Protein AF-A0A6I2ZPL6-F1 (afdb_monomer_lite)

pLDDT: mean 86.58, std 12.93, range [44.78, 98.88]

Structure (mmCIF, N/CA/C/O backbone):
data_AF-A0A6I2ZPL6-F1
#
_entry.id   AF-A0A6I2ZPL6-F1
#
loop_
_atom_site.group_PDB
_atom_site.id
_atom_site.type_symbol
_atom_site.label_atom_id
_atom_site.label_alt_id
_atom_site.label_comp_id
_atom_site.label_asym_id
_atom_site.label_entity_id
_atom_site.label_seq_id
_atom_site.pdbx_PDB_ins_code
_atom_site.Cartn_x
_atom_site.Cartn_y
_atom_site.Cartn_z
_atom_site.occupancy
_atom_site.B_iso_or_equiv
_atom_site.auth_seq_id
_atom_site.auth_comp_id
_atom_site.auth_asym_id
_atom_site.auth_atom_id
_atom_site.pdbx_PDB_model_num
ATOM 1 N N . MET A 1 1 ? -37.697 25.097 38.068 1.00 48.25 1 MET A N 1
ATOM 2 C CA . MET A 1 1 ? -37.425 23.666 37.775 1.00 48.25 1 MET A CA 1
ATOM 3 C C . MET A 1 1 ? -37.191 23.406 36.273 1.00 48.25 1 MET A C 1
ATOM 5 O O . MET A 1 1 ? -36.201 22.769 35.936 1.00 48.25 1 MET A O 1
ATOM 9 N N . ILE A 1 2 ? -37.996 23.991 35.373 1.00 49.09 2 ILE A N 1
ATOM 10 C CA . ILE A 1 2 ? -37.946 23.807 33.900 1.00 49.09 2 ILE A CA 1
ATOM 11 C C . ILE A 1 2 ? -36.570 24.108 33.256 1.00 49.09 2 ILE A C 1
ATOM 13 O O . ILE A 1 2 ? -36.075 23.318 32.456 1.00 49.09 2 ILE A O 1
ATOM 17 N N . PHE A 1 3 ? -35.888 25.194 33.644 1.00 51.62 3 PHE A N 1
ATOM 18 C CA . PHE A 1 3 ? -34.579 25.564 33.068 1.00 51.62 3 PHE A CA 1
ATOM 19 C C . PHE A 1 3 ? -33.453 24.542 33.318 1.00 51.62 3 PHE A C 1
ATOM 21 O O . PHE A 1 3 ? -32.543 24.415 32.501 1.00 51.62 3 PHE A O 1
ATOM 28 N N . ARG A 1 4 ? -33.500 23.789 34.427 1.00 55.62 4 ARG A N 1
ATOM 29 C CA . ARG A 1 4 ? -32.460 22.797 34.757 1.00 55.62 4 ARG A CA 1
ATOM 30 C C . ARG A 1 4 ? -32.577 21.535 33.902 1.00 55.62 4 ARG A C 1
ATOM 32 O O . ARG A 1 4 ? -31.556 20.987 33.504 1.00 55.62 4 ARG A O 1
ATOM 39 N N . HIS A 1 5 ? -33.799 21.102 33.592 1.00 57.94 5 HIS A N 1
ATOM 40 C CA . HIS A 1 5 ? -34.031 19.943 32.723 1.00 57.94 5 HIS A CA 1
ATOM 41 C C . HIS A 1 5 ? -33.665 20.254 31.269 1.00 57.94 5 HIS A C 1
ATOM 43 O O . HIS A 1 5 ? -33.060 19.416 30.609 1.00 57.94 5 HIS A O 1
ATOM 49 N N . ARG A 1 6 ? -33.899 21.494 30.811 1.00 69.06 6 ARG A N 1
ATOM 50 C CA . ARG A 1 6 ? -33.471 21.952 29.480 1.00 69.06 6 ARG A CA 1
ATOM 51 C C . ARG A 1 6 ? -31.953 21.906 29.292 1.00 69.06 6 ARG A C 1
ATOM 53 O O . ARG A 1 6 ? -31.499 21.448 28.256 1.00 69.06 6 ARG A O 1
ATOM 60 N N . ARG A 1 7 ? -31.160 22.314 30.293 1.00 62.53 7 ARG A N 1
ATOM 61 C CA . ARG A 1 7 ? -29.684 22.276 30.206 1.00 62.53 7 ARG A CA 1
ATOM 62 C C . ARG A 1 7 ? -29.131 20.860 30.103 1.00 62.53 7 ARG A C 1
ATOM 64 O O . ARG A 1 7 ? -28.224 20.616 29.323 1.00 62.53 7 ARG A O 1
ATOM 71 N N . ALA A 1 8 ? -29.664 19.937 30.891 1.00 59.09 8 ALA A N 1
ATOM 72 C CA . ALA A 1 8 ? -29.172 18.570 30.882 1.00 59.09 8 ALA A CA 1
ATOM 73 C C . ALA A 1 8 ? -29.624 17.799 29.633 1.00 59.09 8 ALA A C 1
ATOM 75 O O . ALA A 1 8 ? -28.830 17.056 29.068 1.00 59.09 8 ALA A O 1
ATOM 76 N N . LEU A 1 9 ? -30.852 18.039 29.159 1.00 67.06 9 LEU A N 1
ATOM 77 C CA . LEU A 1 9 ? -31.308 17.553 27.857 1.00 67.06 9 LEU A CA 1
ATOM 78 C C . LEU A 1 9 ? -30.443 18.119 26.724 1.00 67.06 9 LEU A C 1
ATOM 80 O O . LEU A 1 9 ? -30.051 17.375 25.840 1.00 67.06 9 LEU A O 1
ATOM 84 N N . LEU A 1 10 ? -30.088 19.406 26.778 1.00 69.69 10 LEU A N 1
ATOM 85 C CA . LEU A 1 10 ? -29.203 20.029 25.795 1.00 69.69 10 LEU A CA 1
ATOM 86 C C . LEU A 1 10 ? -27.803 19.399 25.805 1.00 69.69 10 LEU A C 1
ATOM 88 O O . LEU A 1 10 ? -27.277 19.119 24.742 1.00 69.69 10 LEU A O 1
ATOM 92 N N . ILE A 1 11 ? -27.218 19.117 26.975 1.00 64.44 11 ILE A N 1
ATOM 93 C CA . ILE A 1 11 ? -25.931 18.401 27.069 1.00 64.44 11 ILE A CA 1
ATOM 94 C C . ILE A 1 11 ? -26.048 16.984 26.497 1.00 64.44 11 ILE A C 1
ATOM 96 O O . ILE A 1 11 ? -25.134 16.532 25.820 1.00 64.44 11 ILE A O 1
ATOM 100 N N . TRP A 1 12 ? -27.167 16.296 26.729 1.00 65.44 12 TRP A N 1
ATOM 101 C CA . TRP A 1 12 ? -27.442 14.983 26.140 1.00 65.44 12 TRP A CA 1
ATOM 102 C C . TRP A 1 12 ? -27.568 15.039 24.620 1.00 65.44 12 TRP A C 1
ATOM 104 O O . TRP A 1 12 ? -26.967 14.223 23.929 1.00 65.44 12 TRP A O 1
ATOM 114 N N . LEU A 1 13 ? -28.311 16.014 24.099 1.00 72.00 13 LEU A N 1
ATOM 115 C CA . LEU A 1 13 ? -28.465 16.227 22.665 1.00 72.00 13 LEU A CA 1
ATOM 116 C C . LEU A 1 13 ? -27.132 16.616 22.031 1.00 72.00 13 LEU A C 1
ATOM 118 O O . LEU A 1 13 ? -26.768 16.023 21.031 1.00 72.00 13 LEU A O 1
ATOM 122 N N . ILE A 1 14 ? -26.363 17.521 22.643 1.00 69.12 14 ILE A N 1
ATOM 123 C CA . ILE A 1 14 ? -25.006 17.863 22.199 1.00 69.12 14 ILE A CA 1
ATOM 124 C C . ILE A 1 14 ? -24.105 16.632 22.267 1.00 69.12 14 ILE A C 1
ATOM 126 O O . ILE A 1 14 ? -23.379 16.387 21.324 1.00 69.12 14 ILE A O 1
ATOM 130 N N . GLY A 1 15 ? -24.159 15.828 23.328 1.00 63.47 15 GLY A N 1
ATOM 131 C CA . GLY A 1 15 ? -23.355 14.613 23.459 1.00 63.47 15 GLY A CA 1
ATOM 132 C C . GLY A 1 15 ? -23.682 13.572 22.390 1.00 63.47 15 GLY A C 1
ATOM 133 O O . GLY A 1 15 ? -22.770 13.022 21.789 1.00 63.47 15 GLY A O 1
ATOM 134 N N . LEU A 1 16 ? -24.965 13.346 22.098 1.00 68.88 16 LEU A N 1
ATOM 135 C CA . LEU A 1 16 ? -25.412 12.454 21.022 1.00 68.88 16 LEU A CA 1
ATOM 136 C C . LEU A 1 16 ? -25.096 13.012 19.633 1.00 68.88 16 LEU A C 1
ATOM 138 O O . LEU A 1 16 ? -24.757 12.248 18.740 1.00 68.88 16 LEU A O 1
ATOM 142 N N . LEU A 1 17 ? -25.185 14.327 19.449 1.00 72.00 17 LEU A N 1
ATOM 143 C CA . LEU A 1 17 ? -24.899 15.001 18.183 1.00 72.00 17 LEU A CA 1
ATOM 144 C C . LEU A 1 17 ? -23.389 15.096 17.940 1.00 72.00 17 LEU A C 1
ATOM 146 O O . LEU A 1 17 ? -22.947 14.927 16.815 1.00 72.00 17 LEU A O 1
ATOM 150 N N . VAL A 1 18 ? -22.587 15.255 18.994 1.00 67.56 18 VAL A N 1
ATOM 151 C CA . VAL A 1 18 ? -21.128 15.121 18.963 1.00 67.56 18 VAL A CA 1
ATOM 152 C C . VAL A 1 18 ? -20.753 13.670 18.725 1.00 67.56 18 VAL A C 1
ATOM 154 O O . VAL A 1 18 ? -19.914 13.432 17.881 1.00 67.56 18 VAL A O 1
ATOM 157 N N . LEU A 1 19 ? -21.361 12.687 19.390 1.00 63.25 19 LEU A N 1
ATOM 158 C CA . LEU A 1 19 ? -21.036 11.274 19.174 1.00 63.25 19 LEU A CA 1
ATOM 159 C C . LEU A 1 19 ? -21.436 10.820 17.767 1.00 63.25 19 LEU A C 1
ATOM 161 O O . LEU A 1 19 ? -20.617 10.257 17.056 1.00 63.25 19 LEU A O 1
ATOM 165 N N . GLY A 1 20 ? -22.649 11.147 17.326 1.00 64.94 20 GLY A N 1
ATOM 166 C CA . GLY A 1 20 ? -23.108 10.892 15.964 1.00 64.94 20 GLY A CA 1
ATOM 167 C C . GLY A 1 20 ? -22.323 11.688 14.921 1.00 64.94 20 GLY A C 1
ATOM 168 O O . GLY A 1 20 ? -21.998 11.150 13.874 1.00 64.94 20 GLY A O 1
ATOM 169 N N . GLY A 1 21 ? -21.968 12.941 15.207 1.00 66.38 21 GLY A N 1
ATOM 170 C CA . GLY A 1 21 ? -21.184 13.803 14.320 1.00 66.38 21 GLY A CA 1
ATOM 171 C C . GLY A 1 21 ? -19.718 13.385 14.223 1.00 66.38 21 GLY A C 1
ATOM 172 O O . GLY A 1 21 ? -19.180 13.302 13.131 1.00 66.38 21 GLY A O 1
ATOM 173 N N . THR A 1 22 ? -19.072 13.045 15.337 1.00 63.03 22 THR A N 1
ATOM 174 C CA . THR A 1 22 ? -17.690 12.534 15.366 1.00 63.03 22 THR A CA 1
ATOM 175 C C . THR A 1 22 ? -17.604 11.141 14.749 1.00 63.03 22 THR A C 1
ATOM 177 O O . THR A 1 22 ? -16.718 10.920 13.926 1.00 63.03 22 THR A O 1
ATOM 180 N N . ALA A 1 23 ? -18.549 10.241 15.045 1.00 60.91 23 ALA A N 1
ATOM 181 C CA . ALA A 1 23 ? -18.624 8.931 14.400 1.00 60.91 23 ALA A CA 1
ATOM 182 C C . ALA A 1 23 ? -18.885 9.042 12.892 1.00 60.91 23 ALA A C 1
ATOM 184 O O . ALA A 1 23 ? -18.294 8.300 12.121 1.00 60.91 23 ALA A O 1
ATOM 185 N N . ARG A 1 24 ? -19.708 9.999 12.444 1.00 62.25 24 ARG A N 1
ATOM 186 C CA . ARG A 1 24 ? -20.044 10.135 11.017 1.00 62.25 24 ARG A CA 1
ATOM 187 C C . ARG A 1 24 ? -19.111 11.028 10.204 1.00 62.25 24 ARG A C 1
ATOM 189 O O . ARG A 1 24 ? -19.080 10.874 8.991 1.00 62.25 24 ARG A O 1
ATOM 196 N N . ALA A 1 25 ? -18.361 11.938 10.825 1.00 60.50 25 ALA A N 1
ATOM 197 C CA . ALA A 1 25 ? -17.486 12.875 10.111 1.00 60.50 25 ALA A CA 1
ATOM 198 C C . ALA A 1 25 ? -15.986 12.638 10.356 1.00 60.50 25 ALA A C 1
ATOM 200 O O . ALA A 1 25 ? -15.171 12.891 9.471 1.00 60.50 25 ALA A O 1
ATOM 201 N N . ILE A 1 26 ? -15.593 12.157 11.541 1.00 61.97 26 ILE A N 1
ATOM 202 C CA . ILE A 1 26 ? -14.177 12.101 11.950 1.00 61.97 26 ILE A CA 1
ATOM 203 C C . ILE A 1 26 ? -13.661 10.663 11.984 1.00 61.97 26 ILE A C 1
ATOM 205 O O . ILE A 1 26 ? -12.569 10.385 11.490 1.00 61.97 26 ILE A O 1
ATOM 209 N N . ALA A 1 27 ? -14.441 9.733 12.524 1.00 64.00 27 ALA A N 1
ATOM 210 C CA . ALA A 1 27 ? -14.011 8.357 12.721 1.00 64.00 27 ALA A CA 1
ATOM 211 C C . ALA A 1 27 ? -15.101 7.373 12.291 1.00 64.00 27 ALA A C 1
ATOM 213 O O . ALA A 1 27 ? -15.579 6.555 13.072 1.00 64.00 27 ALA A O 1
ATOM 214 N N . LEU A 1 28 ? -15.463 7.472 11.010 1.00 69.69 28 LEU A N 1
ATOM 215 C CA . LEU A 1 28 ? -16.295 6.474 10.356 1.00 69.69 28 LEU A CA 1
ATOM 216 C C . LEU A 1 28 ? -15.690 5.075 10.560 1.00 69.69 28 LEU A C 1
ATOM 218 O O . LEU A 1 28 ? -14.461 4.919 10.647 1.00 69.69 28 LEU A O 1
ATOM 222 N N . PRO A 1 29 ? -16.538 4.053 10.676 1.00 71.69 29 PRO A N 1
ATOM 223 C CA . PRO A 1 29 ? -16.071 2.691 10.799 1.00 71.69 29 PRO A CA 1
ATOM 224 C C . PRO A 1 29 ? -15.388 2.300 9.501 1.00 71.69 29 PRO A C 1
ATOM 226 O O . PRO A 1 29 ? -15.711 2.770 8.411 1.00 71.69 29 PRO A O 1
ATOM 229 N N . GLN A 1 30 ? -14.388 1.454 9.656 1.00 82.31 30 GLN A N 1
ATOM 230 C CA . GLN A 1 30 ? -13.654 0.924 8.533 1.00 82.31 30 GLN A CA 1
ATOM 231 C C . GLN A 1 30 ? -14.397 -0.308 8.026 1.00 82.31 30 GLN A C 1
ATOM 233 O O . GLN A 1 30 ? -14.760 -1.182 8.813 1.00 82.31 30 GLN A O 1
ATOM 238 N N . LEU A 1 31 ? -14.571 -0.411 6.718 1.00 85.56 31 LEU A N 1
ATOM 239 C CA . LEU A 1 31 ? -15.139 -1.567 6.029 1.00 85.56 31 LEU A CA 1
ATOM 240 C C . LEU A 1 31 ? -14.069 -2.643 5.782 1.00 85.56 31 LEU A C 1
ATOM 242 O O . LEU A 1 31 ? -14.052 -3.276 4.729 1.00 85.56 31 LEU A O 1
ATOM 246 N N . CYS A 1 32 ? -13.158 -2.822 6.741 1.00 88.31 32 CYS A N 1
ATOM 247 C CA . CYS A 1 32 ? -12.107 -3.828 6.666 1.00 88.31 32 CYS A CA 1
ATOM 248 C C . CYS A 1 32 ? -12.693 -5.221 6.930 1.00 88.31 32 CYS A C 1
ATOM 250 O O . CYS A 1 32 ? -13.387 -5.436 7.926 1.00 88.31 32 CYS A O 1
ATOM 252 N N . GLY A 1 33 ? -12.359 -6.176 6.071 1.00 86.12 33 GLY A N 1
ATOM 253 C CA . GLY A 1 33 ? -12.515 -7.605 6.319 1.00 86.12 33 GLY A CA 1
ATOM 254 C C . GLY A 1 33 ? -11.173 -8.276 6.609 1.00 86.12 33 GLY A C 1
ATOM 255 O O . GLY A 1 33 ? -10.113 -7.657 6.530 1.00 86.12 33 GLY A O 1
ATOM 256 N N . SER A 1 34 ? -11.216 -9.569 6.918 1.00 85.19 34 SER A N 1
ATOM 257 C CA . SER A 1 34 ? -10.052 -10.445 6.789 1.00 85.19 34 SER A CA 1
ATOM 258 C C . SER A 1 34 ? -10.077 -11.122 5.420 1.00 85.19 34 SER A C 1
ATOM 260 O O . SER A 1 34 ? -11.146 -11.394 4.872 1.00 85.19 34 SER A O 1
ATOM 262 N N . THR A 1 35 ? -8.901 -11.408 4.865 1.00 91.31 35 THR A N 1
ATOM 263 C CA . THR A 1 35 ? -8.768 -12.176 3.623 1.00 91.31 35 THR A CA 1
ATOM 264 C C . THR A 1 35 ? -8.028 -13.474 3.904 1.00 91.31 35 THR A C 1
ATOM 266 O O . THR A 1 35 ? -7.050 -13.508 4.653 1.00 91.31 35 THR A O 1
ATOM 269 N N . THR A 1 36 ? -8.513 -14.568 3.324 1.00 94.88 36 THR A N 1
ATOM 270 C CA . THR A 1 36 ? -7.780 -15.837 3.296 1.00 94.88 36 THR A CA 1
ATOM 271 C C . THR A 1 36 ? -6.786 -15.807 2.138 1.00 94.88 36 THR A C 1
ATOM 273 O O . THR A 1 36 ? -6.974 -15.053 1.182 1.00 94.88 36 THR A O 1
ATOM 276 N N . GLN A 1 37 ? -5.747 -16.641 2.196 1.00 95.06 37 GLN A N 1
ATOM 277 C CA . GLN A 1 37 ? -4.818 -16.804 1.075 1.00 95.06 37 GLN A CA 1
ATOM 278 C C . GLN A 1 37 ? -5.554 -17.229 -0.203 1.00 95.06 37 GLN A C 1
ATOM 280 O O . GLN A 1 37 ? -5.453 -16.544 -1.206 1.00 95.06 37 GLN A O 1
ATOM 285 N N . ASN A 1 38 ? -6.451 -18.218 -0.121 1.00 97.56 38 ASN A N 1
ATOM 286 C CA . ASN A 1 38 ? -7.264 -18.643 -1.266 1.00 97.56 38 ASN A CA 1
ATOM 287 C C . ASN A 1 38 ? -8.090 -17.505 -1.905 1.00 97.56 38 ASN A C 1
ATOM 289 O O . ASN A 1 38 ? -8.245 -17.462 -3.123 1.00 97.56 38 ASN A O 1
ATOM 293 N N . ALA A 1 39 ? -8.635 -16.579 -1.105 1.00 97.50 39 ALA A N 1
ATOM 294 C CA . ALA A 1 39 ? -9.362 -15.427 -1.644 1.00 97.50 39 ALA A CA 1
ATOM 295 C C . ALA A 1 39 ? -8.426 -14.458 -2.382 1.00 97.50 39 ALA A C 1
ATOM 297 O O . ALA A 1 39 ? -8.801 -13.928 -3.425 1.00 97.50 39 ALA A O 1
ATOM 298 N N . ARG A 1 40 ? -7.210 -14.253 -1.860 1.00 98.19 40 ARG A N 1
ATOM 299 C CA . ARG A 1 40 ? -6.169 -13.453 -2.517 1.00 98.19 40 ARG A CA 1
ATOM 300 C C . ARG A 1 40 ? -5.709 -14.102 -3.820 1.00 98.19 40 ARG A C 1
ATOM 302 O O . ARG A 1 40 ? -5.697 -13.432 -4.844 1.00 98.19 40 ARG A O 1
ATOM 309 N N . ASP A 1 41 ? -5.452 -15.404 -3.810 1.00 98.44 41 ASP A N 1
ATOM 310 C CA . ASP A 1 41 ? -5.002 -16.143 -4.993 1.00 98.44 41 ASP A CA 1
ATOM 311 C C . ASP A 1 41 ? -6.080 -16.179 -6.087 1.00 98.44 41 ASP A C 1
ATOM 313 O O . ASP A 1 41 ? -5.783 -16.041 -7.275 1.00 98.44 41 ASP A O 1
ATOM 317 N N . THR A 1 42 ? -7.354 -16.284 -5.691 1.00 98.50 42 THR A N 1
ATOM 318 C CA . THR A 1 42 ? -8.491 -16.158 -6.618 1.00 98.50 42 THR A CA 1
ATOM 319 C C . THR A 1 42 ? -8.518 -14.772 -7.263 1.00 98.50 42 THR A C 1
ATOM 321 O O . THR A 1 42 ? -8.656 -14.673 -8.480 1.00 98.50 42 THR A O 1
ATOM 324 N N . ALA A 1 43 ? -8.354 -13.710 -6.469 1.00 98.50 43 ALA A N 1
ATOM 325 C CA . ALA A 1 43 ? -8.363 -12.340 -6.974 1.00 98.50 43 ALA A CA 1
ATOM 326 C C . ALA A 1 43 ? -7.191 -12.058 -7.929 1.00 98.50 43 ALA A C 1
ATOM 328 O O . ALA A 1 43 ? -7.389 -11.455 -8.985 1.00 98.50 43 ALA A O 1
ATOM 329 N N . VAL A 1 44 ? -5.990 -12.553 -7.608 1.00 98.75 44 VAL A N 1
ATOM 330 C CA . VAL A 1 44 ? -4.813 -12.490 -8.495 1.00 98.75 44 VAL A CA 1
ATOM 331 C C . VAL A 1 44 ? -5.082 -13.236 -9.801 1.00 98.75 44 VAL A C 1
ATOM 333 O O . VAL A 1 44 ? -4.890 -12.679 -10.877 1.00 98.75 44 VAL A O 1
ATOM 336 N N . SER A 1 45 ? -5.604 -14.463 -9.730 1.00 98.69 45 SER A N 1
ATOM 337 C CA . SER A 1 45 ? -5.927 -15.261 -10.923 1.00 98.69 45 SER A CA 1
ATOM 338 C C . SER A 1 45 ? -6.941 -14.559 -11.831 1.00 98.69 45 SER A C 1
ATOM 340 O O . SER A 1 45 ? -6.816 -14.592 -13.055 1.00 98.69 45 SER A O 1
ATOM 342 N N . GLN A 1 46 ? -7.935 -13.889 -11.244 1.00 98.56 46 GLN A N 1
ATOM 343 C CA . GLN A 1 46 ? -8.923 -13.106 -11.985 1.00 98.56 46 GLN A CA 1
ATOM 344 C C . GLN A 1 46 ? -8.309 -11.864 -12.644 1.00 98.56 46 GLN A C 1
ATOM 346 O O . GLN A 1 46 ? -8.641 -11.577 -13.791 1.00 98.56 46 GLN A O 1
ATOM 351 N N . ALA A 1 47 ? -7.375 -11.179 -11.977 1.00 98.62 47 ALA A N 1
ATOM 352 C CA . ALA A 1 47 ? -6.647 -10.052 -12.560 1.00 98.62 47 ALA A CA 1
ATOM 353 C C . ALA A 1 47 ? -5.759 -10.490 -13.742 1.00 98.62 47 ALA A C 1
ATOM 355 O O . ALA A 1 47 ? -5.793 -9.871 -14.805 1.00 98.62 47 ALA A O 1
ATOM 356 N N . ILE A 1 48 ? -5.034 -11.609 -13.607 1.00 98.81 48 ILE A N 1
ATOM 357 C CA . ILE A 1 48 ? -4.242 -12.206 -14.701 1.00 98.81 48 ILE A CA 1
ATOM 358 C C . ILE A 1 48 ? -5.146 -12.593 -15.875 1.00 98.81 48 ILE A C 1
ATOM 360 O O . ILE A 1 48 ? -4.817 -12.338 -17.035 1.00 98.81 48 ILE A O 1
ATOM 364 N N . SER A 1 49 ? -6.302 -13.196 -15.584 1.00 98.44 49 SER A N 1
ATOM 365 C CA . SER A 1 49 ? -7.279 -13.553 -16.612 1.00 98.44 49 SER A CA 1
ATOM 366 C C . SER A 1 49 ? -7.807 -12.317 -17.335 1.00 98.44 49 SER A C 1
ATOM 368 O O . SER A 1 49 ? -7.951 -12.360 -18.555 1.00 98.44 49 SER A O 1
ATOM 370 N N . TRP A 1 50 ? -8.083 -11.224 -16.618 1.00 98.44 50 TRP A N 1
ATOM 371 C CA . TRP A 1 50 ? -8.494 -9.965 -17.234 1.00 98.44 50 TRP A CA 1
ATOM 372 C C . TRP A 1 50 ? -7.411 -9.432 -18.173 1.00 98.44 50 TRP A C 1
ATOM 374 O O . TRP A 1 50 ? -7.721 -9.092 -19.315 1.00 98.44 50 TRP A O 1
ATOM 384 N N . LEU A 1 51 ? -6.152 -9.411 -17.718 1.00 98.62 51 LEU A N 1
ATOM 385 C CA . LEU A 1 51 ? -5.009 -8.961 -18.517 1.00 98.62 51 LEU A CA 1
ATOM 386 C C . LEU A 1 51 ? -4.871 -9.795 -19.789 1.00 98.62 51 LEU A C 1
ATOM 388 O O . LEU A 1 51 ? -4.756 -9.233 -20.870 1.00 98.62 51 LEU A O 1
ATOM 392 N N . SER A 1 52 ? -4.982 -11.118 -19.670 1.00 98.44 52 SER A N 1
ATOM 393 C CA . SER A 1 52 ? -4.867 -12.046 -20.799 1.00 98.44 52 SER A CA 1
ATOM 394 C C . SER A 1 52 ? -6.004 -11.883 -21.815 1.00 98.44 52 SER A C 1
ATOM 396 O O . SER A 1 52 ? -5.763 -11.866 -23.017 1.00 98.44 52 SER A O 1
ATOM 398 N N . VAL A 1 53 ? -7.254 -11.744 -21.353 1.00 98.06 53 VAL A N 1
ATOM 399 C CA . VAL A 1 53 ? -8.426 -11.552 -22.233 1.00 98.06 53 VAL A CA 1
ATOM 400 C C . VAL A 1 53 ? -8.375 -10.207 -22.952 1.00 98.06 53 VAL A C 1
ATOM 402 O O . VAL A 1 53 ? -8.833 -10.095 -24.088 1.00 98.06 53 VAL A O 1
ATOM 405 N N . ASN A 1 54 ? -7.830 -9.189 -22.291 1.00 98.38 54 ASN A N 1
ATOM 406 C CA . ASN A 1 54 ? -7.727 -7.839 -22.821 1.00 98.38 54 ASN A CA 1
ATOM 407 C C . ASN A 1 54 ? -6.332 -7.527 -23.387 1.00 98.38 54 ASN A C 1
ATOM 409 O O . ASN A 1 54 ? -6.011 -6.359 -23.594 1.00 98.38 54 ASN A O 1
ATOM 413 N N . GLN A 1 55 ? -5.512 -8.543 -23.660 1.00 98.56 55 GLN A N 1
ATOM 414 C CA . GLN A 1 55 ? -4.263 -8.392 -24.395 1.00 98.56 55 GLN A CA 1
ATOM 415 C C . GLN A 1 55 ? -4.525 -8.565 -25.893 1.00 98.56 55 GLN A C 1
ATOM 417 O O . GLN A 1 55 ? -5.148 -9.528 -26.341 1.00 98.56 55 GLN A O 1
ATOM 422 N N . ASN A 1 56 ? -4.052 -7.611 -26.680 1.00 97.94 56 ASN A N 1
ATOM 423 C CA . ASN A 1 56 ? -4.065 -7.662 -28.129 1.00 97.94 56 ASN A CA 1
ATOM 424 C C . ASN A 1 56 ? -3.072 -8.714 -28.635 1.00 97.94 56 ASN A C 1
ATOM 426 O O . ASN A 1 56 ? -2.099 -9.070 -27.970 1.00 97.94 56 ASN A O 1
ATOM 430 N N . SER A 1 57 ? -3.274 -9.173 -29.869 1.00 97.31 57 SER A N 1
ATOM 431 C CA . SER A 1 57 ? -2.415 -10.184 -30.500 1.00 97.31 57 SER A CA 1
ATOM 432 C C . SER A 1 57 ? -0.958 -9.749 -30.687 1.00 97.31 57 SER A C 1
ATOM 434 O O . SER A 1 57 ? -0.109 -10.587 -30.968 1.00 97.31 57 SER A O 1
ATOM 436 N N . ASP A 1 58 ? -0.673 -8.449 -30.603 1.00 97.25 58 ASP A N 1
ATOM 437 C CA . ASP A 1 58 ? 0.679 -7.899 -30.688 1.00 97.25 58 ASP A CA 1
ATOM 438 C C . ASP A 1 58 ? 1.397 -7.825 -29.332 1.00 97.25 58 ASP A C 1
ATOM 440 O O . ASP A 1 58 ? 2.554 -7.415 -29.314 1.00 97.25 58 ASP A O 1
ATOM 444 N N . GLY A 1 59 ? 0.736 -8.214 -28.233 1.00 98.19 59 GLY A N 1
ATOM 445 C CA . GLY A 1 59 ? 1.263 -8.169 -26.867 1.00 98.19 59 GLY A CA 1
ATOM 446 C C . GLY A 1 59 ? 0.846 -6.935 -26.062 1.00 98.19 59 GLY A C 1
ATOM 447 O O . GLY A 1 59 ? 1.045 -6.902 -24.846 1.00 98.19 59 GLY A O 1
ATOM 448 N N . THR A 1 60 ? 0.237 -5.926 -26.692 1.00 98.50 60 THR A N 1
ATOM 449 C CA . THR A 1 60 ? -0.225 -4.714 -25.997 1.00 98.50 60 THR A CA 1
ATOM 450 C C . THR A 1 60 ? -1.521 -4.961 -25.218 1.00 98.50 60 THR A C 1
ATOM 452 O O . THR A 1 60 ? -2.366 -5.734 -25.645 1.00 98.50 60 THR A O 1
ATOM 455 N N . PHE A 1 61 ? -1.724 -4.299 -24.076 1.00 98.44 61 PHE A N 1
ATOM 456 C CA . PHE A 1 61 ? -2.969 -4.411 -23.300 1.00 98.44 61 PHE A CA 1
ATOM 457 C C . PHE A 1 61 ? -4.031 -3.377 -23.695 1.00 98.44 61 PHE A C 1
ATOM 459 O O . PHE A 1 61 ? -3.717 -2.268 -24.12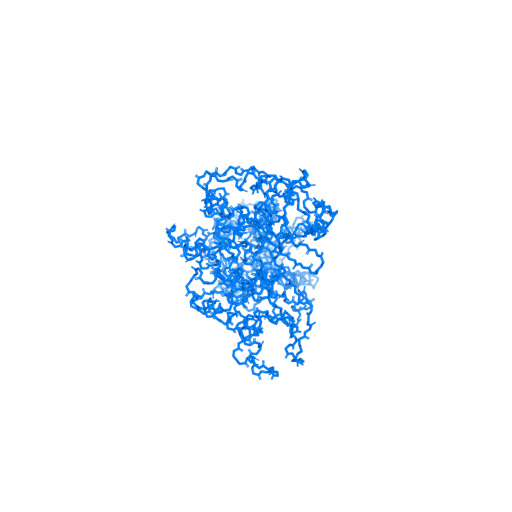1 1.00 98.44 61 PHE A O 1
ATOM 466 N N . LEU A 1 62 ? -5.301 -3.680 -23.447 1.00 97.44 62 LEU A N 1
ATOM 467 C CA . LEU A 1 62 ? -6.346 -2.667 -23.359 1.00 97.44 62 LEU A CA 1
ATOM 468 C C . LEU A 1 62 ? -6.000 -1.692 -22.232 1.00 97.44 62 LEU A C 1
ATOM 470 O O . LEU A 1 62 ? -5.946 -2.066 -21.060 1.00 97.44 62 LEU A O 1
ATOM 474 N N . TYR A 1 63 ? -5.738 -0.441 -22.595 1.00 96.50 63 TYR A N 1
ATOM 475 C CA . TYR A 1 63 ? -5.131 0.495 -21.660 1.00 96.50 63 TYR A CA 1
ATOM 476 C C . TYR A 1 63 ? -6.149 1.194 -20.761 1.00 96.50 63 TYR A C 1
ATOM 478 O O . TYR A 1 63 ? -5.993 1.172 -19.542 1.00 96.50 63 TYR A O 1
ATOM 486 N N . ARG A 1 64 ? -7.180 1.813 -21.347 1.00 97.50 64 ARG A N 1
ATOM 487 C CA . ARG A 1 64 ? -8.292 2.453 -20.631 1.00 97.50 64 ARG A CA 1
ATOM 488 C C . ARG A 1 64 ? -9.593 2.035 -21.282 1.00 97.50 64 ARG A C 1
ATOM 490 O O . ARG A 1 64 ? -9.752 2.195 -22.484 1.00 97.50 64 ARG A O 1
ATOM 497 N N . TYR A 1 65 ? -10.530 1.551 -20.487 1.00 98.19 65 TYR A N 1
ATOM 498 C CA . TYR A 1 65 ? -11.760 0.967 -21.000 1.00 98.19 65 TYR A CA 1
ATOM 499 C C . TYR A 1 65 ? -12.968 1.470 -20.224 1.00 98.19 65 TYR A C 1
ATOM 501 O O . TYR A 1 65 ? -12.992 1.390 -18.995 1.00 98.19 65 TYR A O 1
ATOM 509 N N . ASP A 1 66 ? -13.953 1.992 -20.950 1.00 98.25 66 ASP A N 1
ATOM 510 C CA . ASP A 1 66 ? -15.285 2.301 -20.438 1.00 98.25 66 ASP A CA 1
ATOM 511 C C . ASP A 1 66 ? -16.167 1.055 -20.580 1.00 98.25 66 ASP A C 1
ATOM 513 O O . ASP A 1 66 ? -16.534 0.647 -21.686 1.00 98.25 66 ASP A O 1
ATOM 517 N N . ALA A 1 67 ? -16.492 0.445 -19.443 1.00 97.69 67 ALA A N 1
ATOM 518 C CA . ALA A 1 67 ? -17.285 -0.771 -19.364 1.00 97.69 67 ALA A CA 1
ATOM 519 C C . ALA A 1 67 ? -18.768 -0.556 -19.689 1.00 97.69 67 ALA A C 1
ATOM 521 O O . ALA A 1 67 ? -19.433 -1.493 -20.137 1.00 97.69 67 ALA A O 1
ATOM 522 N N . GLU A 1 68 ? -19.296 0.646 -19.447 1.00 97.31 68 GLU A N 1
ATOM 523 C CA . GLU A 1 68 ? -20.700 0.973 -19.708 1.00 97.31 68 GLU A CA 1
ATOM 524 C C . GLU A 1 68 ? -20.941 1.177 -21.203 1.00 97.31 68 GLU A C 1
ATOM 526 O O . GLU A 1 68 ? -21.974 0.758 -21.725 1.00 97.31 68 GLU A O 1
ATOM 531 N N . GLN A 1 69 ? -19.973 1.788 -21.890 1.00 97.62 69 GLN A N 1
ATOM 532 C CA . GLN A 1 69 ? -20.053 2.107 -23.316 1.00 97.62 69 GLN A CA 1
ATOM 533 C C . GLN A 1 69 ? -19.361 1.081 -24.227 1.00 97.62 69 GLN A C 1
ATOM 535 O O . GLN A 1 69 ? -19.405 1.254 -25.442 1.00 97.62 69 GLN A O 1
ATOM 540 N N . ASP A 1 70 ? -18.718 0.044 -23.673 1.00 97.44 70 ASP A N 1
ATOM 541 C CA . ASP A 1 70 ? -17.876 -0.910 -24.424 1.00 97.44 70 ASP A CA 1
ATOM 542 C C . ASP A 1 70 ? -16.884 -0.183 -25.346 1.00 97.44 70 ASP A C 1
ATOM 544 O O . ASP A 1 70 ? -16.846 -0.376 -26.561 1.00 97.44 70 ASP A O 1
ATOM 548 N N . THR A 1 71 ? -16.140 0.764 -24.771 1.00 98.00 71 THR A N 1
ATOM 549 C CA . THR A 1 71 ? -15.284 1.673 -25.541 1.00 98.00 71 THR A CA 1
ATOM 550 C C . THR A 1 71 ? -13.861 1.672 -25.001 1.00 98.00 71 THR A C 1
ATOM 552 O O . THR A 1 71 ? -13.621 1.959 -23.828 1.00 98.00 71 THR A O 1
ATOM 555 N N . ASP A 1 72 ? -12.901 1.390 -25.883 1.00 97.31 72 ASP A N 1
ATOM 556 C CA . ASP A 1 72 ? -11.491 1.691 -25.637 1.00 97.31 72 ASP A CA 1
ATOM 557 C C . ASP A 1 72 ? -11.292 3.212 -25.680 1.00 97.31 72 ASP A C 1
ATOM 559 O O . ASP A 1 72 ? -11.545 3.869 -26.693 1.00 97.31 72 ASP A O 1
ATOM 563 N N . LEU A 1 73 ? -10.865 3.778 -24.555 1.00 97.56 73 LEU A N 1
ATOM 564 C CA . LEU A 1 73 ? -10.633 5.210 -24.390 1.00 97.56 73 LEU A CA 1
ATOM 565 C C . LEU A 1 73 ? -9.240 5.639 -24.882 1.00 97.56 73 LEU A C 1
ATOM 567 O O . LEU A 1 73 ? -8.926 6.833 -24.856 1.00 97.56 73 LEU A O 1
ATOM 571 N N . GLY A 1 74 ? -8.401 4.694 -25.313 1.00 95.69 74 GLY A N 1
ATOM 572 C CA . GLY A 1 74 ? -7.060 4.938 -25.824 1.00 95.69 74 GLY A CA 1
ATOM 573 C C . GLY A 1 74 ? -6.123 5.579 -24.797 1.00 95.69 74 GLY A C 1
ATOM 574 O O . GLY A 1 74 ? -6.307 5.476 -23.583 1.00 95.69 74 GLY A O 1
ATOM 575 N N . GLY A 1 75 ? -5.089 6.263 -25.298 1.00 93.38 75 GLY A N 1
ATOM 576 C CA . GLY A 1 75 ? -4.093 6.948 -24.465 1.00 93.38 75 GLY A CA 1
ATOM 577 C C . GLY A 1 75 ? -2.986 6.041 -23.930 1.00 93.38 75 GLY A C 1
ATOM 578 O O . GLY A 1 75 ? -2.458 6.323 -22.858 1.00 93.38 75 GLY A O 1
ATOM 579 N N . TYR A 1 76 ? -2.676 4.967 -24.663 1.00 95.25 76 TYR A N 1
ATOM 580 C CA . TYR A 1 76 ? -1.673 3.961 -24.316 1.00 95.25 76 TYR A CA 1
ATOM 581 C C . TYR A 1 76 ? -0.390 4.559 -23.732 1.00 95.25 76 TYR A C 1
ATOM 583 O O . TYR A 1 76 ? 0.120 5.558 -24.238 1.00 95.25 76 TYR A O 1
ATOM 591 N N . ASN A 1 77 ? 0.140 3.929 -22.685 1.00 93.88 77 ASN A N 1
ATOM 592 C CA . ASN A 1 77 ? 1.306 4.420 -21.966 1.00 93.88 77 ASN A CA 1
ATOM 593 C C . ASN A 1 77 ? 2.311 3.288 -21.704 1.00 93.88 77 ASN A C 1
ATOM 595 O O . ASN A 1 77 ? 2.003 2.329 -20.990 1.00 93.88 77 ASN A O 1
ATOM 599 N N . TRP A 1 78 ? 3.527 3.428 -22.238 1.00 95.50 78 TRP A N 1
ATOM 600 C CA . TRP A 1 78 ? 4.572 2.403 -22.136 1.00 95.50 78 TRP A CA 1
ATOM 601 C C . TRP A 1 78 ? 5.131 2.223 -20.721 1.00 95.50 78 TRP A C 1
ATOM 603 O O . TRP A 1 78 ? 5.543 1.123 -20.361 1.00 95.50 78 TRP A O 1
ATOM 613 N N . VAL A 1 79 ? 5.070 3.254 -19.872 1.00 95.00 79 VAL A N 1
ATOM 614 C CA . VAL A 1 79 ? 5.471 3.143 -18.458 1.00 95.00 79 VAL A CA 1
ATOM 615 C C . VAL A 1 79 ? 4.540 2.195 -17.706 1.00 95.00 79 VAL A C 1
ATOM 617 O O . VAL A 1 79 ? 4.995 1.320 -16.973 1.00 95.00 79 VAL A O 1
ATOM 620 N N . ARG A 1 80 ? 3.228 2.323 -17.919 1.00 96.00 80 ARG A N 1
ATOM 621 C CA . ARG A 1 80 ? 2.229 1.428 -17.315 1.00 96.00 80 ARG A CA 1
ATOM 622 C C . ARG A 1 80 ? 2.231 0.039 -17.947 1.00 96.00 80 ARG A C 1
ATOM 624 O O . ARG A 1 80 ? 1.972 -0.935 -17.247 1.00 96.00 80 ARG A O 1
ATOM 631 N N . HIS A 1 81 ? 2.582 -0.075 -19.228 1.00 98.44 81 HIS A N 1
ATOM 632 C CA . HIS A 1 81 ? 2.865 -1.375 -19.837 1.00 98.44 81 HIS A CA 1
ATOM 633 C C . HIS A 1 81 ? 4.000 -2.091 -19.093 1.00 98.44 81 HIS A C 1
ATOM 635 O O . HIS A 1 81 ? 3.805 -3.202 -18.609 1.00 98.44 81 HIS A O 1
ATOM 641 N N . ALA A 1 82 ? 5.149 -1.430 -18.918 1.00 98.62 82 ALA A N 1
ATOM 642 C CA . ALA A 1 82 ? 6.292 -1.984 -18.194 1.00 98.62 82 ALA A CA 1
ATOM 643 C C . ALA A 1 82 ? 5.945 -2.365 -16.746 1.00 98.62 82 ALA A C 1
ATOM 645 O O . ALA A 1 82 ? 6.302 -3.445 -16.277 1.00 98.62 82 ALA A O 1
ATOM 646 N N . GLY A 1 83 ? 5.177 -1.519 -16.054 1.00 98.31 83 GLY A N 1
ATOM 647 C CA . GLY A 1 83 ? 4.659 -1.841 -14.727 1.00 98.31 83 GLY A CA 1
ATOM 648 C C . GLY A 1 83 ? 3.755 -3.079 -14.713 1.00 98.31 83 GLY A C 1
ATOM 649 O O . GLY A 1 83 ? 3.832 -3.890 -13.794 1.00 98.31 83 GLY A O 1
ATOM 650 N N . THR A 1 84 ? 2.931 -3.266 -15.744 1.00 98.75 84 THR A N 1
ATOM 651 C CA . THR A 1 84 ? 2.060 -4.444 -15.878 1.00 98.75 84 THR A CA 1
ATOM 652 C C . THR A 1 84 ? 2.873 -5.724 -16.072 1.00 98.75 84 THR A C 1
ATOM 654 O O . THR A 1 84 ? 2.549 -6.736 -15.449 1.00 98.75 84 THR A O 1
ATOM 657 N N . ILE A 1 85 ? 3.965 -5.677 -16.848 1.00 98.88 85 ILE A N 1
ATOM 658 C CA . ILE A 1 85 ? 4.911 -6.802 -16.959 1.00 98.88 85 ILE A CA 1
ATOM 659 C C . ILE A 1 85 ? 5.496 -7.128 -15.582 1.00 98.88 85 ILE A C 1
ATOM 661 O O . ILE A 1 85 ? 5.490 -8.287 -15.179 1.00 98.88 85 ILE A O 1
ATOM 665 N N . LEU A 1 86 ? 5.933 -6.116 -14.821 1.00 98.88 86 LEU A N 1
ATOM 666 C CA . LEU A 1 86 ? 6.454 -6.323 -13.466 1.00 98.88 86 LEU A CA 1
ATOM 667 C C . LEU A 1 86 ? 5.442 -7.063 -12.579 1.00 98.88 86 LEU A C 1
ATOM 669 O O . LEU A 1 86 ? 5.809 -8.018 -11.900 1.00 98.88 86 LEU A O 1
ATOM 673 N N . ALA A 1 87 ? 4.167 -6.674 -12.602 1.00 98.81 87 ALA A N 1
ATOM 674 C CA . ALA A 1 87 ? 3.140 -7.353 -11.815 1.00 98.81 87 ALA A CA 1
ATOM 675 C C . ALA A 1 87 ? 2.893 -8.805 -12.282 1.00 98.81 87 ALA A C 1
ATOM 677 O O . ALA A 1 87 ? 2.704 -9.693 -11.448 1.00 98.81 87 ALA A O 1
ATOM 678 N N . LEU A 1 88 ? 2.926 -9.073 -13.593 1.00 98.88 88 LEU A N 1
ATOM 679 C CA . LEU A 1 88 ? 2.809 -10.432 -14.141 1.00 98.88 88 LEU A CA 1
ATOM 680 C C . LEU A 1 88 ? 4.008 -11.314 -13.757 1.00 98.88 88 LEU A C 1
ATOM 682 O O . LEU A 1 88 ? 3.816 -12.467 -13.373 1.00 98.88 88 LEU A O 1
ATOM 686 N N . GLU A 1 89 ? 5.228 -10.779 -13.785 1.00 98.81 89 GLU A N 1
ATOM 687 C CA . GLU A 1 89 ? 6.436 -11.500 -13.359 1.00 98.81 89 GLU A CA 1
ATOM 688 C C . GLU A 1 89 ? 6.476 -11.725 -11.838 1.00 98.81 89 GLU A C 1
ATOM 690 O O . GLU A 1 89 ? 6.881 -12.798 -11.389 1.00 98.81 89 GLU A O 1
ATOM 695 N N . GLN A 1 90 ? 5.949 -10.794 -11.034 1.00 98.62 90 GLN A N 1
ATOM 696 C CA . GLN A 1 90 ? 5.726 -11.016 -9.596 1.00 98.62 90 GLN A CA 1
ATOM 697 C C . GLN A 1 90 ? 4.733 -12.159 -9.355 1.00 98.62 90 GLN A C 1
ATOM 699 O O . GLN A 1 90 ? 4.927 -12.978 -8.453 1.00 98.62 90 GLN A O 1
ATOM 704 N N . ALA A 1 91 ? 3.661 -12.233 -10.153 1.00 98.75 91 ALA A N 1
ATOM 705 C CA . ALA A 1 91 ? 2.706 -13.332 -10.078 1.00 98.75 91 ALA A CA 1
ATOM 706 C C . ALA A 1 91 ? 3.371 -14.661 -10.469 1.00 98.75 91 ALA A C 1
ATOM 708 O O . ALA A 1 91 ? 3.216 -15.662 -9.766 1.00 98.75 91 ALA A O 1
ATOM 709 N N . ARG A 1 92 ? 4.179 -14.663 -11.536 1.00 98.25 92 ARG A N 1
ATOM 710 C CA . ARG A 1 92 ? 4.973 -15.826 -11.948 1.00 98.25 92 ARG A CA 1
ATOM 711 C C . ARG A 1 92 ? 5.891 -16.312 -10.827 1.00 98.25 92 ARG A C 1
ATOM 713 O O . ARG A 1 92 ? 5.891 -17.501 -10.521 1.00 98.25 92 ARG A O 1
ATOM 720 N N . GLY A 1 93 ? 6.610 -15.402 -10.169 1.00 97.62 93 GLY A N 1
ATOM 721 C CA . GLY A 1 93 ? 7.482 -15.710 -9.030 1.00 97.62 93 GLY A CA 1
ATOM 722 C C . GLY A 1 93 ? 6.757 -16.328 -7.828 1.00 97.62 93 GLY A C 1
ATOM 723 O O . GLY A 1 93 ? 7.383 -17.000 -7.012 1.00 97.62 93 GLY A O 1
ATOM 724 N N . GLN A 1 94 ? 5.435 -16.160 -7.737 1.00 97.56 94 GLN A N 1
ATOM 725 C CA . GLN A 1 94 ? 4.581 -16.786 -6.721 1.00 97.56 94 GLN A CA 1
ATOM 726 C C . GLN A 1 94 ? 3.813 -18.018 -7.229 1.00 97.56 94 GLN A C 1
ATOM 728 O O . GLN A 1 94 ? 2.908 -18.498 -6.550 1.00 97.56 94 GLN A O 1
ATOM 733 N N . GLY A 1 95 ? 4.177 -18.556 -8.396 1.00 97.69 95 GLY A N 1
ATOM 734 C CA . GLY A 1 95 ? 3.623 -19.805 -8.928 1.00 97.69 95 GLY A CA 1
ATOM 735 C C . GLY A 1 95 ? 2.325 -19.653 -9.723 1.00 97.69 95 GLY A C 1
ATOM 736 O O . GLY A 1 95 ? 1.633 -20.645 -9.953 1.00 97.69 95 GLY A O 1
ATOM 737 N N . PHE A 1 96 ? 1.968 -18.440 -10.158 1.00 98.31 96 PHE A N 1
ATOM 738 C CA . PHE A 1 96 ? 0.840 -18.237 -11.071 1.00 98.31 96 PHE A CA 1
ATOM 739 C C . PHE A 1 96 ? 1.280 -18.431 -12.528 1.00 98.31 96 PHE A C 1
ATOM 741 O O . PHE A 1 96 ? 1.443 -17.467 -13.275 1.00 98.31 96 PHE A O 1
ATOM 748 N N . ASP A 1 97 ? 1.429 -19.687 -12.955 1.00 97.94 97 ASP A N 1
ATOM 749 C CA . ASP A 1 97 ? 1.882 -20.049 -14.312 1.00 97.94 97 ASP A CA 1
ATOM 750 C C . ASP A 1 97 ? 1.013 -19.448 -15.431 1.00 97.94 97 ASP A C 1
ATOM 752 O O . ASP A 1 97 ? 1.484 -19.199 -16.541 1.00 97.94 97 ASP A O 1
ATOM 756 N N . THR A 1 98 ? -0.257 -19.147 -15.146 1.00 98.06 98 THR A N 1
ATOM 757 C CA . THR A 1 98 ? -1.163 -18.477 -16.092 1.00 98.06 98 THR A CA 1
ATOM 758 C C . THR A 1 98 ? -0.716 -17.063 -16.468 1.00 98.06 98 THR A C 1
ATOM 760 O O . THR A 1 98 ? -1.180 -16.545 -17.479 1.00 98.06 98 THR A O 1
ATOM 763 N N . ALA A 1 99 ? 0.177 -16.433 -15.696 1.00 98.50 99 ALA A N 1
ATOM 764 C CA . ALA A 1 99 ? 0.750 -15.128 -16.028 1.00 98.50 99 ALA A CA 1
ATOM 765 C C . ALA A 1 99 ? 1.804 -15.203 -17.146 1.00 98.50 99 ALA A C 1
ATOM 767 O O . ALA A 1 99 ? 2.040 -14.200 -17.816 1.00 98.50 99 ALA A O 1
ATOM 768 N N . ILE A 1 100 ? 2.413 -16.376 -17.370 1.00 98.56 100 ILE A N 1
ATOM 769 C CA . ILE A 1 100 ? 3.595 -16.535 -18.231 1.00 98.56 100 ILE A CA 1
ATOM 770 C C . ILE A 1 100 ? 3.305 -16.064 -19.652 1.00 98.56 100 ILE A C 1
ATOM 772 O O . ILE A 1 100 ? 3.947 -15.136 -20.123 1.00 98.56 100 ILE A O 1
ATOM 776 N N . ALA A 1 101 ? 2.313 -16.656 -20.322 1.00 98.44 101 ALA A N 1
ATOM 777 C CA . ALA A 1 101 ? 2.049 -16.361 -21.731 1.00 98.44 101 ALA A CA 1
ATOM 778 C C . ALA A 1 101 ? 1.750 -14.873 -21.980 1.00 98.44 101 ALA A C 1
ATOM 780 O O . ALA A 1 101 ? 2.203 -14.312 -22.975 1.00 98.44 101 ALA A O 1
ATOM 781 N N . SER A 1 102 ? 1.022 -14.234 -21.058 1.00 98.50 102 SER A N 1
ATOM 782 C CA . SER A 1 102 ? 0.710 -12.809 -21.165 1.00 98.50 102 SER A CA 1
ATOM 783 C C . SER A 1 102 ? 1.942 -11.935 -20.915 1.00 98.50 102 SER A C 1
ATOM 785 O O . SER A 1 102 ? 2.138 -10.944 -21.621 1.00 98.50 102 SER A O 1
ATOM 787 N N . SER A 1 103 ? 2.800 -12.334 -19.969 1.00 98.50 103 SER A N 1
ATOM 788 C CA . SER A 1 103 ? 4.067 -11.656 -19.687 1.00 98.50 103 SER A CA 1
ATOM 789 C C . SER A 1 103 ? 5.029 -11.722 -20.873 1.00 98.50 103 SER A C 1
ATOM 791 O O . SER A 1 103 ? 5.518 -10.682 -21.303 1.00 98.50 103 SER A O 1
ATOM 793 N N . GLU A 1 104 ? 5.240 -12.904 -21.467 1.00 98.56 104 GLU A N 1
ATOM 794 C CA . GLU A 1 104 ? 6.146 -13.071 -22.620 1.00 98.56 104 GLU A CA 1
ATOM 795 C C . GLU A 1 104 ? 5.713 -12.191 -23.797 1.00 98.56 104 GLU A C 1
ATOM 797 O O . GLU A 1 104 ? 6.514 -11.439 -24.343 1.00 98.56 104 GLU A O 1
ATOM 802 N N . ALA A 1 105 ? 4.421 -12.218 -24.150 1.00 98.69 105 ALA A N 1
ATOM 803 C CA . ALA A 1 105 ? 3.906 -11.408 -25.252 1.00 98.69 105 ALA A CA 1
ATOM 804 C C . ALA A 1 105 ? 4.080 -9.899 -24.994 1.00 98.69 105 ALA A C 1
ATOM 806 O O . ALA A 1 105 ? 4.359 -9.134 -25.920 1.00 98.69 105 ALA A O 1
ATOM 807 N N . ALA A 1 106 ? 3.935 -9.466 -23.739 1.00 98.69 106 ALA A N 1
ATOM 808 C CA . ALA A 1 106 ? 4.160 -8.081 -23.345 1.00 98.69 106 ALA A CA 1
ATOM 809 C C . ALA A 1 106 ? 5.656 -7.704 -23.388 1.00 98.69 106 ALA A C 1
ATOM 811 O O . ALA A 1 106 ? 6.014 -6.655 -23.922 1.00 98.69 106 ALA A O 1
ATOM 812 N N . ILE A 1 107 ? 6.547 -8.579 -22.916 1.00 98.81 107 ILE A N 1
ATOM 813 C CA . ILE A 1 107 ? 8.005 -8.400 -23.010 1.00 98.81 107 ILE A CA 1
ATOM 814 C C . ILE A 1 107 ? 8.441 -8.264 -24.476 1.00 98.81 107 ILE A C 1
ATOM 816 O O . ILE A 1 107 ? 9.159 -7.321 -24.818 1.00 98.81 107 ILE A O 1
ATOM 820 N N . ASP A 1 108 ? 7.946 -9.136 -25.358 1.00 98.50 108 ASP A N 1
ATOM 821 C CA . ASP A 1 108 ? 8.265 -9.128 -26.790 1.00 98.50 108 ASP A CA 1
ATOM 822 C C . ASP A 1 108 ? 7.922 -7.791 -27.462 1.00 98.50 108 ASP A C 1
ATOM 824 O O . ASP A 1 108 ? 8.666 -7.296 -28.315 1.00 98.50 108 ASP A O 1
ATOM 828 N N . VAL A 1 109 ? 6.782 -7.187 -27.112 1.00 98.38 109 VAL A N 1
ATOM 829 C CA . VAL A 1 109 ? 6.386 -5.891 -27.679 1.00 98.38 109 VAL A CA 1
ATOM 830 C C . VAL A 1 109 ? 7.097 -4.716 -27.010 1.00 98.38 109 VAL A C 1
ATOM 832 O O . VAL A 1 109 ? 7.408 -3.736 -27.695 1.00 98.38 109 VAL A O 1
ATOM 835 N N . ALA A 1 110 ? 7.425 -4.817 -25.720 1.00 98.38 110 ALA A N 1
ATOM 836 C CA . ALA A 1 110 ? 8.216 -3.817 -25.009 1.00 98.38 110 ALA A CA 1
ATOM 837 C C . ALA A 1 110 ? 9.635 -3.703 -25.587 1.00 98.38 110 ALA A C 1
ATOM 839 O O . ALA A 1 110 ? 10.099 -2.590 -25.828 1.00 98.38 110 ALA A O 1
ATOM 840 N N . PHE A 1 111 ? 10.290 -4.819 -25.928 1.00 98.38 111 PHE A N 1
ATOM 841 C CA . PHE A 1 111 ? 11.615 -4.792 -26.565 1.00 98.38 111 PHE A CA 1
ATOM 842 C C . PHE A 1 111 ? 11.627 -4.094 -27.929 1.00 98.38 111 PHE A C 1
ATOM 844 O O . PHE A 1 111 ? 12.617 -3.454 -28.277 1.00 98.38 111 PHE A O 1
ATOM 851 N N . LYS A 1 112 ? 10.518 -4.117 -28.681 1.00 96.94 112 LYS A N 1
ATOM 852 C CA . LYS A 1 112 ? 10.388 -3.333 -29.929 1.00 96.94 112 LYS A CA 1
ATOM 853 C C . LYS A 1 112 ? 10.392 -1.818 -29.688 1.00 96.94 112 LYS A C 1
ATOM 855 O O . LYS A 1 112 ? 10.557 -1.060 -30.639 1.00 96.94 112 LYS A O 1
ATOM 860 N N . HIS A 1 113 ? 10.202 -1.395 -28.440 1.00 95.56 113 HIS A N 1
ATOM 861 C CA . HIS A 1 113 ? 10.214 -0.004 -27.994 1.00 95.56 113 HIS A CA 1
ATOM 862 C C . HIS A 1 113 ? 11.449 0.328 -27.152 1.00 95.56 113 HIS A C 1
ATOM 864 O O . HIS A 1 113 ? 11.547 1.437 -26.633 1.00 95.56 113 HIS A O 1
ATOM 870 N N . VAL A 1 114 ? 12.405 -0.593 -27.022 1.00 96.38 114 VAL A N 1
ATOM 871 C CA . VAL A 1 114 ? 13.705 -0.301 -26.422 1.00 96.38 114 VAL A CA 1
ATOM 872 C C . VAL A 1 114 ? 14.649 0.196 -27.506 1.00 96.38 114 VAL A C 1
ATOM 874 O O . VAL A 1 114 ? 14.800 -0.436 -28.552 1.00 96.38 114 VAL A O 1
ATOM 877 N N . ILE A 1 115 ? 15.322 1.313 -27.242 1.00 92.94 115 ILE A N 1
ATOM 878 C CA . ILE A 1 115 ? 16.462 1.748 -28.047 1.00 92.94 115 ILE A CA 1
ATOM 879 C C . ILE A 1 115 ? 17.759 1.534 -27.298 1.00 92.94 115 ILE A C 1
ATOM 881 O O . ILE A 1 115 ? 17.838 1.754 -26.091 1.00 92.94 115 ILE A O 1
ATOM 885 N N . ARG A 1 116 ? 18.777 1.121 -28.049 1.00 91.94 116 ARG A N 1
ATOM 886 C CA . ARG A 1 116 ? 20.159 1.049 -27.588 1.00 91.94 116 ARG A CA 1
ATOM 887 C C . ARG A 1 116 ? 20.932 2.245 -28.116 1.00 91.94 116 ARG A C 1
ATOM 889 O O . ARG A 1 116 ? 20.725 2.679 -29.250 1.00 91.94 116 ARG A O 1
ATOM 896 N N . MET A 1 117 ? 21.809 2.769 -27.279 1.00 86.56 117 MET A N 1
ATOM 897 C CA . MET A 1 117 ? 22.649 3.927 -27.549 1.00 86.56 117 MET A CA 1
ATOM 898 C C . MET A 1 117 ? 24.057 3.650 -27.035 1.00 86.56 117 MET A C 1
ATOM 900 O O . MET A 1 117 ? 24.236 2.867 -26.106 1.00 86.56 117 MET A O 1
ATOM 904 N N . SER A 1 118 ? 25.047 4.353 -27.569 1.00 83.00 118 SER A N 1
ATOM 905 C CA . SER A 1 118 ? 26.385 4.391 -26.979 1.00 83.00 118 SER A CA 1
ATOM 906 C C . SER A 1 118 ? 26.589 5.731 -26.279 1.00 83.00 118 SER A C 1
ATOM 908 O O . SER A 1 118 ? 26.342 6.778 -26.877 1.00 83.00 118 SER A O 1
ATOM 910 N N . THR A 1 119 ? 27.023 5.702 -25.023 1.00 74.69 119 THR A N 1
ATOM 911 C CA . THR A 1 119 ? 27.615 6.854 -24.330 1.00 74.69 119 THR A CA 1
ATOM 912 C C . THR A 1 119 ? 29.139 6.806 -24.480 1.00 74.69 119 THR A C 1
ATOM 914 O O . THR A 1 119 ? 29.672 5.872 -25.084 1.00 74.69 119 THR A O 1
ATOM 917 N N . GLU A 1 120 ? 29.856 7.804 -23.950 1.00 72.69 120 GLU A N 1
ATOM 918 C CA . GLU A 1 120 ? 31.329 7.780 -23.932 1.00 72.69 120 GLU A CA 1
ATOM 919 C C . GLU A 1 120 ? 31.882 6.540 -23.206 1.00 72.69 120 GLU A C 1
ATOM 921 O O . GLU A 1 120 ? 32.921 6.012 -23.602 1.00 72.69 120 GLU A O 1
ATOM 926 N N . ASP A 1 121 ? 31.154 6.039 -22.202 1.00 75.88 121 ASP A N 1
ATOM 927 C CA . ASP A 1 121 ? 31.631 4.997 -21.292 1.00 75.88 121 ASP A CA 1
ATOM 928 C C . ASP A 1 121 ? 31.041 3.603 -21.564 1.00 75.88 121 ASP A C 1
ATOM 930 O O . ASP A 1 121 ? 31.673 2.599 -21.224 1.00 75.88 121 ASP A O 1
ATOM 934 N N . ALA A 1 122 ? 29.831 3.496 -22.137 1.00 83.69 122 ALA A N 1
ATOM 935 C CA . ALA A 1 122 ? 29.158 2.205 -22.305 1.00 83.69 122 ALA A CA 1
ATOM 936 C C . ALA A 1 122 ? 27.993 2.210 -23.311 1.00 83.69 122 ALA A C 1
ATOM 938 O O . ALA A 1 122 ? 27.446 3.245 -23.681 1.00 83.69 122 ALA A O 1
ATOM 939 N N . GLU A 1 123 ? 27.537 1.014 -23.696 1.00 90.00 123 GLU A N 1
ATOM 940 C CA . GLU A 1 123 ? 26.220 0.853 -24.316 1.00 90.00 123 GLU A CA 1
ATOM 941 C C . GLU A 1 123 ? 25.119 0.958 -23.253 1.00 90.00 123 GLU A C 1
ATOM 943 O O . GLU A 1 123 ? 25.180 0.297 -22.211 1.00 90.00 123 GLU A O 1
ATOM 948 N N . VAL A 1 124 ? 24.100 1.765 -23.522 1.00 92.81 124 VAL A N 1
ATOM 949 C CA . VAL A 1 124 ? 22.934 1.972 -22.662 1.00 92.81 124 VAL A CA 1
ATOM 950 C C . VAL A 1 124 ? 21.655 1.653 -23.427 1.00 92.81 124 VAL A C 1
ATOM 952 O O . VAL A 1 124 ? 21.606 1.793 -24.649 1.00 92.81 124 VAL A O 1
ATOM 955 N N . ALA A 1 125 ? 20.609 1.243 -22.719 1.00 94.81 125 ALA A N 1
ATOM 956 C CA . ALA A 1 125 ? 19.313 0.935 -23.311 1.00 94.81 125 ALA A CA 1
ATOM 957 C C . ALA A 1 125 ? 18.180 1.617 -22.545 1.00 94.81 125 ALA A C 1
ATOM 959 O O . ALA A 1 125 ? 18.258 1.777 -21.331 1.00 94.81 125 ALA A O 1
ATOM 960 N N . GLY A 1 126 ? 17.113 2.002 -23.238 1.00 94.38 126 GLY A N 1
ATOM 961 C CA . GLY A 1 126 ? 15.968 2.632 -22.591 1.00 94.38 126 GLY A CA 1
ATOM 962 C C . GLY A 1 126 ? 14.664 2.450 -23.353 1.00 94.38 126 GLY A C 1
ATOM 963 O O . GLY A 1 126 ? 14.648 2.374 -24.582 1.00 94.38 126 GLY A O 1
ATOM 964 N N . LEU A 1 127 ? 13.565 2.384 -22.604 1.00 95.56 127 LEU A N 1
ATOM 965 C CA . LEU A 1 127 ? 12.213 2.240 -23.134 1.00 95.56 127 LEU A CA 1
ATOM 966 C C . LEU A 1 127 ? 11.694 3.585 -23.654 1.00 95.56 127 LEU A C 1
ATOM 968 O O . LEU A 1 127 ? 11.630 4.565 -22.907 1.00 95.56 127 LEU A O 1
ATOM 972 N N . ILE A 1 128 ? 11.272 3.625 -24.915 1.00 92.62 128 ILE A N 1
ATOM 973 C CA . ILE A 1 128 ? 10.662 4.800 -25.538 1.00 92.62 128 ILE A CA 1
ATOM 974 C C . ILE A 1 128 ? 9.193 4.930 -25.132 1.00 92.62 128 ILE A C 1
ATOM 976 O O . ILE A 1 128 ? 8.411 3.988 -25.225 1.00 92.62 128 ILE A O 1
ATOM 980 N N . ASP A 1 129 ? 8.807 6.153 -24.769 1.00 86.81 129 ASP A N 1
ATOM 981 C CA . ASP A 1 129 ? 7.420 6.595 -24.640 1.00 86.81 129 ASP A CA 1
ATOM 982 C C . ASP A 1 129 ? 7.225 7.887 -25.451 1.00 86.81 129 ASP A C 1
ATOM 984 O O . ASP A 1 129 ? 7.731 8.960 -25.099 1.00 86.81 129 ASP A O 1
ATOM 988 N N . GLY A 1 130 ? 6.526 7.781 -26.584 1.00 85.00 130 GLY A N 1
ATOM 989 C CA . GLY A 1 130 ? 6.399 8.866 -27.556 1.00 85.00 130 GLY A CA 1
ATOM 990 C C . GLY A 1 130 ? 7.708 9.127 -28.307 1.00 85.00 130 GLY A C 1
ATOM 991 O O . GLY A 1 130 ? 8.147 8.294 -29.090 1.00 85.00 130 GLY A O 1
ATOM 992 N N . VAL A 1 131 ? 8.308 10.302 -28.093 1.00 81.81 131 VAL A N 1
ATOM 993 C CA . VAL A 1 131 ? 9.558 10.743 -28.756 1.00 81.81 131 VAL A CA 1
ATOM 994 C C . VAL A 1 131 ? 10.770 10.745 -27.820 1.00 81.81 131 VAL A C 1
ATOM 996 O O . VAL A 1 131 ? 11.837 11.219 -28.187 1.00 81.81 131 VAL A O 1
ATOM 999 N N . SER A 1 132 ? 10.596 10.260 -26.594 1.00 85.81 132 SER A N 1
ATOM 1000 C CA . SER A 1 132 ? 11.596 10.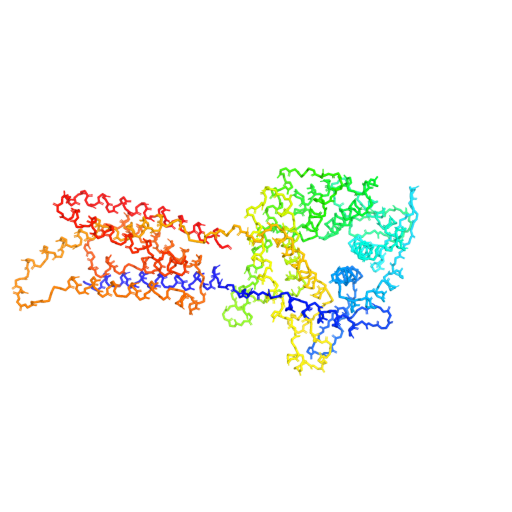327 -25.528 1.00 85.81 132 SER A CA 1
ATOM 1001 C C . SER A 1 132 ? 11.782 8.971 -24.873 1.00 85.81 132 SER A C 1
ATOM 1003 O O . SER A 1 132 ? 10.833 8.188 -24.801 1.00 85.81 132 SER A O 1
ATOM 1005 N N . ILE A 1 133 ? 12.960 8.733 -24.311 1.00 90.06 133 ILE A N 1
ATOM 1006 C CA . ILE A 1 133 ? 13.183 7.597 -23.420 1.00 90.06 133 ILE A CA 1
ATOM 1007 C C . ILE A 1 133 ? 12.566 7.926 -22.063 1.00 90.06 133 ILE A C 1
ATOM 1009 O O . ILE A 1 133 ? 12.829 8.991 -21.506 1.00 90.06 133 ILE A O 1
ATOM 1013 N N . SER A 1 134 ? 11.749 7.027 -21.522 1.00 92.38 134 SER A N 1
ATOM 1014 C CA . SER A 1 134 ? 11.159 7.179 -20.195 1.00 92.38 134 SER A CA 1
ATOM 1015 C C . SER A 1 134 ? 12.059 6.574 -19.122 1.00 92.38 134 SER A C 1
ATOM 1017 O O . SER A 1 134 ? 12.272 5.361 -19.112 1.00 92.38 134 SER A O 1
ATOM 1019 N N . THR A 1 135 ? 12.512 7.380 -18.160 1.00 93.69 135 THR A N 1
ATOM 1020 C CA . THR A 1 135 ? 13.291 6.876 -17.016 1.00 93.69 135 THR A CA 1
ATOM 1021 C C . THR A 1 135 ? 12.466 5.937 -16.151 1.00 93.69 135 THR A C 1
ATOM 1023 O O . THR A 1 135 ? 12.886 4.817 -15.876 1.00 93.69 135 THR A O 1
ATOM 1026 N N . GLY A 1 136 ? 11.246 6.348 -15.800 1.00 94.12 136 GLY A N 1
ATOM 1027 C CA . GLY A 1 136 ? 10.328 5.508 -15.031 1.00 94.12 136 GLY A CA 1
ATOM 1028 C C . GLY A 1 136 ? 9.917 4.237 -15.778 1.00 94.12 136 GLY A C 1
ATOM 1029 O O . GLY A 1 136 ? 9.891 3.158 -15.192 1.00 94.12 136 GLY A O 1
ATOM 1030 N N . GLY A 1 137 ? 9.649 4.335 -17.086 1.00 96.25 137 GLY A N 1
ATOM 1031 C CA . GLY A 1 137 ? 9.325 3.171 -17.917 1.00 96.25 137 GLY A CA 1
ATOM 1032 C C . GLY A 1 137 ? 10.482 2.182 -18.021 1.00 96.25 137 GLY A C 1
ATOM 1033 O O . GLY A 1 137 ? 10.275 0.983 -17.854 1.00 96.25 137 GLY A O 1
ATOM 1034 N N . THR A 1 138 ? 11.702 2.688 -18.210 1.00 97.81 138 THR A N 1
ATOM 1035 C CA . THR A 1 138 ? 12.925 1.873 -18.231 1.00 97.81 138 THR A CA 1
ATOM 1036 C C . THR A 1 138 ? 13.154 1.197 -16.882 1.00 97.81 138 THR A C 1
ATOM 1038 O O . THR A 1 138 ? 13.376 -0.010 -16.845 1.00 97.81 138 THR A O 1
ATOM 1041 N N . ALA A 1 139 ? 13.014 1.934 -15.774 1.00 98.31 139 ALA A N 1
ATOM 1042 C CA . ALA A 1 139 ? 13.145 1.396 -14.421 1.00 98.31 139 ALA A CA 1
ATOM 1043 C C . ALA A 1 139 ? 12.146 0.259 -14.145 1.00 98.31 139 ALA A C 1
ATOM 1045 O O . ALA A 1 139 ? 12.529 -0.791 -13.634 1.00 98.31 139 ALA A O 1
ATOM 1046 N N . LEU A 1 140 ? 10.876 0.427 -14.525 1.00 98.56 140 LEU A N 1
ATOM 1047 C CA . LEU A 1 140 ? 9.870 -0.624 -14.363 1.00 98.56 140 LEU A CA 1
ATOM 1048 C C . LEU A 1 140 ? 10.121 -1.830 -15.270 1.00 98.56 140 LEU A C 1
ATOM 1050 O O . LEU A 1 140 ? 9.897 -2.960 -14.840 1.00 98.56 140 LEU A O 1
ATOM 1054 N N . PHE A 1 141 ? 10.600 -1.614 -16.497 1.00 98.81 141 PHE A N 1
ATOM 1055 C CA . PHE A 1 141 ? 10.858 -2.720 -17.413 1.00 98.81 141 PHE A CA 1
ATOM 1056 C C . PHE A 1 141 ? 12.053 -3.554 -16.951 1.00 98.81 141 PHE A C 1
ATOM 1058 O O . PHE A 1 141 ? 11.947 -4.776 -16.870 1.00 98.81 141 PHE A O 1
ATOM 1065 N N . VAL A 1 142 ? 13.149 -2.912 -16.534 1.00 98.81 142 VAL A N 1
ATOM 1066 C CA . VAL A 1 142 ? 14.298 -3.640 -15.979 1.00 98.81 142 VAL A CA 1
ATOM 1067 C C . VAL A 1 142 ? 13.939 -4.361 -14.677 1.00 98.81 142 VAL A C 1
ATOM 1069 O O . VAL A 1 142 ? 14.359 -5.497 -14.478 1.00 98.81 142 VAL A O 1
ATOM 1072 N N . LEU A 1 143 ? 13.092 -3.772 -13.823 1.00 98.81 143 LEU A N 1
ATOM 1073 C CA . LEU A 1 143 ? 12.542 -4.457 -12.648 1.00 98.81 143 LEU A CA 1
ATOM 1074 C C . LEU A 1 143 ? 11.758 -5.717 -13.025 1.00 98.81 143 LEU A C 1
ATOM 1076 O O . LEU A 1 143 ? 11.914 -6.740 -12.363 1.00 98.81 143 LEU A O 1
ATOM 1080 N N . ALA A 1 144 ? 10.948 -5.664 -14.083 1.00 98.81 144 ALA A N 1
ATOM 1081 C CA . ALA A 1 144 ? 10.205 -6.824 -14.562 1.00 98.81 144 ALA A CA 1
ATOM 1082 C C . ALA A 1 144 ? 11.142 -7.951 -15.027 1.00 98.81 144 ALA A C 1
ATOM 1084 O O . ALA A 1 144 ? 10.959 -9.106 -14.642 1.00 98.81 144 ALA A O 1
ATOM 1085 N N . LEU A 1 145 ? 12.193 -7.616 -15.782 1.00 98.88 145 LEU A N 1
ATOM 1086 C CA . LEU A 1 145 ? 13.201 -8.589 -16.214 1.00 98.88 145 LEU A CA 1
ATOM 1087 C C . LEU A 1 145 ? 14.012 -9.152 -15.036 1.00 98.88 145 LEU A C 1
ATOM 1089 O O . LEU A 1 145 ? 14.339 -10.336 -15.031 1.00 98.88 145 LEU A O 1
ATOM 1093 N N . MET A 1 146 ? 14.296 -8.351 -14.006 1.00 98.75 146 MET A N 1
ATOM 1094 C CA . MET A 1 146 ? 14.952 -8.831 -12.784 1.00 98.75 146 MET A CA 1
ATOM 1095 C C . MET A 1 146 ? 14.040 -9.741 -11.948 1.00 98.75 146 MET A C 1
ATOM 1097 O O . MET A 1 146 ? 14.500 -10.755 -11.430 1.00 98.75 146 MET A O 1
ATOM 1101 N N . GLU A 1 147 ? 12.742 -9.441 -11.851 1.00 98.25 147 GLU A N 1
ATOM 1102 C CA . GLU A 1 147 ? 11.757 -10.328 -11.211 1.00 98.25 147 GLU A CA 1
ATOM 1103 C C . GLU A 1 147 ? 11.656 -11.664 -11.970 1.00 98.25 147 GLU A C 1
ATOM 1105 O O . GLU A 1 147 ? 11.678 -12.743 -11.371 1.00 98.25 147 GLU A O 1
ATOM 1110 N N . ARG A 1 148 ? 11.666 -11.610 -13.307 1.00 98.25 148 ARG A N 1
ATOM 1111 C CA . ARG A 1 148 ? 11.771 -12.793 -14.165 1.00 98.25 148 ARG A CA 1
ATOM 1112 C C . ARG A 1 148 ? 13.052 -13.582 -13.876 1.00 98.25 148 ARG A C 1
ATOM 1114 O O . ARG A 1 148 ? 13.007 -14.807 -13.700 1.00 98.25 148 ARG A O 1
ATOM 1121 N N . ARG A 1 149 ? 14.196 -12.900 -13.829 1.00 98.06 149 ARG A N 1
ATOM 1122 C CA . ARG A 1 149 ? 15.513 -13.491 -13.560 1.00 98.06 149 ARG A CA 1
ATOM 1123 C C . ARG A 1 149 ? 15.549 -14.207 -12.211 1.00 98.06 149 ARG A C 1
ATOM 1125 O O . ARG A 1 149 ? 16.054 -15.330 -12.161 1.00 98.06 149 ARG A O 1
ATOM 1132 N N . ASP A 1 150 ? 14.979 -13.607 -11.166 1.00 96.44 150 ASP A N 1
ATOM 1133 C CA . ASP A 1 150 ? 14.799 -14.224 -9.843 1.00 96.44 150 ASP A CA 1
ATOM 1134 C C . ASP A 1 150 ? 13.909 -15.480 -9.930 1.00 96.44 150 ASP A C 1
ATOM 1136 O O . ASP A 1 150 ? 14.267 -16.533 -9.403 1.00 96.44 150 ASP A O 1
ATOM 1140 N N . ALA A 1 151 ? 12.772 -15.401 -10.632 1.00 96.06 151 ALA A N 1
ATOM 1141 C CA . ALA A 1 151 ? 11.789 -16.487 -10.695 1.00 96.06 151 ALA A CA 1
ATOM 1142 C C . ALA A 1 151 ? 12.239 -17.702 -11.534 1.00 96.06 151 ALA A C 1
ATOM 1144 O O . ALA A 1 151 ? 11.852 -18.829 -11.237 1.00 96.06 151 ALA A O 1
ATOM 1145 N N . THR A 1 152 ? 13.044 -17.498 -12.586 1.00 96.75 152 THR A N 1
ATOM 1146 C CA . THR A 1 152 ? 13.514 -18.597 -13.468 1.00 96.75 152 THR A CA 1
ATOM 1147 C C . THR A 1 152 ? 14.961 -19.005 -13.283 1.00 96.75 152 THR A C 1
ATOM 1149 O O . THR A 1 152 ? 15.339 -20.089 -13.720 1.00 96.75 152 THR A O 1
ATOM 1152 N N . GLY A 1 153 ? 15.804 -18.131 -12.738 1.00 97.12 153 GLY A N 1
ATOM 1153 C CA . GLY A 1 153 ? 17.250 -18.313 -12.800 1.00 97.12 153 GLY A CA 1
ATOM 1154 C C . GLY A 1 153 ? 17.862 -18.117 -14.200 1.00 97.12 153 GLY A C 1
ATOM 1155 O O . GLY A 1 153 ? 19.065 -18.319 -14.346 1.00 97.12 153 GLY A O 1
ATOM 1156 N N . SER A 1 154 ? 17.078 -17.744 -15.223 1.00 97.06 154 SER A N 1
ATOM 1157 C CA . SER A 1 154 ? 17.555 -17.595 -16.608 1.00 97.06 154 SER A CA 1
ATOM 1158 C C . SER A 1 154 ? 18.297 -16.279 -16.819 1.00 97.06 154 SER A C 1
ATOM 1160 O O . SER A 1 154 ? 17.685 -15.225 -16.693 1.00 97.06 154 SER A O 1
ATOM 1162 N N . ALA A 1 155 ? 19.568 -16.348 -17.216 1.00 97.50 155 ALA A N 1
ATOM 1163 C CA . ALA A 1 155 ? 20.428 -15.195 -17.515 1.00 97.50 155 ALA A CA 1
ATOM 1164 C C . ALA A 1 155 ? 20.204 -14.566 -18.907 1.00 97.50 155 ALA A C 1
ATOM 1166 O O . ALA A 1 155 ? 20.993 -13.736 -19.344 1.00 97.50 155 ALA A O 1
ATOM 1167 N N . GLU A 1 156 ? 19.157 -14.978 -19.629 1.00 97.44 156 GLU A N 1
ATOM 1168 C CA . GLU A 1 156 ? 18.886 -14.571 -21.018 1.00 97.44 156 GLU A CA 1
ATOM 1169 C C . GLU A 1 156 ? 18.870 -13.051 -21.229 1.00 97.44 156 GLU A C 1
ATOM 1171 O O . GLU A 1 156 ? 19.371 -12.574 -22.241 1.00 97.44 156 GLU A O 1
ATOM 1176 N N . PHE A 1 157 ? 18.341 -12.302 -20.260 1.00 98.25 157 PHE A N 1
ATOM 1177 C CA . PHE A 1 157 ? 18.220 -10.846 -20.334 1.00 98.25 157 PHE A CA 1
ATOM 1178 C C . PHE A 1 157 ? 19.267 -10.102 -19.505 1.00 98.25 157 PHE A C 1
ATOM 1180 O O . PHE A 1 157 ? 19.126 -8.896 -19.313 1.00 98.25 157 PHE A O 1
ATOM 1187 N N . ASP A 1 158 ? 20.305 -10.772 -18.991 1.00 98.50 158 ASP A N 1
ATOM 1188 C CA . ASP A 1 158 ? 21.279 -10.110 -18.118 1.00 98.50 158 ASP A CA 1
ATOM 1189 C C . ASP A 1 158 ? 21.954 -8.940 -18.870 1.00 98.50 158 ASP A C 1
ATOM 1191 O O . ASP A 1 158 ? 21.988 -7.831 -18.344 1.00 98.50 158 ASP A O 1
ATOM 1195 N N . GLU A 1 159 ? 22.374 -9.097 -20.131 1.00 97.56 159 GLU A N 1
ATOM 1196 C CA . GLU A 1 159 ? 22.966 -7.992 -20.916 1.00 97.56 159 GLU A CA 1
ATOM 1197 C C . GLU A 1 159 ? 22.014 -6.789 -21.086 1.00 97.56 159 GLU A C 1
ATOM 1199 O O . GLU A 1 159 ? 22.426 -5.638 -20.907 1.00 97.56 159 GLU A O 1
ATOM 1204 N N . ASP A 1 160 ? 20.733 -7.050 -21.362 1.00 98.25 160 ASP A N 1
ATOM 1205 C CA . ASP A 1 160 ? 19.685 -6.028 -21.472 1.00 98.25 160 ASP A CA 1
ATOM 1206 C C . ASP A 1 160 ? 19.441 -5.303 -20.150 1.00 98.25 160 ASP A C 1
ATOM 1208 O O . ASP A 1 160 ? 19.316 -4.074 -20.118 1.00 98.25 160 ASP A O 1
ATOM 1212 N N . ILE A 1 161 ? 19.410 -6.061 -19.052 1.00 98.62 161 ILE A N 1
ATOM 1213 C CA . ILE A 1 161 ? 19.270 -5.531 -17.700 1.00 98.62 161 ILE A CA 1
ATOM 1214 C C . ILE A 1 161 ? 20.414 -4.559 -17.411 1.00 98.62 161 ILE A C 1
ATOM 1216 O O . ILE A 1 161 ? 20.156 -3.413 -17.045 1.00 98.62 161 ILE A O 1
ATOM 1220 N N . HIS A 1 162 ? 21.665 -4.957 -17.653 1.00 98.12 162 HIS A N 1
ATOM 1221 C CA . HIS A 1 162 ? 22.817 -4.088 -17.408 1.00 98.12 162 HIS A CA 1
ATOM 1222 C C . HIS A 1 162 ? 22.792 -2.840 -18.303 1.00 98.12 162 HIS A C 1
ATOM 1224 O O . HIS A 1 162 ? 23.106 -1.746 -17.835 1.00 98.12 162 HIS A O 1
ATOM 1230 N N . ALA A 1 163 ? 22.398 -2.960 -19.575 1.00 97.44 163 ALA A N 1
ATOM 1231 C CA . ALA A 1 163 ? 22.287 -1.805 -20.469 1.00 97.44 163 ALA A CA 1
ATOM 1232 C C . ALA A 1 163 ? 21.240 -0.788 -19.983 1.00 97.44 163 ALA A C 1
ATOM 1234 O O . ALA A 1 163 ? 21.487 0.421 -20.032 1.00 97.44 163 ALA A O 1
ATOM 1235 N N . MET A 1 164 ? 20.101 -1.255 -19.466 1.00 97.88 164 MET A N 1
ATOM 1236 C CA . MET A 1 164 ? 19.080 -0.385 -18.874 1.00 97.88 164 MET A CA 1
ATOM 1237 C C . MET A 1 164 ? 19.501 0.199 -17.524 1.00 97.88 164 MET A C 1
ATOM 1239 O O . MET A 1 164 ? 19.242 1.373 -17.266 1.00 97.88 164 MET A O 1
ATOM 1243 N N . LEU A 1 165 ? 20.201 -0.559 -16.679 1.00 97.38 165 LEU A N 1
ATOM 1244 C CA . LEU A 1 165 ? 20.743 -0.037 -15.419 1.00 97.38 165 LEU A CA 1
ATOM 1245 C C . LEU A 1 165 ? 21.761 1.083 -15.668 1.00 97.38 165 LEU A C 1
ATOM 1247 O O . LEU A 1 165 ? 21.662 2.142 -15.050 1.00 97.38 165 LEU A O 1
ATOM 1251 N N . ARG A 1 166 ? 22.655 0.926 -16.652 1.00 95.19 166 ARG A N 1
ATOM 1252 C CA . ARG A 1 166 ? 23.591 1.994 -17.048 1.00 95.19 166 ARG A CA 1
ATOM 1253 C C . ARG A 1 166 ? 22.879 3.245 -17.565 1.00 95.19 166 ARG A C 1
ATOM 1255 O O . ARG A 1 166 ? 23.350 4.354 -17.315 1.00 95.19 166 ARG A O 1
ATOM 1262 N N . PHE A 1 167 ? 21.741 3.104 -18.252 1.00 93.50 167 PHE A N 1
ATOM 1263 C CA . PHE A 1 167 ? 20.907 4.256 -18.616 1.00 93.50 167 PHE A CA 1
ATOM 1264 C C . PHE A 1 167 ? 20.371 4.983 -17.370 1.00 93.50 167 PHE A C 1
ATOM 1266 O O . PHE A 1 167 ? 20.404 6.215 -17.317 1.00 93.50 167 PHE A O 1
ATOM 1273 N N . LEU A 1 168 ? 19.906 4.247 -16.357 1.00 93.75 168 LEU A N 1
ATOM 1274 C CA . LEU A 1 168 ? 19.398 4.832 -15.113 1.00 93.75 168 LEU A CA 1
ATOM 1275 C C . LEU A 1 168 ? 20.501 5.547 -14.321 1.00 93.75 168 LEU A C 1
ATOM 1277 O O . LEU A 1 168 ? 20.287 6.666 -13.859 1.00 93.75 168 LEU A O 1
ATOM 1281 N N . GLU A 1 169 ? 21.693 4.958 -14.219 1.00 91.69 169 GLU A N 1
ATOM 1282 C CA . GLU A 1 169 ? 22.852 5.620 -13.606 1.00 91.69 169 GLU A CA 1
ATOM 1283 C C . GLU A 1 169 ? 23.288 6.862 -14.384 1.00 91.69 169 GLU A C 1
ATOM 1285 O O . GLU A 1 169 ? 23.607 7.890 -13.789 1.00 91.69 169 GLU A O 1
ATOM 1290 N N . SER A 1 170 ? 23.275 6.796 -15.718 1.00 87.62 170 SER A N 1
ATOM 1291 C CA . SER A 1 170 ? 23.576 7.956 -16.564 1.00 87.62 170 SER A CA 1
ATOM 1292 C C . SER A 1 170 ? 22.555 9.070 -16.336 1.00 87.62 170 SER A C 1
ATOM 1294 O O . SER A 1 170 ? 22.932 10.230 -16.204 1.00 87.62 170 SER A O 1
ATOM 1296 N N . SER A 1 171 ? 21.273 8.716 -16.204 1.00 84.88 171 SER A N 1
ATOM 1297 C CA . SER A 1 171 ? 20.202 9.663 -15.878 1.00 84.88 171 SER A CA 1
ATOM 1298 C C . SER A 1 171 ? 20.415 10.311 -14.510 1.00 84.88 171 SER A C 1
ATOM 1300 O O . SER A 1 171 ? 20.218 11.515 -14.381 1.00 84.88 171 SER A O 1
ATOM 1302 N N . LEU A 1 172 ? 20.867 9.556 -13.505 1.00 86.69 172 LEU A N 1
ATOM 1303 C CA . LEU A 1 172 ? 21.202 10.105 -12.191 1.00 86.69 172 LEU A CA 1
ATOM 1304 C C . LEU A 1 172 ? 22.380 11.083 -12.257 1.00 86.69 172 LEU A C 1
ATOM 1306 O O . LEU A 1 172 ? 22.302 12.169 -11.696 1.00 86.69 172 LEU A O 1
ATOM 1310 N N . LYS A 1 173 ? 23.457 10.733 -12.969 1.00 83.94 173 LYS A N 1
ATOM 1311 C CA . LYS A 1 173 ? 24.677 11.558 -13.076 1.00 83.94 173 LYS A CA 1
ATOM 1312 C C . LYS A 1 173 ? 24.444 12.928 -13.720 1.00 83.94 173 LYS A C 1
ATOM 1314 O O . LYS A 1 173 ? 25.306 13.794 -13.635 1.00 83.94 173 LYS A O 1
ATOM 1319 N N . THR A 1 174 ? 23.290 13.142 -14.348 1.00 78.44 174 THR A N 1
ATOM 1320 C CA . THR A 1 174 ? 22.900 14.453 -14.892 1.00 78.44 174 THR A CA 1
ATOM 1321 C C . THR A 1 174 ? 22.433 15.432 -13.818 1.00 78.44 174 THR A C 1
ATOM 1323 O O . THR A 1 174 ? 22.263 16.618 -14.108 1.00 78.44 174 THR A O 1
ATOM 1326 N N . ARG A 1 175 ? 22.212 14.955 -12.585 1.00 79.62 175 ARG A N 1
ATOM 1327 C CA . ARG A 1 175 ? 21.690 15.741 -11.468 1.00 79.62 175 ARG A CA 1
ATOM 1328 C C . ARG A 1 175 ? 22.460 15.442 -10.182 1.00 79.62 175 ARG A C 1
ATOM 1330 O O . ARG A 1 175 ? 22.433 14.335 -9.655 1.00 79.62 175 ARG A O 1
ATOM 1337 N N . ASP A 1 176 ? 23.090 16.468 -9.620 1.00 84.25 176 ASP A N 1
ATOM 1338 C CA . ASP A 1 176 ? 23.879 16.326 -8.388 1.00 84.25 176 ASP A CA 1
ATOM 1339 C C . ASP A 1 176 ? 23.007 16.126 -7.130 1.00 84.25 176 ASP A C 1
ATOM 1341 O O . ASP A 1 176 ? 23.489 15.665 -6.097 1.00 84.25 176 ASP A O 1
ATOM 1345 N N . ASP A 1 177 ? 21.712 16.449 -7.209 1.00 87.00 177 ASP A N 1
ATOM 1346 C CA . ASP A 1 177 ? 20.773 16.470 -6.079 1.00 87.00 177 ASP A CA 1
ATOM 1347 C C . ASP A 1 177 ? 20.139 15.108 -5.742 1.00 87.00 177 ASP A C 1
ATOM 1349 O O . ASP A 1 177 ? 19.384 15.027 -4.777 1.00 87.00 177 ASP A O 1
ATOM 1353 N N . GLY A 1 178 ? 20.425 14.050 -6.512 1.00 88.88 178 GLY A N 1
ATOM 1354 C CA . GLY A 1 178 ? 19.863 12.708 -6.310 1.00 88.88 178 GLY A CA 1
ATOM 1355 C C . GLY A 1 178 ? 18.508 12.454 -6.980 1.00 88.88 178 GLY A C 1
ATOM 1356 O O . GLY A 1 178 ? 17.951 11.363 -6.839 1.00 88.88 178 GLY A O 1
ATOM 1357 N N . SER A 1 179 ? 17.962 13.428 -7.708 1.00 89.94 179 SER A N 1
ATOM 1358 C CA . SER A 1 179 ? 16.730 13.252 -8.483 1.00 89.94 179 SER A CA 1
ATOM 1359 C C . SER A 1 179 ? 16.980 12.740 -9.897 1.00 89.94 179 SER A C 1
ATOM 1361 O O . SER A 1 179 ? 18.090 12.797 -10.419 1.00 89.94 179 SER A O 1
ATOM 1363 N N . MET A 1 180 ? 15.922 12.236 -10.533 1.00 88.75 180 MET A N 1
ATOM 1364 C CA . MET A 1 180 ? 15.983 11.713 -11.897 1.00 88.75 180 MET A CA 1
ATOM 1365 C C . MET A 1 180 ? 15.260 12.632 -12.875 1.00 88.75 180 MET A C 1
ATOM 1367 O O . MET A 1 180 ? 14.148 13.099 -12.605 1.00 88.75 180 MET A O 1
ATOM 1371 N N . ILE A 1 181 ? 15.831 12.792 -14.069 1.00 85.44 181 ILE A N 1
ATOM 1372 C CA . ILE A 1 181 ? 15.084 13.304 -15.222 1.00 85.44 181 ILE A CA 1
ATOM 1373 C C . ILE A 1 181 ? 13.929 12.349 -15.560 1.00 85.44 181 ILE A C 1
ATOM 1375 O O . ILE A 1 181 ? 14.078 11.127 -15.487 1.00 85.44 181 ILE A O 1
ATOM 1379 N N . VAL A 1 182 ? 12.762 12.873 -15.951 1.00 81.62 182 VAL A N 1
ATOM 1380 C CA . VAL A 1 182 ? 11.618 12.013 -16.352 1.00 81.62 182 VAL A CA 1
ATOM 1381 C C . VAL A 1 182 ? 11.863 11.363 -17.704 1.00 81.62 182 VAL A C 1
ATOM 1383 O O . VAL A 1 182 ? 11.437 10.233 -17.957 1.00 81.62 182 VAL A O 1
ATOM 1386 N N . ARG A 1 183 ? 12.461 12.149 -18.598 1.00 81.81 183 ARG A N 1
ATOM 1387 C CA . ARG A 1 183 ? 12.589 11.871 -20.018 1.00 81.81 183 ARG A CA 1
ATOM 1388 C C . ARG A 1 183 ? 13.976 12.272 -20.483 1.00 81.81 183 ARG A C 1
ATOM 1390 O O . ARG A 1 183 ? 14.407 13.383 -20.189 1.00 81.81 183 ARG A O 1
ATOM 1397 N N . ALA A 1 184 ? 14.615 11.394 -21.240 1.00 77.81 184 ALA A N 1
ATOM 1398 C CA . ALA A 1 184 ? 15.798 11.730 -22.020 1.00 77.81 184 ALA A CA 1
ATOM 1399 C C . ALA A 1 184 ? 15.399 11.907 -23.492 1.00 77.81 184 ALA A C 1
ATOM 1401 O O . ALA A 1 184 ? 14.510 11.197 -23.983 1.00 77.81 184 ALA A O 1
ATOM 1402 N N . ASP A 1 185 ? 16.022 12.863 -24.188 1.00 71.31 185 ASP A N 1
ATOM 1403 C CA . ASP A 1 185 ? 15.830 13.011 -25.632 1.00 71.31 185 ASP A CA 1
ATOM 1404 C C . ASP A 1 185 ? 16.363 11.753 -26.337 1.00 71.31 185 ASP A C 1
ATOM 1406 O O . ASP A 1 185 ? 17.461 11.277 -26.051 1.00 71.31 185 ASP A O 1
ATOM 1410 N N . ALA A 1 186 ? 15.558 11.191 -27.239 1.00 62.31 186 ALA A N 1
ATOM 1411 C CA . ALA A 1 186 ? 15.951 10.045 -28.051 1.00 62.31 186 ALA A CA 1
ATOM 1412 C C . ALA A 1 186 ? 16.891 10.445 -29.209 1.00 62.31 186 ALA A C 1
ATOM 1414 O O . ALA A 1 186 ? 17.435 9.571 -29.887 1.00 62.31 186 ALA A O 1
ATOM 1415 N N . ASN A 1 187 ? 17.106 11.746 -29.452 1.00 60.69 187 ASN A N 1
ATOM 1416 C CA . ASN A 1 187 ? 18.113 12.239 -30.386 1.00 60.69 187 ASN A CA 1
ATOM 1417 C C . ASN A 1 187 ? 19.518 12.069 -29.786 1.00 60.69 187 ASN A C 1
ATOM 1419 O O . ASN A 1 187 ? 20.019 12.917 -29.055 1.00 60.69 187 ASN A O 1
ATOM 1423 N N . LEU A 1 188 ? 20.106 10.929 -30.148 1.00 51.59 188 LEU A N 1
ATOM 1424 C CA . LEU A 1 188 ? 21.424 10.304 -29.925 1.00 51.59 188 LEU A CA 1
ATOM 1425 C C . LEU A 1 188 ? 22.710 11.170 -29.817 1.00 51.59 188 LEU A C 1
ATOM 1427 O O . LEU A 1 188 ? 23.796 10.652 -30.062 1.00 51.59 188 LEU A O 1
ATOM 1431 N N . ASN A 1 189 ? 22.663 12.442 -29.421 1.00 52.44 189 ASN A N 1
ATOM 1432 C CA . ASN A 1 189 ? 23.868 13.244 -29.158 1.00 52.44 189 ASN A CA 1
ATOM 1433 C C . ASN A 1 189 ? 24.333 13.181 -27.691 1.00 52.44 189 ASN A C 1
ATOM 1435 O O . ASN A 1 189 ? 25.248 13.904 -27.313 1.00 52.44 189 ASN A O 1
ATOM 1439 N N . GLY A 1 190 ? 23.719 12.329 -26.862 1.00 46.75 190 GLY A N 1
ATOM 1440 C CA . GLY A 1 190 ? 24.162 12.092 -25.484 1.00 46.75 190 GLY A CA 1
ATOM 1441 C C . GLY A 1 190 ? 23.785 13.184 -24.477 1.00 46.75 190 GLY A C 1
ATOM 1442 O O . GLY A 1 190 ? 24.180 13.092 -23.319 1.00 46.75 190 GLY A O 1
ATOM 1443 N N . GLU A 1 191 ? 22.999 14.191 -24.867 1.00 52.44 191 GLU A N 1
ATOM 1444 C CA . GLU A 1 191 ? 22.487 15.183 -23.919 1.00 52.44 191 GLU A CA 1
ATOM 1445 C C . GLU A 1 191 ? 21.221 14.661 -23.227 1.00 52.44 191 GLU A C 1
ATOM 1447 O O . GLU A 1 191 ? 20.095 14.786 -23.707 1.00 52.44 191 GLU A O 1
ATOM 1452 N N . PHE A 1 192 ? 21.415 14.082 -22.045 1.00 54.44 192 PHE A N 1
ATOM 1453 C CA . PHE A 1 192 ? 20.359 13.744 -21.093 1.00 54.44 192 PHE A CA 1
ATOM 1454 C C . PHE A 1 192 ? 19.861 15.013 -20.372 1.00 54.44 192 PHE A C 1
ATOM 1456 O O . PHE A 1 192 ? 19.937 15.124 -19.151 1.00 54.44 192 PHE A O 1
ATOM 1463 N N . ALA A 1 193 ? 19.410 16.018 -21.122 1.00 52.28 193 ALA A N 1
ATOM 1464 C CA . ALA A 1 193 ? 18.987 17.296 -20.559 1.00 52.28 193 ALA A CA 1
ATOM 1465 C C . ALA A 1 193 ? 17.459 17.418 -20.578 1.00 52.28 193 ALA A C 1
ATOM 1467 O O . ALA A 1 193 ? 16.836 17.653 -21.614 1.00 52.28 193 ALA A O 1
ATOM 1468 N N . SER A 1 194 ? 16.840 17.281 -19.407 1.00 59.66 194 SER A N 1
ATOM 1469 C CA . SER A 1 194 ? 15.465 17.713 -19.173 1.00 59.66 194 SER A CA 1
ATOM 1470 C C . SER A 1 194 ? 15.357 18.328 -17.785 1.00 59.66 194 SER A C 1
ATOM 1472 O O . SER A 1 194 ? 15.747 17.710 -16.798 1.00 59.66 194 SER A O 1
ATOM 1474 N N . ASP A 1 195 ? 14.767 19.519 -17.699 1.00 59.25 195 ASP A N 1
ATOM 1475 C CA . ASP A 1 195 ? 14.470 20.166 -16.414 1.00 59.25 195 ASP A CA 1
ATOM 1476 C C . ASP A 1 195 ? 13.266 19.522 -15.702 1.00 59.25 195 ASP A C 1
ATOM 1478 O O . ASP A 1 195 ? 12.934 19.880 -14.572 1.00 59.25 195 ASP A O 1
ATOM 1482 N N . ALA A 1 196 ? 12.575 18.581 -16.356 1.00 63.25 196 ALA A N 1
ATOM 1483 C CA . ALA A 1 196 ? 11.422 17.913 -15.781 1.00 63.25 196 ALA A CA 1
ATOM 1484 C C . ALA A 1 196 ? 11.866 16.789 -14.832 1.00 63.25 196 ALA A C 1
ATOM 1486 O O . ALA A 1 196 ? 12.413 15.770 -15.265 1.00 63.25 196 ALA A O 1
ATOM 1487 N N . VAL A 1 197 ? 11.546 16.953 -13.547 1.00 63.12 197 VAL A N 1
ATOM 1488 C CA . VAL A 1 197 ? 11.565 15.882 -12.541 1.00 63.12 197 VAL A CA 1
ATOM 1489 C C . VAL A 1 197 ? 10.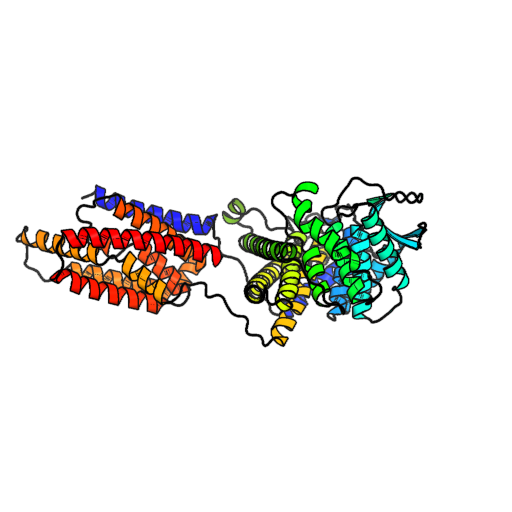180 15.240 -12.467 1.00 63.12 197 VAL A C 1
ATOM 1491 O O . VAL A 1 197 ? 9.151 15.884 -12.688 1.00 63.12 197 VAL A O 1
ATOM 1494 N N . GLY A 1 198 ? 10.154 13.927 -12.256 1.00 66.81 198 GLY A N 1
ATOM 1495 C CA . GLY A 1 198 ? 8.975 13.099 -12.467 1.00 66.81 198 GLY A CA 1
ATOM 1496 C C . GLY A 1 198 ? 8.546 12.457 -11.180 1.00 66.81 198 GLY A C 1
ATOM 1497 O O . GLY A 1 198 ? 9.351 11.780 -10.551 1.00 66.81 198 GLY A O 1
ATOM 1498 N N . LEU A 1 199 ? 7.254 12.582 -10.875 1.00 75.50 199 LEU A N 1
ATOM 1499 C CA . LEU A 1 199 ? 6.681 12.207 -9.584 1.00 75.50 199 LEU A CA 1
ATOM 1500 C C . LEU A 1 199 ? 7.084 10.808 -9.075 1.00 75.50 199 LEU A C 1
ATOM 1502 O O . LEU A 1 199 ? 7.184 10.563 -7.871 1.00 75.50 199 LEU A O 1
ATOM 1506 N N . PHE A 1 200 ? 7.300 9.870 -9.997 1.00 86.38 200 PHE A N 1
ATOM 1507 C CA . PHE A 1 200 ? 7.607 8.476 -9.685 1.00 86.38 200 PHE A CA 1
ATOM 1508 C C . PHE A 1 200 ? 8.981 8.014 -10.176 1.00 86.38 200 PHE A C 1
ATOM 1510 O O . PHE A 1 200 ? 9.480 7.018 -9.665 1.00 86.38 200 PHE A O 1
ATOM 1517 N N . ALA A 1 201 ? 9.608 8.721 -11.122 1.00 90.62 201 ALA A N 1
ATOM 1518 C CA . ALA A 1 201 ? 10.820 8.240 -11.788 1.00 90.62 201 ALA A CA 1
ATOM 1519 C C . ALA A 1 201 ? 11.964 8.032 -10.786 1.00 90.62 201 ALA A C 1
ATOM 1521 O O . ALA A 1 201 ? 12.602 6.984 -10.788 1.00 90.62 201 ALA A O 1
ATOM 1522 N N . THR A 1 202 ? 12.155 8.982 -9.868 1.00 93.81 202 THR A N 1
ATOM 1523 C CA . THR A 1 202 ? 13.219 8.923 -8.861 1.00 93.81 202 THR A CA 1
ATOM 1524 C C . THR A 1 202 ? 13.118 7.688 -7.964 1.00 93.81 202 THR A C 1
ATOM 1526 O O . THR A 1 202 ? 14.100 6.969 -7.781 1.00 93.81 202 THR A O 1
ATOM 1529 N N . SER A 1 203 ? 11.929 7.382 -7.439 1.00 95.00 203 SER A N 1
ATOM 1530 C CA . SER A 1 203 ? 11.754 6.229 -6.552 1.00 95.00 203 SER A CA 1
ATOM 1531 C C . SER A 1 203 ? 11.639 4.895 -7.298 1.00 95.00 203 SER A C 1
ATOM 1533 O O . SER A 1 203 ? 12.051 3.870 -6.757 1.00 95.00 203 SER A O 1
ATOM 1535 N N . GLN A 1 204 ? 11.169 4.889 -8.550 1.00 97.00 204 GLN A N 1
ATOM 1536 C CA . GLN A 1 204 ? 11.236 3.716 -9.434 1.00 97.00 204 GLN A CA 1
ATOM 1537 C C . GLN A 1 204 ? 12.686 3.327 -9.732 1.00 97.00 204 GLN A C 1
ATOM 1539 O O . GLN A 1 204 ? 13.037 2.154 -9.617 1.00 97.00 204 GLN A O 1
ATOM 1544 N N . THR A 1 205 ? 13.541 4.304 -10.047 1.00 97.12 205 THR A N 1
ATOM 1545 C CA . THR A 1 205 ? 14.972 4.062 -10.248 1.00 97.12 205 THR A CA 1
ATOM 1546 C C . THR A 1 205 ? 15.639 3.566 -8.971 1.00 97.12 205 THR A C 1
ATOM 1548 O O . THR A 1 205 ? 16.393 2.599 -9.030 1.00 97.12 205 THR A O 1
ATOM 1551 N N . LEU A 1 206 ? 15.318 4.149 -7.808 1.00 97.75 206 LEU A N 1
ATOM 1552 C CA . LEU A 1 206 ? 15.825 3.647 -6.528 1.00 97.75 206 LEU A CA 1
ATOM 1553 C C . LEU A 1 206 ? 15.484 2.166 -6.323 1.00 97.75 206 LEU A C 1
ATOM 1555 O O . LEU A 1 206 ? 16.330 1.391 -5.885 1.00 97.75 206 LEU A O 1
ATOM 1559 N N . PHE A 1 207 ? 14.255 1.761 -6.654 1.00 98.44 207 PHE A N 1
ATOM 1560 C CA . PHE A 1 207 ? 13.851 0.362 -6.560 1.00 98.44 207 PHE A CA 1
ATOM 1561 C C . PHE A 1 207 ? 14.618 -0.526 -7.545 1.00 98.44 207 PHE A C 1
ATOM 1563 O O . PHE A 1 207 ? 15.107 -1.580 -7.140 1.00 98.44 207 PHE A O 1
ATOM 1570 N N . ALA A 1 208 ? 14.782 -0.095 -8.798 1.00 98.56 208 ALA A N 1
ATOM 1571 C CA . ALA A 1 208 ? 15.559 -0.829 -9.795 1.00 98.56 208 ALA A CA 1
ATOM 1572 C C . ALA A 1 208 ? 17.015 -1.041 -9.350 1.00 98.56 208 ALA A C 1
ATOM 1574 O O . ALA A 1 208 ? 17.479 -2.178 -9.320 1.00 98.56 208 ALA A O 1
ATOM 1575 N N . LEU A 1 209 ? 17.702 0.019 -8.920 1.00 98.12 209 LEU A N 1
ATOM 1576 C CA . LEU A 1 209 ? 19.089 -0.054 -8.448 1.00 98.12 209 LEU A CA 1
ATOM 1577 C C . LEU A 1 209 ? 19.221 -0.905 -7.176 1.00 98.12 209 LEU A C 1
ATOM 1579 O O . LEU A 1 209 ? 20.111 -1.747 -7.075 1.00 98.12 209 LEU A O 1
ATOM 1583 N N . ALA A 1 210 ? 18.283 -0.773 -6.232 1.00 98.12 210 ALA A N 1
ATOM 1584 C CA . ALA A 1 210 ? 18.287 -1.590 -5.022 1.00 98.12 210 ALA A CA 1
ATOM 1585 C C . ALA A 1 210 ? 18.056 -3.079 -5.299 1.00 98.12 210 ALA A C 1
ATOM 1587 O O . ALA A 1 210 ? 18.641 -3.933 -4.627 1.00 98.12 210 ALA A O 1
ATOM 1588 N N . ARG A 1 211 ? 17.214 -3.399 -6.287 1.00 98.12 211 ARG A N 1
ATOM 1589 C CA . ARG A 1 211 ? 17.010 -4.770 -6.758 1.00 98.12 211 ARG A CA 1
ATOM 1590 C C . ARG A 1 211 ? 18.249 -5.298 -7.482 1.00 98.12 211 ARG A C 1
ATOM 1592 O O . ARG A 1 211 ? 18.621 -6.445 -7.243 1.00 98.12 211 ARG A O 1
ATOM 1599 N N . ALA A 1 212 ? 18.885 -4.475 -8.312 1.00 98.31 212 ALA A N 1
ATOM 1600 C CA . ALA A 1 212 ? 20.096 -4.835 -9.039 1.00 98.31 212 ALA A CA 1
ATOM 1601 C C . ALA A 1 212 ? 21.256 -5.168 -8.094 1.00 98.31 212 ALA A C 1
ATOM 1603 O O . ALA A 1 212 ? 21.870 -6.211 -8.264 1.00 98.31 212 ALA A O 1
ATOM 1604 N N . GLU A 1 213 ? 21.483 -4.383 -7.036 1.00 97.75 213 GLU A N 1
ATOM 1605 C CA . GLU A 1 213 ? 22.519 -4.682 -6.030 1.00 97.75 213 GLU A CA 1
ATOM 1606 C C . GLU A 1 213 ? 22.291 -6.035 -5.336 1.00 97.75 213 GLU A C 1
ATOM 1608 O O . GLU A 1 213 ? 23.233 -6.773 -5.049 1.00 97.75 213 GLU A O 1
ATOM 1613 N N . ARG A 1 214 ? 21.026 -6.410 -5.091 1.00 96.00 214 ARG A N 1
ATOM 1614 C CA . ARG A 1 214 ? 20.701 -7.738 -4.548 1.00 96.00 214 ARG A CA 1
ATOM 1615 C C . ARG A 1 214 ? 20.986 -8.854 -5.557 1.00 96.00 214 ARG A C 1
ATOM 1617 O O . ARG A 1 214 ? 21.418 -9.933 -5.155 1.00 96.00 214 ARG A O 1
ATOM 1624 N N . LEU A 1 215 ? 20.660 -8.632 -6.829 1.00 96.88 215 LEU A N 1
ATOM 1625 C CA . LEU A 1 215 ? 20.707 -9.653 -7.876 1.00 96.88 215 LEU A CA 1
ATOM 1626 C C . LEU A 1 215 ? 22.118 -9.855 -8.452 1.00 96.88 215 LEU A C 1
ATOM 1628 O O . LEU A 1 215 ? 22.491 -10.987 -8.759 1.00 96.88 215 LEU A O 1
ATOM 1632 N N . PHE A 1 216 ? 22.903 -8.781 -8.526 1.00 96.88 216 PHE A N 1
ATOM 1633 C CA . PHE A 1 216 ? 24.272 -8.725 -9.040 1.00 96.88 216 PHE A CA 1
ATOM 1634 C C . PHE A 1 216 ? 25.221 -8.169 -7.959 1.00 96.88 216 PHE A C 1
ATOM 1636 O O . PHE A 1 216 ? 25.736 -7.054 -8.073 1.00 96.88 216 PHE A O 1
ATOM 1643 N N . PRO A 1 217 ? 25.427 -8.909 -6.851 1.00 94.31 217 PRO A N 1
ATOM 1644 C CA . PRO A 1 217 ? 26.201 -8.411 -5.720 1.00 94.31 217 PRO A CA 1
ATOM 1645 C C . PRO A 1 217 ? 27.668 -8.174 -6.099 1.00 94.31 217 PRO A C 1
ATOM 1647 O O . PRO A 1 217 ? 28.318 -9.046 -6.678 1.00 94.31 217 PRO A O 1
ATOM 1650 N N . GLY A 1 218 ? 28.211 -7.022 -5.694 1.00 93.88 218 GLY A N 1
ATOM 1651 C CA . GLY A 1 218 ? 29.600 -6.626 -5.970 1.00 93.88 218 GLY A CA 1
ATOM 1652 C C . GLY A 1 218 ? 29.796 -5.837 -7.266 1.00 93.88 218 GLY A C 1
ATOM 1653 O O . GLY A 1 218 ? 30.919 -5.438 -7.559 1.00 93.88 218 GLY A O 1
ATOM 1654 N N . GLU A 1 219 ? 28.724 -5.585 -8.018 1.00 95.94 219 GLU A N 1
ATOM 1655 C CA . GLU A 1 219 ? 28.743 -4.680 -9.173 1.00 95.94 219 GLU A CA 1
ATOM 1656 C C . GLU A 1 219 ? 28.411 -3.229 -8.813 1.00 95.94 219 GLU A C 1
ATOM 1658 O O . GLU A 1 219 ? 28.535 -2.353 -9.662 1.00 95.94 219 GLU A O 1
ATOM 1663 N N . HIS A 1 220 ? 28.073 -2.967 -7.546 1.00 94.62 220 HIS A N 1
ATOM 1664 C CA . HIS A 1 220 ? 27.943 -1.623 -6.980 1.00 94.62 220 HIS A CA 1
ATOM 1665 C C . HIS A 1 220 ? 26.770 -0.789 -7.521 1.00 94.62 220 HIS A C 1
ATOM 1667 O O . HIS A 1 220 ? 26.749 0.433 -7.369 1.00 94.62 220 HIS A O 1
ATOM 1673 N N . TRP A 1 221 ? 25.731 -1.434 -8.062 1.00 95.81 221 TRP A N 1
ATOM 1674 C CA . TRP A 1 221 ? 24.491 -0.767 -8.483 1.00 95.81 221 TRP A CA 1
ATOM 1675 C C . TRP A 1 221 ? 23.810 0.000 -7.337 1.00 95.81 221 TRP A C 1
ATOM 1677 O O . TRP A 1 221 ? 23.059 0.950 -7.567 1.00 95.81 221 TRP A O 1
ATOM 1687 N N . GLY A 1 222 ? 24.056 -0.407 -6.087 1.00 93.31 222 GLY A N 1
ATOM 1688 C CA . GLY A 1 222 ? 23.491 0.213 -4.891 1.00 93.31 222 GLY A CA 1
ATOM 1689 C C . GLY A 1 222 ? 24.174 1.504 -4.429 1.00 93.31 222 GLY A C 1
ATOM 1690 O O . GLY A 1 222 ? 23.591 2.191 -3.583 1.00 93.31 222 GLY A O 1
ATOM 1691 N N . ASP A 1 223 ? 25.347 1.868 -4.962 1.00 94.00 223 ASP A N 1
ATOM 1692 C CA . ASP A 1 223 ? 26.214 2.936 -4.423 1.00 94.00 223 ASP A CA 1
ATOM 1693 C C . ASP A 1 223 ? 25.522 4.309 -4.346 1.00 94.00 223 ASP A C 1
ATOM 1695 O O . ASP A 1 223 ? 25.765 5.104 -3.435 1.00 94.00 223 ASP A O 1
ATOM 1699 N N . HIS A 1 224 ? 24.586 4.569 -5.257 1.00 92.50 224 HIS A N 1
ATOM 1700 C CA . HIS A 1 224 ? 23.840 5.825 -5.329 1.00 92.50 224 HIS A CA 1
ATOM 1701 C C . HIS A 1 224 ? 22.584 5.884 -4.442 1.00 92.50 224 HIS A C 1
ATOM 1703 O O . HIS A 1 224 ? 21.894 6.907 -4.393 1.00 92.50 224 HIS A O 1
ATOM 1709 N N . SER A 1 225 ? 22.264 4.812 -3.715 1.00 93.88 225 SER A N 1
ATOM 1710 C CA . SER A 1 225 ? 20.996 4.699 -2.983 1.00 93.88 225 SER A CA 1
ATOM 1711 C C . SER A 1 225 ? 20.809 5.775 -1.913 1.00 93.88 225 SER A C 1
ATOM 1713 O O . SER A 1 225 ? 19.707 6.304 -1.777 1.00 93.88 225 SER A O 1
ATOM 1715 N N . HIS A 1 226 ? 21.871 6.141 -1.188 1.00 94.44 226 HIS A N 1
ATOM 1716 C CA . HIS A 1 226 ? 21.805 7.204 -0.177 1.00 94.44 226 HIS A CA 1
ATOM 1717 C C . HIS A 1 226 ? 21.553 8.581 -0.792 1.00 94.44 226 HIS A C 1
ATOM 1719 O O . HIS A 1 226 ? 20.750 9.339 -0.261 1.00 94.44 226 HIS A O 1
ATOM 1725 N N . GLN A 1 227 ? 22.172 8.885 -1.935 1.00 94.69 227 GLN A N 1
ATOM 1726 C CA . GLN A 1 227 ? 21.963 10.155 -2.634 1.00 94.69 227 GLN A CA 1
ATOM 1727 C C . GLN A 1 227 ? 20.496 10.304 -3.066 1.00 94.69 227 GLN A C 1
ATOM 1729 O O . GLN A 1 227 ? 19.869 11.340 -2.847 1.00 94.69 227 GLN A O 1
ATOM 1734 N N . ILE A 1 228 ? 19.912 9.239 -3.620 1.00 95.50 228 ILE A N 1
ATOM 1735 C CA . ILE A 1 228 ? 18.504 9.243 -4.031 1.00 95.50 228 ILE A CA 1
ATOM 1736 C C . ILE A 1 228 ? 17.575 9.307 -2.807 1.00 95.50 228 ILE A C 1
ATOM 1738 O O . ILE A 1 228 ? 16.588 10.043 -2.814 1.00 95.50 228 ILE A O 1
ATOM 1742 N N . LEU A 1 229 ? 17.869 8.566 -1.733 1.00 95.75 229 LEU A N 1
ATOM 1743 C CA . LEU A 1 229 ? 17.090 8.631 -0.491 1.00 95.75 229 LEU A CA 1
ATOM 1744 C C . LEU A 1 229 ? 17.144 10.024 0.147 1.00 95.75 229 LEU A C 1
ATOM 1746 O O . LEU A 1 229 ? 16.118 10.511 0.623 1.00 95.75 229 LEU A O 1
ATOM 1750 N N . GLU A 1 230 ? 18.291 10.698 0.121 1.00 94.69 230 GLU A N 1
ATOM 1751 C CA . GLU A 1 230 ? 18.419 12.083 0.577 1.00 94.69 230 GLU A CA 1
ATOM 1752 C C . GLU A 1 230 ? 17.481 13.007 -0.214 1.00 94.69 230 GLU A C 1
ATOM 1754 O O . GLU A 1 230 ? 16.697 13.744 0.394 1.00 94.69 230 GLU A O 1
ATOM 1759 N N . TYR A 1 231 ? 17.438 12.880 -1.547 1.00 93.62 231 TYR A N 1
ATOM 1760 C CA . TYR A 1 231 ? 16.471 13.606 -2.376 1.00 93.62 231 TYR A CA 1
ATOM 1761 C C . TYR A 1 231 ? 15.018 13.353 -1.949 1.00 93.62 231 TYR A C 1
ATOM 1763 O O . TYR A 1 231 ? 14.259 14.290 -1.670 1.00 93.62 231 TYR A O 1
ATOM 1771 N N . LEU A 1 232 ? 14.626 12.077 -1.866 1.00 93.19 232 LEU A N 1
ATOM 1772 C CA . LEU A 1 232 ? 13.261 11.663 -1.522 1.00 93.19 232 LEU A CA 1
ATOM 1773 C C . LEU A 1 232 ? 12.842 12.124 -0.119 1.00 93.19 232 LEU A C 1
ATOM 1775 O O . LEU A 1 232 ? 11.665 12.414 0.112 1.00 93.19 232 LEU A O 1
ATOM 1779 N N . THR A 1 233 ? 13.787 12.174 0.820 1.00 92.44 233 THR A N 1
ATOM 1780 C CA . THR A 1 233 ? 13.517 12.504 2.224 1.00 92.44 233 THR A CA 1
ATOM 1781 C C . THR A 1 233 ? 13.470 14.004 2.489 1.00 92.44 233 THR A C 1
ATOM 1783 O O . THR A 1 233 ? 12.649 14.442 3.301 1.00 92.44 233 THR A O 1
ATOM 1786 N N . MET A 1 234 ? 14.315 14.788 1.815 1.00 90.19 234 MET A N 1
ATOM 1787 C CA . MET A 1 234 ? 14.546 16.196 2.153 1.00 90.19 234 MET A CA 1
ATOM 1788 C C . MET A 1 234 ? 14.000 17.186 1.119 1.00 90.19 234 MET A C 1
ATOM 1790 O O . MET A 1 234 ? 13.637 18.304 1.494 1.00 90.19 234 MET A O 1
ATOM 1794 N N . TYR A 1 235 ? 13.911 16.795 -0.155 1.00 89.25 235 TYR A N 1
ATOM 1795 C CA . TYR A 1 235 ? 13.708 17.742 -1.258 1.00 89.25 235 TYR A CA 1
ATOM 1796 C C . TYR A 1 235 ? 12.435 17.474 -2.066 1.00 89.25 235 TYR A C 1
ATOM 1798 O O . TYR A 1 235 ? 11.692 18.417 -2.348 1.00 89.25 235 TYR A O 1
ATOM 1806 N N . LYS A 1 236 ? 12.124 16.203 -2.358 1.00 88.19 236 LYS A N 1
ATOM 1807 C CA . LYS A 1 236 ? 11.026 15.784 -3.251 1.00 88.19 236 LYS A CA 1
ATOM 1808 C C . LYS A 1 236 ? 9.708 16.538 -3.050 1.00 88.19 236 LYS A C 1
ATOM 1810 O O . LYS A 1 236 ? 9.144 17.040 -4.015 1.00 88.19 236 LYS A O 1
ATOM 1815 N N . ALA A 1 237 ? 9.221 16.660 -1.812 1.00 84.38 237 ALA A N 1
ATOM 1816 C CA . ALA A 1 237 ? 7.943 17.322 -1.520 1.00 84.38 237 ALA A CA 1
ATOM 1817 C C . ALA A 1 237 ? 7.866 18.756 -2.067 1.00 84.38 237 ALA A C 1
ATOM 1819 O O . ALA A 1 237 ? 6.836 19.184 -2.592 1.00 84.38 237 ALA A O 1
ATOM 1820 N N . ASN A 1 238 ? 8.962 19.499 -1.905 1.00 84.12 238 ASN A N 1
ATOM 1821 C CA . ASN A 1 238 ? 9.055 20.903 -2.279 1.00 84.12 238 ASN A CA 1
ATOM 1822 C C . ASN A 1 238 ? 9.353 21.046 -3.772 1.00 84.12 238 ASN A C 1
ATOM 1824 O O . ASN A 1 238 ? 8.686 21.829 -4.444 1.00 84.12 238 ASN A O 1
ATOM 1828 N N . GLU A 1 239 ? 10.311 20.269 -4.279 1.00 83.50 239 GLU A N 1
ATOM 1829 C CA . GLU A 1 239 ? 10.801 20.376 -5.658 1.00 83.50 239 GLU A CA 1
ATOM 1830 C C . GLU A 1 239 ? 9.815 19.799 -6.684 1.00 83.50 239 GLU A C 1
ATOM 1832 O O . GLU A 1 239 ? 9.670 20.337 -7.779 1.00 83.50 239 GLU A O 1
ATOM 1837 N N . GLU A 1 240 ? 9.072 18.746 -6.332 1.00 81.19 240 GLU A N 1
ATOM 1838 C CA . GLU A 1 240 ? 8.073 18.138 -7.222 1.00 81.19 240 GLU A CA 1
ATOM 1839 C C . GLU A 1 240 ? 6.658 18.723 -7.023 1.00 81.19 240 GLU A C 1
ATOM 1841 O O . GLU A 1 240 ? 5.737 18.378 -7.761 1.00 81.19 240 GLU A O 1
ATOM 1846 N N . GLY A 1 241 ? 6.465 19.640 -6.062 1.00 70.06 241 GLY A N 1
ATOM 1847 C CA . GLY A 1 241 ? 5.220 20.404 -5.893 1.00 70.06 241 GLY A CA 1
ATOM 1848 C C . GLY A 1 241 ? 4.098 19.701 -5.117 1.00 70.06 241 GLY A C 1
ATOM 1849 O O . GLY A 1 241 ? 2.925 20.047 -5.285 1.00 70.06 241 GLY A O 1
ATOM 1850 N N . PHE A 1 242 ? 4.426 18.745 -4.245 1.00 67.38 242 PHE A N 1
ATOM 1851 C CA . PHE A 1 242 ? 3.454 17.957 -3.480 1.00 67.38 242 PHE A CA 1
ATOM 1852 C C . PHE A 1 242 ? 3.614 18.181 -1.973 1.00 67.38 242 PHE A C 1
ATOM 1854 O O . PHE A 1 242 ? 4.220 17.384 -1.258 1.00 67.38 242 PHE A O 1
ATOM 1861 N N . VAL A 1 243 ? 3.024 19.279 -1.484 1.00 60.62 243 VAL A N 1
ATOM 1862 C CA . VAL A 1 243 ? 2.874 19.560 -0.049 1.00 60.62 243 VAL A CA 1
ATOM 1863 C C . VAL A 1 243 ? 1.394 19.423 0.347 1.00 60.62 243 VAL A C 1
ATOM 1865 O O . VAL A 1 243 ? 0.564 20.189 -0.150 1.00 60.62 243 VAL A O 1
ATOM 1868 N N . PRO A 1 244 ? 1.035 18.507 1.271 1.00 64.31 244 PRO A N 1
ATOM 1869 C CA . PRO A 1 244 ? 1.918 17.603 2.018 1.00 64.31 244 PRO A CA 1
ATOM 1870 C C . PRO A 1 244 ? 2.425 16.413 1.181 1.00 64.31 244 PRO A C 1
ATOM 1872 O O . PRO A 1 244 ? 1.826 16.076 0.165 1.00 64.31 244 PRO A O 1
ATOM 1875 N N . ASP A 1 245 ? 3.486 15.763 1.680 1.00 77.00 245 ASP A N 1
ATOM 1876 C CA . ASP A 1 245 ? 4.075 14.544 1.104 1.00 77.00 245 ASP A CA 1
ATOM 1877 C C . ASP A 1 245 ? 3.029 13.492 0.715 1.00 77.00 245 ASP A C 1
ATOM 1879 O O . ASP A 1 245 ? 2.069 13.236 1.449 1.00 77.00 245 ASP A O 1
ATOM 1883 N N . MET A 1 246 ? 3.286 12.810 -0.401 1.00 80.12 246 MET A N 1
ATOM 1884 C CA . MET A 1 246 ? 2.543 11.622 -0.812 1.00 80.12 246 MET A CA 1
ATOM 1885 C C . MET A 1 246 ? 3.262 10.348 -0.373 1.00 80.12 246 MET A C 1
ATOM 1887 O O . MET A 1 246 ? 4.476 10.331 -0.166 1.00 80.12 246 MET A O 1
ATOM 1891 N N . SER A 1 247 ? 2.499 9.266 -0.218 1.00 88.62 247 SER A N 1
ATOM 1892 C CA . SER A 1 247 ? 3.091 7.965 0.083 1.00 88.62 247 SER A CA 1
ATOM 1893 C C . SER A 1 247 ? 3.886 7.442 -1.103 1.00 88.62 247 SER A C 1
ATOM 1895 O O . SER A 1 247 ? 3.339 7.323 -2.199 1.00 88.62 247 SER A O 1
ATOM 1897 N N . ASP A 1 248 ? 5.128 7.038 -0.863 1.00 93.81 248 ASP A N 1
ATOM 1898 C CA . ASP A 1 248 ? 6.015 6.516 -1.903 1.00 93.81 248 ASP A CA 1
ATOM 1899 C C . ASP A 1 248 ? 6.170 4.991 -1.778 1.00 93.81 248 ASP A C 1
ATOM 1901 O O . ASP A 1 248 ? 6.917 4.478 -0.945 1.00 93.81 248 ASP A O 1
ATOM 1905 N N . HIS A 1 249 ? 5.398 4.251 -2.578 1.00 96.81 249 HIS A N 1
ATOM 1906 C CA . HIS A 1 249 ? 5.407 2.785 -2.571 1.00 96.81 249 HIS A CA 1
ATOM 1907 C C . HIS A 1 249 ? 6.655 2.197 -3.242 1.00 96.81 249 HIS A C 1
ATOM 1909 O O . HIS A 1 249 ? 7.131 1.146 -2.818 1.00 96.81 249 HIS A O 1
ATOM 1915 N N . TRP A 1 250 ? 7.232 2.882 -4.233 1.00 97.69 250 TRP A N 1
ATOM 1916 C CA . TRP A 1 250 ? 8.469 2.440 -4.878 1.00 97.69 250 TRP A CA 1
ATOM 1917 C C . TRP A 1 250 ? 9.659 2.545 -3.929 1.00 97.69 250 TRP A C 1
ATOM 1919 O O . TRP A 1 250 ? 10.440 1.604 -3.816 1.00 97.69 250 TRP A O 1
ATOM 1929 N N . ALA A 1 251 ? 9.744 3.627 -3.152 1.00 97.19 251 ALA A N 1
ATOM 1930 C CA . ALA A 1 251 ? 10.743 3.728 -2.092 1.00 97.19 251 ALA A CA 1
ATOM 1931 C C . ALA A 1 251 ? 10.538 2.665 -0.995 1.00 97.19 251 ALA A C 1
ATOM 1933 O O . ALA A 1 251 ? 11.515 2.139 -0.463 1.00 97.19 251 ALA A O 1
ATOM 1934 N N . ALA A 1 252 ? 9.284 2.301 -0.692 1.00 98.31 252 ALA A N 1
ATOM 1935 C CA . ALA A 1 252 ? 8.974 1.212 0.236 1.00 98.31 252 ALA A CA 1
ATOM 1936 C C . ALA A 1 252 ? 9.525 -0.136 -0.248 1.00 98.31 252 ALA A C 1
ATOM 1938 O O . ALA A 1 252 ? 10.118 -0.876 0.540 1.00 98.31 252 ALA A O 1
ATOM 1939 N N . TYR A 1 253 ? 9.361 -0.444 -1.538 1.00 98.38 253 TYR A N 1
ATOM 1940 C CA . TYR A 1 253 ? 9.998 -1.603 -2.159 1.00 98.38 253 TYR A CA 1
ATOM 1941 C C . TYR A 1 253 ? 11.520 -1.512 -2.077 1.00 98.38 253 TYR A C 1
ATOM 1943 O O . TYR A 1 253 ? 12.155 -2.449 -1.597 1.00 98.38 253 TYR A O 1
ATOM 1951 N N . ALA A 1 254 ? 12.096 -0.383 -2.489 1.00 98.31 254 ALA A N 1
ATOM 1952 C CA . ALA A 1 254 ? 13.539 -0.206 -2.547 1.00 98.31 254 ALA A CA 1
ATOM 1953 C C . ALA A 1 254 ? 14.205 -0.406 -1.182 1.00 98.31 254 ALA A C 1
ATOM 1955 O O . ALA A 1 254 ? 15.097 -1.239 -1.051 1.00 98.31 254 ALA A O 1
ATOM 1956 N N . MET A 1 255 ? 13.716 0.268 -0.135 1.00 98.31 255 MET A N 1
ATOM 1957 C CA . MET A 1 255 ? 14.263 0.113 1.217 1.00 98.31 255 MET A CA 1
ATOM 1958 C C . MET A 1 255 ? 14.114 -1.323 1.741 1.00 98.31 255 MET A C 1
ATOM 1960 O O . MET A 1 255 ? 14.971 -1.785 2.486 1.00 98.31 255 MET A O 1
ATOM 1964 N N . ALA A 1 256 ? 13.069 -2.055 1.339 1.00 97.62 256 ALA A N 1
ATOM 1965 C CA . ALA A 1 256 ? 12.903 -3.471 1.677 1.00 97.62 256 ALA A CA 1
ATOM 1966 C C . ALA A 1 256 ? 13.815 -4.422 0.872 1.00 97.62 256 ALA A C 1
ATOM 1968 O O . ALA A 1 256 ? 14.098 -5.534 1.328 1.00 97.62 256 ALA A O 1
ATOM 1969 N N . GLU A 1 257 ? 14.257 -4.040 -0.328 1.00 96.81 257 GLU A N 1
ATOM 1970 C CA . GLU A 1 257 ? 15.316 -4.754 -1.058 1.00 96.81 257 GLU A CA 1
ATOM 1971 C C . GLU A 1 257 ? 16.679 -4.507 -0.410 1.00 96.81 257 GLU A C 1
ATOM 1973 O O . GLU A 1 257 ? 17.422 -5.457 -0.179 1.00 96.81 257 GLU A O 1
ATOM 1978 N N . MET A 1 258 ? 16.960 -3.264 -0.015 1.00 97.81 258 MET A N 1
ATOM 1979 C CA . MET A 1 258 ? 18.225 -2.872 0.613 1.00 97.81 258 MET A CA 1
ATOM 1980 C C . MET A 1 258 ? 18.534 -3.638 1.908 1.00 97.81 258 MET A C 1
ATOM 1982 O O . MET A 1 258 ? 19.694 -3.890 2.222 1.00 97.81 258 MET A O 1
ATOM 1986 N N . THR A 1 259 ? 17.515 -4.087 2.653 1.00 96.50 259 THR A N 1
ATOM 1987 C CA . THR A 1 259 ? 17.734 -4.934 3.844 1.00 96.50 259 THR A CA 1
ATOM 1988 C C . THR A 1 259 ? 18.215 -6.350 3.520 1.00 96.50 259 THR A C 1
ATOM 1990 O O . THR A 1 259 ? 18.487 -7.119 4.437 1.00 96.50 259 THR A O 1
ATOM 1993 N N . GLN A 1 260 ? 18.230 -6.738 2.245 1.00 94.81 260 GLN A N 1
ATOM 1994 C CA . GLN A 1 260 ? 18.603 -8.074 1.771 1.00 94.81 260 GLN A CA 1
ATOM 1995 C C . GLN A 1 260 ? 19.940 -8.075 1.021 1.00 94.81 260 GLN A C 1
ATOM 1997 O O . GLN A 1 260 ? 20.324 -9.105 0.470 1.00 94.81 260 GLN A O 1
ATOM 2002 N N . TRP A 1 261 ? 20.642 -6.942 0.976 1.00 95.94 261 TRP A N 1
ATOM 2003 C CA . TRP A 1 261 ? 21.958 -6.854 0.355 1.00 95.94 261 TRP A CA 1
ATOM 2004 C C . TRP A 1 261 ? 22.998 -7.696 1.095 1.00 95.94 261 TRP A C 1
ATOM 2006 O O . TRP A 1 261 ? 22.959 -7.830 2.320 1.00 95.94 261 TRP A O 1
ATOM 2016 N N . LEU A 1 262 ? 23.958 -8.233 0.335 1.00 93.69 262 LEU A N 1
ATOM 2017 C CA . LEU A 1 262 ? 25.071 -9.011 0.883 1.00 93.69 262 LEU A CA 1
ATOM 2018 C C . LEU A 1 262 ? 25.934 -8.163 1.826 1.00 93.69 262 LEU A C 1
ATOM 2020 O O . LEU A 1 262 ? 26.334 -8.636 2.890 1.00 93.69 262 LEU A O 1
ATOM 2024 N N . THR A 1 263 ? 26.182 -6.909 1.441 1.00 90.81 263 THR A N 1
ATOM 2025 C CA . THR A 1 263 ? 26.770 -5.882 2.303 1.00 90.81 263 THR A CA 1
ATOM 2026 C C . THR A 1 263 ? 25.629 -5.071 2.916 1.00 90.81 263 THR A C 1
ATOM 2028 O O . THR A 1 263 ? 24.967 -4.331 2.187 1.00 90.81 263 THR A O 1
ATOM 2031 N N . PRO A 1 264 ? 25.355 -5.194 4.230 1.00 86.81 264 PRO A N 1
ATOM 2032 C CA . PRO A 1 264 ? 24.219 -4.512 4.836 1.00 86.81 264 PRO A CA 1
ATOM 2033 C C . PRO A 1 264 ? 24.345 -2.991 4.724 1.00 86.81 264 PRO A C 1
ATOM 2035 O O . PRO A 1 264 ? 25.340 -2.414 5.167 1.00 86.81 264 PRO A O 1
ATOM 2038 N N . ILE A 1 265 ? 23.311 -2.341 4.189 1.00 91.38 265 ILE A N 1
ATOM 2039 C CA . ILE A 1 265 ? 23.200 -0.882 4.233 1.00 91.38 265 ILE A CA 1
ATOM 2040 C C . ILE A 1 265 ? 23.001 -0.407 5.679 1.00 91.38 265 ILE A C 1
ATOM 2042 O O . ILE A 1 265 ? 22.328 -1.057 6.488 1.00 91.38 265 ILE A O 1
ATOM 2046 N N . VAL A 1 266 ? 23.537 0.769 5.998 1.00 94.62 266 VAL A N 1
ATOM 2047 C CA . VAL A 1 266 ? 23.245 1.471 7.251 1.00 94.62 266 VAL A CA 1
ATOM 2048 C C . VAL A 1 266 ? 22.387 2.686 6.930 1.00 94.62 266 VAL A C 1
ATOM 2050 O O . VAL A 1 266 ? 22.895 3.703 6.475 1.00 94.62 266 VAL A O 1
ATOM 2053 N N . PHE A 1 267 ? 21.083 2.583 7.184 1.00 96.69 267 PHE A N 1
ATOM 2054 C CA . PHE A 1 267 ? 20.182 3.723 7.028 1.00 96.69 267 PHE A CA 1
ATOM 2055 C C . PHE A 1 267 ? 20.500 4.829 8.037 1.00 96.69 267 PHE A C 1
ATOM 2057 O O . PHE A 1 267 ? 20.761 4.556 9.213 1.00 96.69 267 PHE A O 1
ATOM 2064 N N . THR A 1 268 ? 20.416 6.077 7.591 1.00 96.50 268 THR A N 1
ATOM 2065 C CA . THR A 1 268 ? 20.564 7.252 8.452 1.00 96.50 268 THR A CA 1
ATOM 2066 C C . THR A 1 268 ? 19.323 7.467 9.323 1.00 96.50 268 THR A C 1
ATOM 2068 O O . THR A 1 268 ? 18.217 7.020 9.004 1.00 96.50 268 THR A O 1
ATOM 2071 N N . ASP A 1 269 ? 19.468 8.220 10.417 1.00 96.25 269 ASP A N 1
ATOM 2072 C CA . ASP A 1 269 ? 18.331 8.591 11.272 1.00 96.25 269 ASP A CA 1
ATOM 2073 C C . ASP A 1 269 ? 17.245 9.355 10.495 1.00 96.25 269 ASP A C 1
ATOM 2075 O O . ASP A 1 269 ? 16.052 9.170 10.749 1.00 96.25 269 ASP A O 1
ATOM 2079 N N . THR A 1 270 ? 17.646 10.184 9.525 1.00 95.75 270 THR A N 1
ATOM 2080 C CA . THR A 1 270 ? 16.735 10.932 8.646 1.00 95.75 270 THR A CA 1
ATOM 2081 C C . THR A 1 270 ? 15.927 9.991 7.756 1.00 95.75 270 THR A C 1
ATOM 2083 O O . THR A 1 270 ? 14.702 10.110 7.693 1.00 95.75 270 THR A O 1
ATOM 2086 N N . GLU A 1 271 ? 16.579 9.010 7.131 1.00 96.62 271 GLU A N 1
ATOM 2087 C CA . GLU A 1 271 ? 15.922 7.997 6.295 1.00 96.62 271 GLU A CA 1
ATOM 2088 C C . GLU A 1 271 ? 14.935 7.154 7.112 1.00 96.62 271 GLU A C 1
ATOM 2090 O O . GLU A 1 271 ? 13.793 6.943 6.698 1.00 96.62 271 GLU A O 1
ATOM 2095 N N . LEU A 1 272 ? 15.323 6.728 8.319 1.00 96.88 272 LEU A N 1
ATOM 2096 C CA . LEU A 1 272 ? 14.444 5.970 9.214 1.00 96.88 272 LEU A CA 1
ATOM 2097 C C . LEU A 1 272 ? 13.272 6.817 9.737 1.00 96.88 272 LEU A C 1
ATOM 2099 O O . LEU A 1 272 ? 12.149 6.318 9.883 1.00 96.88 272 LEU A O 1
ATOM 2103 N N . ALA A 1 273 ? 13.494 8.102 10.020 1.00 95.38 273 ALA A N 1
ATOM 2104 C CA . ALA A 1 273 ? 12.430 9.025 10.408 1.00 95.38 273 ALA A CA 1
ATOM 2105 C C . ALA A 1 273 ? 11.430 9.246 9.263 1.00 95.38 273 ALA A C 1
ATOM 2107 O O . ALA A 1 273 ? 10.215 9.225 9.494 1.00 95.38 273 ALA A O 1
ATOM 2108 N N . TRP A 1 274 ? 11.922 9.394 8.034 1.00 95.19 274 TRP A N 1
ATOM 2109 C CA . TRP A 1 274 ? 11.090 9.506 6.843 1.00 95.19 274 TRP A CA 1
ATOM 2110 C C . TRP A 1 274 ? 10.312 8.216 6.565 1.00 95.19 274 TRP A C 1
ATOM 2112 O O . TRP A 1 274 ? 9.096 8.279 6.388 1.00 95.19 274 TRP A O 1
ATOM 2122 N N . ALA A 1 275 ? 10.939 7.041 6.658 1.00 96.88 275 ALA A N 1
ATOM 2123 C CA . ALA A 1 275 ? 10.245 5.757 6.533 1.00 96.88 275 ALA A CA 1
ATOM 2124 C C . ALA A 1 275 ? 9.103 5.625 7.560 1.00 96.88 275 ALA A C 1
ATOM 2126 O O . ALA A 1 275 ? 7.990 5.219 7.219 1.00 96.88 275 ALA A O 1
ATOM 2127 N N . ARG A 1 276 ? 9.315 6.066 8.810 1.00 95.88 276 ARG A N 1
ATOM 2128 C CA . ARG A 1 276 ? 8.256 6.101 9.839 1.00 95.88 276 ARG A CA 1
ATOM 2129 C C . ARG A 1 276 ? 7.102 7.037 9.463 1.00 95.88 276 ARG A C 1
ATOM 2131 O O . ARG A 1 276 ? 5.941 6.705 9.714 1.00 95.88 276 ARG A O 1
ATOM 2138 N N . LYS A 1 277 ? 7.397 8.194 8.861 1.00 93.75 277 LYS A N 1
ATOM 2139 C CA . LYS A 1 277 ? 6.376 9.109 8.323 1.00 93.75 277 LYS A CA 1
ATOM 2140 C C . LYS A 1 277 ? 5.587 8.433 7.197 1.00 93.75 277 LYS A C 1
ATOM 2142 O O . LYS A 1 277 ? 4.358 8.424 7.255 1.00 93.75 277 LYS A O 1
ATOM 2147 N N . GLN A 1 278 ? 6.273 7.811 6.240 1.00 95.69 278 GLN A N 1
ATOM 2148 C CA . GLN A 1 278 ? 5.677 7.100 5.103 1.00 95.69 278 GLN A CA 1
ATOM 2149 C C . GLN A 1 278 ? 4.762 5.944 5.545 1.00 95.69 278 GLN A C 1
ATOM 2151 O O . GLN A 1 278 ? 3.624 5.851 5.080 1.00 95.69 278 GLN A O 1
ATOM 2156 N N . MET A 1 279 ? 5.182 5.144 6.532 1.00 96.38 279 MET A N 1
ATOM 2157 C CA . MET A 1 279 ? 4.351 4.117 7.186 1.00 96.38 279 MET A CA 1
ATOM 2158 C C . MET A 1 279 ? 3.028 4.685 7.721 1.00 96.38 279 MET A C 1
ATOM 2160 O O . MET A 1 279 ? 1.957 4.094 7.534 1.00 96.38 279 MET A O 1
ATOM 2164 N N . GLY A 1 280 ? 3.098 5.840 8.390 1.00 92.12 280 GLY A N 1
ATOM 2165 C CA . GLY A 1 280 ? 1.930 6.544 8.914 1.00 92.12 280 GLY A CA 1
ATOM 2166 C C . GLY A 1 280 ? 0.999 7.033 7.805 1.00 92.12 280 GLY A C 1
ATOM 2167 O O . GLY A 1 280 ? -0.210 6.815 7.885 1.00 92.12 280 GLY A O 1
ATOM 2168 N N . MET A 1 281 ? 1.546 7.636 6.747 1.00 92.38 281 MET A N 1
ATOM 2169 C CA . MET A 1 281 ? 0.757 8.134 5.615 1.00 92.38 281 MET A CA 1
ATOM 2170 C C . MET A 1 281 ? 0.041 7.001 4.873 1.00 92.38 281 MET A C 1
ATOM 2172 O O . MET A 1 281 ? -1.176 7.073 4.703 1.00 92.38 281 MET A O 1
ATOM 2176 N N . ALA A 1 282 ? 0.748 5.921 4.521 1.00 94.62 282 ALA A N 1
ATOM 2177 C CA . ALA A 1 282 ? 0.158 4.742 3.880 1.00 94.62 282 ALA A CA 1
ATOM 2178 C C . ALA A 1 282 ? -0.994 4.152 4.715 1.00 94.62 282 ALA A C 1
ATOM 2180 O O . ALA A 1 282 ? -2.079 3.867 4.201 1.00 94.62 282 ALA A O 1
ATOM 2181 N N . SER A 1 283 ? -0.799 4.062 6.035 1.00 93.31 283 SER A N 1
ATOM 2182 C CA . SER A 1 283 ? -1.823 3.585 6.972 1.00 93.31 283 SER A CA 1
ATOM 2183 C C . SER A 1 283 ? -3.055 4.497 7.021 1.00 93.31 283 SER A C 1
ATOM 2185 O O . SER A 1 283 ? -4.188 4.005 7.036 1.00 93.31 283 SER A O 1
ATOM 2187 N N . ILE A 1 284 ? -2.856 5.821 7.029 1.00 89.81 284 ILE A N 1
ATOM 2188 C CA . ILE A 1 284 ? -3.946 6.809 7.047 1.00 89.81 284 ILE A CA 1
ATOM 2189 C C . ILE A 1 284 ? -4.755 6.757 5.751 1.00 89.81 284 ILE A C 1
ATOM 2191 O O . ILE A 1 284 ? -5.983 6.821 5.818 1.00 89.81 284 ILE A O 1
ATOM 2195 N N . MET A 1 285 ? -4.110 6.608 4.596 1.00 92.00 285 MET A N 1
ATOM 2196 C CA . MET A 1 285 ? -4.812 6.539 3.312 1.00 92.00 285 MET A CA 1
ATOM 2197 C C . MET A 1 285 ? -5.681 5.286 3.204 1.00 92.00 285 MET A C 1
ATOM 2199 O O . MET A 1 285 ? -6.862 5.398 2.889 1.00 92.00 285 MET A O 1
ATOM 2203 N N . VAL A 1 286 ? -5.170 4.105 3.575 1.00 94.06 286 VAL A N 1
ATOM 2204 C CA . VAL A 1 286 ? -5.999 2.883 3.620 1.00 94.06 286 VAL A CA 1
ATOM 2205 C C . VAL A 1 286 ? -7.145 3.029 4.611 1.00 94.06 286 VAL A C 1
ATOM 2207 O O . VAL A 1 286 ? -8.266 2.600 4.341 1.00 94.06 286 VAL A O 1
ATOM 2210 N N . ARG A 1 287 ? -6.897 3.665 5.758 1.00 90.00 287 ARG A N 1
ATOM 2211 C CA . ARG A 1 287 ? -7.956 3.955 6.722 1.00 90.00 287 ARG A CA 1
ATOM 2212 C C . ARG A 1 287 ? -9.021 4.869 6.120 1.00 90.00 287 ARG A C 1
ATOM 2214 O O . ARG A 1 287 ? -10.201 4.560 6.267 1.00 90.00 287 ARG A O 1
ATOM 2221 N N . TYR A 1 288 ? -8.634 5.957 5.464 1.00 89.00 288 TYR A N 1
ATOM 2222 C CA . TYR A 1 288 ? -9.568 6.858 4.791 1.00 89.00 288 TYR A CA 1
ATOM 2223 C C . TYR A 1 288 ? -10.397 6.098 3.751 1.00 89.00 288 TYR A C 1
ATOM 2225 O O . TYR A 1 288 ? -11.624 6.149 3.787 1.00 89.00 288 TYR A O 1
ATOM 2233 N N . GLU A 1 289 ? -9.733 5.298 2.922 1.00 91.88 289 GLU A N 1
ATOM 2234 C CA . GLU A 1 289 ? -10.363 4.514 1.863 1.00 91.88 289 GLU A CA 1
ATOM 2235 C C . GLU A 1 289 ? -11.336 3.461 2.408 1.00 91.88 289 GLU A C 1
ATOM 2237 O O . GLU A 1 289 ? -12.438 3.277 1.890 1.00 91.88 289 GLU A O 1
ATOM 2242 N N . SER A 1 290 ? -10.981 2.815 3.520 1.00 91.81 290 SER A N 1
ATOM 2243 C CA . SER A 1 290 ? -11.841 1.836 4.189 1.00 91.81 290 SER A CA 1
ATOM 2244 C C . SER A 1 290 ? -13.128 2.446 4.745 1.00 91.81 290 SER A C 1
ATOM 2246 O O . SER A 1 290 ? -14.075 1.718 5.019 1.00 91.81 290 SER A O 1
ATOM 2248 N N . GLN A 1 291 ? -13.183 3.767 4.927 1.00 88.00 291 GLN A N 1
ATOM 2249 C CA . GLN A 1 291 ? -14.375 4.464 5.410 1.00 88.00 291 GLN A CA 1
ATOM 2250 C C . GLN A 1 291 ? -15.339 4.830 4.278 1.00 88.00 291 GLN A C 1
ATOM 2252 O O . GLN A 1 291 ? -16.390 5.403 4.560 1.00 88.00 291 GLN A O 1
ATOM 2257 N N . ILE A 1 292 ? -15.008 4.534 3.018 1.00 88.25 292 ILE A N 1
ATOM 2258 C CA . ILE A 1 292 ? -15.839 4.858 1.857 1.00 88.25 292 ILE A CA 1
ATOM 2259 C C . ILE A 1 292 ? -16.732 3.660 1.518 1.00 88.25 292 ILE A C 1
ATOM 2261 O O . ILE A 1 292 ? -16.275 2.619 1.055 1.00 88.25 292 ILE A O 1
ATOM 2265 N N . SER A 1 293 ? -18.032 3.825 1.747 1.00 79.56 293 SER A N 1
ATOM 2266 C CA . SER A 1 293 ? -19.085 2.849 1.430 1.00 79.56 293 SER A CA 1
ATOM 2267 C C . SER A 1 293 ? -19.681 3.016 0.030 1.00 79.56 293 SER A C 1
ATOM 2269 O O . SER A 1 293 ? -20.425 2.147 -0.413 1.00 79.56 293 SER A O 1
ATOM 2271 N N . GLY A 1 294 ? -19.400 4.139 -0.641 1.00 76.25 294 GLY A N 1
ATOM 2272 C CA . GLY A 1 294 ? -19.899 4.429 -1.988 1.00 76.25 294 GLY A CA 1
ATOM 2273 C C . GLY A 1 294 ? -21.395 4.756 -2.072 1.00 76.25 294 GLY A C 1
ATOM 2274 O O . GLY A 1 294 ? -21.949 4.727 -3.164 1.00 76.25 294 GLY A O 1
ATOM 2275 N N . SER A 1 295 ? -22.076 5.050 -0.954 1.00 78.38 295 SER A N 1
ATOM 2276 C CA . SER A 1 295 ? -23.504 5.398 -0.979 1.00 78.38 295 SER A CA 1
ATOM 2277 C C . SER A 1 295 ? -23.922 6.434 0.073 1.00 78.38 295 SER A C 1
ATOM 2279 O O . SER A 1 295 ? -23.277 6.631 1.108 1.00 78.38 295 SER A O 1
ATOM 2281 N N . GLY A 1 296 ? -25.040 7.115 -0.199 1.00 81.56 296 GLY A N 1
ATOM 2282 C CA . GLY A 1 296 ? -25.747 7.979 0.749 1.00 81.56 296 GLY A CA 1
ATOM 2283 C C . GLY A 1 296 ? -24.910 9.128 1.325 1.00 81.56 296 GLY A C 1
ATOM 2284 O O . GLY A 1 296 ? -24.116 9.769 0.642 1.00 81.56 296 GLY A O 1
ATOM 2285 N N . VAL A 1 297 ? -25.098 9.403 2.621 1.00 76.75 297 VAL A N 1
ATOM 2286 C CA . VAL A 1 297 ? -24.395 10.487 3.338 1.00 76.75 297 VAL A CA 1
ATOM 2287 C C . VAL A 1 297 ? -22.884 10.246 3.396 1.00 76.75 297 VAL A C 1
ATOM 2289 O O . VAL A 1 297 ? -22.111 11.195 3.461 1.00 76.75 297 VAL A O 1
ATOM 2292 N N . ASN A 1 298 ? -22.444 8.990 3.356 1.00 80.62 298 ASN A N 1
ATOM 2293 C CA . ASN A 1 298 ? -21.028 8.663 3.392 1.00 80.62 298 ASN A CA 1
ATOM 2294 C C . ASN A 1 298 ? -20.305 9.126 2.118 1.00 80.62 298 ASN A C 1
ATOM 2296 O O . ASN A 1 298 ? -19.265 9.765 2.232 1.00 80.62 298 ASN A O 1
ATOM 2300 N N . GLN A 1 299 ? -20.895 8.908 0.939 1.00 81.44 299 GLN A N 1
ATOM 2301 C CA . GLN A 1 299 ? -20.359 9.428 -0.324 1.00 81.44 299 GLN A CA 1
ATOM 2302 C C . GLN A 1 299 ? -20.294 10.964 -0.325 1.00 81.44 299 GLN A C 1
ATOM 2304 O O . GLN A 1 299 ? -19.311 11.537 -0.782 1.00 81.44 299 GLN A O 1
ATOM 2309 N N . LEU A 1 300 ? -21.284 11.646 0.269 1.00 79.75 300 LEU A N 1
ATOM 2310 C CA . LEU A 1 300 ? -21.253 13.108 0.428 1.00 79.75 300 LEU A CA 1
ATOM 2311 C C . LEU A 1 300 ? -20.101 13.586 1.334 1.00 79.75 300 LEU A C 1
ATOM 2313 O O . LEU A 1 300 ? -19.519 14.635 1.079 1.00 79.75 300 LEU A O 1
ATOM 2317 N N . LEU A 1 301 ? -19.786 12.845 2.402 1.00 78.69 301 LEU A N 1
ATOM 2318 C CA . LEU A 1 301 ? -18.775 13.236 3.394 1.00 78.69 301 LEU A CA 1
ATOM 2319 C C . LEU A 1 301 ? -17.350 12.779 3.051 1.00 78.69 301 LEU A C 1
ATOM 2321 O O . LEU A 1 301 ? -16.394 13.389 3.529 1.00 78.69 301 LEU A O 1
ATOM 2325 N N . ARG A 1 302 ? -17.195 11.691 2.289 1.00 82.31 302 ARG A N 1
ATOM 2326 C CA . ARG A 1 302 ? -15.899 11.055 1.991 1.00 82.31 302 ARG A CA 1
ATOM 2327 C C . ARG A 1 302 ? -15.537 11.021 0.508 1.00 82.31 302 ARG A C 1
ATOM 2329 O O . ARG A 1 302 ? -14.382 10.755 0.186 1.00 82.31 302 ARG A O 1
ATOM 2336 N N . GLY A 1 303 ? -16.477 11.334 -0.376 1.00 86.44 303 GLY A N 1
ATOM 2337 C CA . GLY A 1 303 ? -16.278 11.268 -1.817 1.00 86.44 303 GLY A CA 1
ATOM 2338 C C . GLY A 1 303 ? -16.427 9.853 -2.373 1.00 86.44 303 GLY A C 1
ATOM 2339 O O . GLY A 1 303 ? -17.078 8.987 -1.782 1.00 86.44 303 GLY A O 1
ATOM 2340 N N . HIS A 1 304 ? -15.845 9.654 -3.553 1.00 88.88 304 HIS A N 1
ATOM 2341 C CA . HIS A 1 304 ? -15.829 8.375 -4.256 1.00 88.88 304 HIS A CA 1
ATOM 2342 C C . HIS A 1 304 ? -14.641 7.532 -3.807 1.00 88.88 304 HIS A C 1
ATOM 2344 O O . HIS A 1 304 ? -13.648 8.058 -3.308 1.00 88.88 304 HIS A O 1
ATOM 2350 N N . THR A 1 305 ? -14.751 6.222 -4.005 1.00 89.69 305 THR A N 1
ATOM 2351 C CA . THR A 1 305 ? -13.631 5.308 -3.800 1.00 89.69 305 THR A CA 1
ATOM 2352 C C . THR A 1 305 ? -12.489 5.654 -4.746 1.00 89.69 305 THR A C 1
ATOM 2354 O O . THR A 1 305 ? -12.724 5.992 -5.910 1.00 89.69 305 THR A O 1
ATOM 2357 N N . ALA A 1 306 ? -11.261 5.528 -4.258 1.00 92.25 306 ALA A N 1
ATOM 2358 C CA . ALA A 1 306 ? -10.075 5.631 -5.090 1.00 92.25 306 ALA A CA 1
ATOM 2359 C C . ALA A 1 306 ? -10.117 4.608 -6.242 1.00 92.25 306 ALA A C 1
ATOM 2361 O O . ALA A 1 306 ? -10.703 3.527 -6.104 1.00 92.25 306 ALA A O 1
ATOM 2362 N N . ILE A 1 307 ? -9.486 4.953 -7.369 1.00 95.00 307 ILE A N 1
ATOM 2363 C CA . ILE A 1 307 ? -9.264 4.017 -8.481 1.00 95.00 307 ILE A CA 1
ATOM 2364 C C . ILE A 1 307 ? -8.436 2.811 -8.005 1.00 95.00 307 ILE A C 1
ATOM 2366 O O . ILE A 1 307 ? -7.738 2.901 -6.985 1.00 95.00 307 ILE A O 1
ATOM 2370 N N . GLY A 1 308 ? -8.500 1.694 -8.734 1.00 96.06 308 GLY A N 1
ATOM 2371 C CA . GLY A 1 308 ? -7.782 0.465 -8.380 1.00 96.06 308 GLY A CA 1
ATOM 2372 C C . GLY A 1 308 ? -6.283 0.703 -8.200 1.00 96.06 308 GLY A C 1
ATOM 2373 O O . GLY A 1 308 ? -5.711 0.245 -7.213 1.00 96.06 308 GLY A O 1
ATOM 2374 N N . ALA A 1 309 ? -5.684 1.533 -9.056 1.00 96.69 309 ALA A N 1
ATOM 2375 C CA . ALA A 1 309 ? -4.266 1.864 -9.014 1.00 96.69 309 ALA A CA 1
ATOM 2376 C C . ALA A 1 309 ? -3.890 2.581 -7.708 1.00 96.69 309 ALA A C 1
ATOM 2378 O O . ALA A 1 309 ? -2.957 2.196 -7.007 1.00 96.69 309 ALA A O 1
ATOM 2379 N N . ALA A 1 310 ? -4.667 3.590 -7.313 1.00 95.31 310 ALA A N 1
ATOM 2380 C CA . ALA A 1 310 ? -4.438 4.333 -6.078 1.00 95.31 310 ALA A CA 1
ATOM 2381 C C . ALA A 1 310 ? -4.616 3.441 -4.836 1.00 95.31 310 ALA A C 1
ATOM 2383 O O . ALA A 1 310 ? -3.762 3.431 -3.952 1.00 95.31 310 ALA A O 1
ATOM 2384 N N . ALA A 1 311 ? -5.677 2.629 -4.785 1.00 96.38 311 ALA A N 1
ATOM 2385 C CA . ALA A 1 311 ? -5.869 1.687 -3.683 1.00 96.38 311 ALA A CA 1
ATOM 2386 C C . ALA A 1 311 ? -4.761 0.615 -3.631 1.00 96.38 311 ALA A C 1
ATOM 2388 O O . ALA A 1 311 ? -4.304 0.265 -2.539 1.00 96.38 311 ALA A O 1
ATOM 2389 N N . GLY A 1 312 ? -4.310 0.129 -4.790 1.00 98.06 312 GLY A N 1
ATOM 2390 C CA . GLY A 1 312 ? -3.218 -0.832 -4.937 1.00 98.06 312 GLY A CA 1
ATOM 2391 C C . GLY A 1 312 ? -1.884 -0.277 -4.448 1.00 98.06 312 GLY A C 1
ATOM 2392 O O . GLY A 1 312 ? -1.278 -0.859 -3.555 1.00 98.06 312 GLY A O 1
ATOM 2393 N N . THR A 1 313 ? -1.481 0.911 -4.906 1.00 97.69 313 THR A N 1
ATOM 2394 C CA . THR A 1 313 ? -0.216 1.541 -4.473 1.00 97.69 313 THR A CA 1
ATOM 2395 C C . THR A 1 313 ? -0.139 1.738 -2.957 1.00 97.69 313 THR A C 1
ATOM 2397 O O . THR A 1 313 ? 0.931 1.616 -2.364 1.00 97.69 313 THR A O 1
ATOM 2400 N N . HIS A 1 314 ? -1.267 1.985 -2.279 1.00 97.38 314 HIS A N 1
ATOM 2401 C CA . HIS A 1 314 ? -1.301 2.032 -0.813 1.00 97.38 314 HIS A CA 1
ATOM 2402 C C . HIS A 1 314 ? -0.995 0.671 -0.175 1.00 97.38 314 HIS A C 1
ATOM 2404 O O . HIS A 1 314 ? -0.294 0.609 0.837 1.00 97.38 314 HIS A O 1
ATOM 2410 N N . GLY A 1 315 ? -1.518 -0.411 -0.754 1.00 98.12 315 GLY A N 1
ATOM 2411 C CA . GLY A 1 315 ? -1.228 -1.776 -0.323 1.00 98.12 315 GLY A CA 1
ATOM 2412 C C . GLY A 1 315 ? 0.227 -2.163 -0.579 1.00 98.12 315 GLY A C 1
ATOM 2413 O O . GLY A 1 315 ? 0.881 -2.685 0.321 1.00 98.12 315 GLY A O 1
ATOM 2414 N N . GLU A 1 316 ? 0.769 -1.825 -1.748 1.00 98.62 316 GLU A N 1
ATOM 2415 C CA . GLU A 1 316 ? 2.187 -2.030 -2.062 1.00 98.62 316 GLU A CA 1
ATOM 2416 C C . GLU A 1 316 ? 3.102 -1.285 -1.087 1.00 98.62 316 GLU A C 1
ATOM 2418 O O . GLU A 1 316 ? 4.028 -1.884 -0.539 1.00 98.62 316 GLU A O 1
ATOM 2423 N N . ALA A 1 317 ? 2.801 -0.012 -0.787 1.00 98.25 317 ALA A N 1
ATOM 2424 C CA . ALA A 1 317 ? 3.569 0.760 0.188 1.00 98.25 317 ALA A CA 1
ATOM 2425 C C . ALA A 1 317 ? 3.565 0.072 1.557 1.00 98.25 317 ALA A C 1
ATOM 2427 O O . ALA A 1 317 ? 4.617 -0.136 2.156 1.00 98.25 317 ALA A O 1
ATOM 2428 N N . LEU A 1 318 ? 2.385 -0.315 2.055 1.00 98.38 318 LEU A N 1
ATOM 2429 C CA . LEU A 1 318 ? 2.256 -1.007 3.339 1.00 98.38 318 LEU A CA 1
ATOM 2430 C C . LEU A 1 318 ? 3.027 -2.327 3.367 1.00 98.38 318 LEU A C 1
ATOM 2432 O O . LEU A 1 318 ? 3.631 -2.641 4.392 1.00 98.38 318 LEU A O 1
ATOM 2436 N N . ALA A 1 319 ? 3.028 -3.084 2.271 1.00 98.31 319 ALA A N 1
ATOM 2437 C CA . ALA A 1 319 ? 3.755 -4.340 2.194 1.00 98.31 319 ALA A CA 1
ATOM 2438 C C . ALA A 1 319 ? 5.277 -4.130 2.164 1.00 98.31 319 ALA A C 1
ATOM 2440 O O . ALA A 1 319 ? 5.991 -4.792 2.921 1.00 98.31 319 ALA A O 1
ATOM 2441 N N . GLY A 1 320 ? 5.775 -3.169 1.379 1.00 98.19 320 GLY A N 1
ATOM 2442 C CA . GLY A 1 320 ? 7.187 -2.770 1.389 1.00 98.19 320 GLY A CA 1
ATOM 2443 C C . GLY A 1 320 ? 7.635 -2.308 2.778 1.00 98.19 320 GLY A C 1
ATOM 2444 O O . GLY A 1 320 ? 8.608 -2.819 3.335 1.00 98.19 320 GLY A O 1
ATOM 2445 N N . TRP A 1 321 ? 6.849 -1.445 3.423 1.00 98.19 321 TRP A N 1
ATOM 2446 C CA . TRP A 1 321 ? 7.141 -0.994 4.781 1.00 98.19 321 TRP A CA 1
ATOM 2447 C C . TRP A 1 321 ? 7.060 -2.104 5.828 1.00 98.19 321 TRP A C 1
ATOM 2449 O O . TRP A 1 321 ? 7.857 -2.109 6.765 1.00 98.19 321 TRP A O 1
ATOM 2459 N N . ALA A 1 322 ? 6.137 -3.058 5.690 1.00 97.50 322 ALA A N 1
ATOM 2460 C CA . ALA A 1 322 ? 6.075 -4.222 6.569 1.00 97.50 322 ALA A CA 1
ATOM 2461 C C . ALA A 1 322 ? 7.320 -5.106 6.411 1.00 97.50 322 ALA A C 1
ATOM 2463 O O . ALA A 1 322 ? 7.868 -5.559 7.415 1.00 97.50 322 ALA A O 1
ATOM 2464 N N . ARG A 1 323 ? 7.813 -5.301 5.180 1.00 97.25 323 ARG A N 1
ATOM 2465 C CA . ARG A 1 323 ? 9.068 -6.024 4.908 1.00 97.25 323 ARG A CA 1
ATOM 2466 C C . ARG A 1 323 ? 10.274 -5.322 5.537 1.00 97.25 323 ARG A C 1
ATOM 2468 O O . ARG A 1 323 ? 11.061 -5.995 6.196 1.00 97.25 323 ARG A O 1
ATOM 2475 N N . LEU A 1 324 ? 10.378 -3.996 5.406 1.00 97.12 324 LEU A N 1
ATOM 2476 C CA . LEU A 1 324 ? 11.404 -3.203 6.097 1.00 97.12 324 LEU A CA 1
ATOM 2477 C C . LEU A 1 324 ? 11.290 -3.359 7.621 1.00 97.12 324 LEU A C 1
ATOM 2479 O O . LEU A 1 324 ? 12.287 -3.590 8.299 1.00 97.12 324 LEU A O 1
ATOM 2483 N N . ALA A 1 325 ? 10.074 -3.267 8.163 1.00 96.25 325 ALA A N 1
ATOM 2484 C CA . ALA A 1 325 ? 9.840 -3.344 9.601 1.00 96.25 325 ALA A CA 1
ATOM 2485 C C . ALA A 1 325 ? 10.152 -4.722 10.201 1.00 96.25 325 ALA A C 1
ATOM 2487 O O . ALA A 1 325 ? 10.594 -4.806 11.342 1.00 96.25 325 ALA A O 1
ATOM 2488 N N . LEU A 1 326 ? 9.955 -5.793 9.429 1.00 94.81 326 LEU A N 1
ATOM 2489 C CA . LEU A 1 326 ? 10.355 -7.151 9.801 1.00 94.81 326 LEU A CA 1
ATOM 2490 C C . LEU A 1 326 ? 11.880 -7.327 9.847 1.00 94.81 326 LEU A C 1
ATOM 2492 O O . LEU A 1 326 ? 12.363 -8.171 10.592 1.00 94.81 326 LEU A O 1
ATOM 2496 N N . ALA A 1 327 ? 12.628 -6.550 9.061 1.00 94.19 327 ALA A N 1
ATOM 2497 C CA . ALA A 1 327 ? 14.086 -6.635 8.978 1.00 94.19 327 ALA A CA 1
ATOM 2498 C C . ALA A 1 327 ? 14.825 -5.651 9.907 1.00 94.19 327 ALA A C 1
ATOM 2500 O O . ALA A 1 327 ? 16.044 -5.740 10.048 1.00 94.19 327 ALA A O 1
ATOM 2501 N N . LYS A 1 328 ? 14.120 -4.695 10.530 1.00 93.75 328 LYS A N 1
ATOM 2502 C CA . LYS A 1 328 ? 14.718 -3.614 11.330 1.00 93.75 328 LYS A CA 1
ATOM 2503 C C . LYS A 1 328 ? 14.055 -3.480 12.699 1.00 93.75 328 LYS A C 1
ATOM 2505 O O . LYS A 1 328 ? 12.902 -3.065 12.804 1.00 93.75 328 LYS A O 1
ATOM 2510 N N . ASP A 1 329 ? 14.844 -3.689 13.751 1.00 91.12 329 ASP A N 1
ATOM 2511 C CA . ASP A 1 329 ? 14.398 -3.588 15.150 1.00 91.12 329 ASP A CA 1
ATOM 2512 C C . ASP A 1 329 ? 13.749 -2.236 15.500 1.00 91.12 329 ASP A C 1
ATOM 2514 O O . ASP A 1 329 ? 12.776 -2.196 16.255 1.00 91.12 329 ASP A O 1
ATOM 2518 N N . ASP A 1 330 ? 14.204 -1.139 14.878 1.00 91.31 330 ASP A N 1
ATOM 2519 C CA . ASP A 1 330 ? 13.654 0.223 15.044 1.00 91.31 330 ASP A CA 1
ATOM 2520 C C . ASP A 1 330 ? 12.152 0.331 14.720 1.00 91.31 330 ASP A C 1
ATOM 2522 O O . ASP A 1 330 ? 11.477 1.302 15.099 1.00 91.31 330 ASP A O 1
ATOM 2526 N N . PHE A 1 331 ? 11.629 -0.661 13.999 1.00 94.12 331 PHE A N 1
ATOM 2527 C CA . PHE A 1 331 ? 10.254 -0.745 13.531 1.00 94.12 331 PHE A CA 1
ATOM 2528 C C . PHE A 1 331 ? 9.538 -2.028 13.966 1.00 94.12 331 PHE A C 1
ATOM 2530 O O . PHE A 1 331 ? 8.388 -2.222 13.568 1.00 94.12 331 PHE A O 1
ATOM 2537 N N . ALA A 1 332 ? 10.132 -2.869 14.820 1.00 88.38 332 ALA A N 1
ATOM 2538 C CA . ALA A 1 332 ? 9.511 -4.125 15.258 1.00 88.38 332 ALA A CA 1
ATOM 2539 C C . ALA A 1 332 ? 8.097 -3.910 15.845 1.00 88.38 332 ALA A C 1
ATOM 2541 O O . ALA A 1 332 ? 7.168 -4.675 15.584 1.00 88.38 332 ALA A O 1
ATOM 2542 N N . GLY A 1 333 ? 7.890 -2.800 16.566 1.00 86.75 333 GLY A N 1
ATOM 2543 C CA . GLY A 1 333 ? 6.583 -2.410 17.112 1.00 86.75 333 GLY A CA 1
ATOM 2544 C C . GLY A 1 333 ? 5.531 -1.990 16.071 1.00 86.75 333 GLY A C 1
ATOM 2545 O O . GLY A 1 333 ? 4.349 -1.901 16.407 1.00 86.75 333 GLY A O 1
ATOM 2546 N N . SER A 1 334 ? 5.927 -1.739 14.821 1.00 91.31 334 SER A N 1
ATOM 2547 C CA . SER A 1 334 ? 5.041 -1.315 13.728 1.00 91.31 334 SER A CA 1
ATOM 2548 C C . SER A 1 334 ? 4.486 -2.485 12.914 1.00 91.31 334 SER A C 1
ATOM 2550 O O . SER A 1 334 ? 3.448 -2.323 12.273 1.00 91.31 334 SER A O 1
ATOM 2552 N N . VAL A 1 335 ? 5.120 -3.665 12.953 1.00 91.75 335 VAL A N 1
ATOM 2553 C CA . VAL A 1 335 ? 4.773 -4.817 12.095 1.00 91.75 335 VAL A CA 1
ATOM 2554 C C . VAL A 1 335 ? 3.300 -5.212 12.235 1.00 91.75 335 VAL A C 1
ATOM 2556 O O . VAL A 1 335 ? 2.603 -5.352 11.232 1.00 91.75 335 VAL A O 1
ATOM 2559 N N . SER A 1 336 ? 2.783 -5.320 13.467 1.00 88.81 336 SER A N 1
ATOM 2560 C CA . SER A 1 336 ? 1.370 -5.667 13.697 1.00 88.81 336 SER A CA 1
ATOM 2561 C C . SER A 1 336 ? 0.407 -4.657 13.080 1.00 88.81 336 SER A C 1
ATOM 2563 O O . SER A 1 336 ? -0.606 -5.054 12.508 1.00 88.81 336 SER A O 1
ATOM 2565 N N . ALA A 1 337 ? 0.695 -3.362 13.223 1.00 89.56 337 ALA A N 1
ATOM 2566 C CA . ALA A 1 337 ? -0.180 -2.305 12.732 1.00 89.56 337 ALA A CA 1
ATOM 2567 C C . ALA A 1 337 ? -0.147 -2.233 11.201 1.00 89.56 337 ALA A C 1
ATOM 2569 O O . ALA A 1 337 ? -1.199 -2.129 10.570 1.00 89.56 337 ALA A O 1
ATOM 2570 N N . LEU A 1 338 ? 1.042 -2.357 10.604 1.00 94.50 338 LEU A N 1
ATOM 2571 C CA . LEU A 1 338 ? 1.211 -2.410 9.153 1.00 94.50 338 LEU A CA 1
ATOM 2572 C C . LEU A 1 338 ? 0.487 -3.621 8.559 1.00 94.50 338 LEU A C 1
ATOM 2574 O O . LEU A 1 338 ? -0.258 -3.458 7.596 1.00 94.50 338 LEU A O 1
ATOM 2578 N N . ASN A 1 339 ? 0.613 -4.805 9.168 1.00 93.94 339 ASN A N 1
ATOM 2579 C CA . ASN A 1 339 ? -0.059 -6.006 8.672 1.00 93.94 339 ASN A CA 1
ATOM 2580 C C . ASN A 1 339 ? -1.592 -5.933 8.800 1.00 93.94 339 ASN A C 1
ATOM 2582 O O . ASN A 1 339 ? -2.316 -6.373 7.906 1.00 93.94 339 ASN A O 1
ATOM 2586 N N . GLU A 1 340 ? -2.114 -5.341 9.880 1.00 91.38 340 GLU A N 1
ATOM 2587 C CA . GLU A 1 340 ? -3.556 -5.087 10.016 1.00 91.38 340 GLU A CA 1
ATOM 2588 C C . GLU A 1 340 ? -4.056 -4.154 8.903 1.00 91.38 340 GLU A C 1
ATOM 2590 O O . GLU A 1 340 ? -5.080 -4.425 8.267 1.00 91.38 340 GLU A O 1
ATOM 2595 N N . ARG A 1 341 ? -3.323 -3.067 8.627 1.00 95.12 341 ARG A N 1
ATOM 2596 C CA . ARG A 1 341 ? -3.677 -2.117 7.563 1.00 95.12 341 ARG A CA 1
ATOM 2597 C C . ARG A 1 341 ? -3.567 -2.757 6.183 1.00 95.12 341 ARG A C 1
ATOM 2599 O O . ARG A 1 341 ? -4.467 -2.562 5.371 1.00 95.12 341 ARG A O 1
ATOM 2606 N N . LEU A 1 342 ? -2.543 -3.570 5.944 1.00 96.81 342 LEU A N 1
ATOM 2607 C CA . LEU A 1 342 ? -2.372 -4.313 4.698 1.00 96.81 342 LEU A CA 1
ATOM 2608 C C . LEU A 1 342 ? -3.517 -5.313 4.484 1.00 96.81 342 LEU A C 1
ATOM 2610 O O . LEU A 1 342 ? -4.124 -5.342 3.414 1.00 96.81 342 LEU A O 1
ATOM 2614 N N . SER A 1 343 ? -3.893 -6.059 5.524 1.00 95.31 343 SER A N 1
ATOM 2615 C CA . SER A 1 343 ? -5.045 -6.971 5.489 1.00 95.31 343 SER A CA 1
ATOM 2616 C C . SER A 1 343 ? -6.346 -6.232 5.169 1.00 95.31 343 SER A C 1
ATOM 2618 O O . SER A 1 343 ? -7.134 -6.690 4.338 1.00 95.31 343 SER A O 1
ATOM 2620 N N . CYS A 1 344 ? -6.549 -5.054 5.770 1.00 96.38 344 CYS A N 1
ATOM 2621 C CA . CYS A 1 344 ? -7.682 -4.199 5.440 1.00 96.38 344 CYS A CA 1
ATOM 2622 C C . CYS A 1 344 ? -7.663 -3.778 3.965 1.00 96.38 344 CYS A C 1
ATOM 2624 O O . CYS A 1 344 ? -8.666 -3.965 3.279 1.00 96.38 344 CYS A O 1
ATOM 2626 N N . ASN A 1 345 ? -6.537 -3.268 3.458 1.00 97.88 345 ASN A N 1
ATOM 2627 C CA . ASN A 1 345 ? -6.392 -2.870 2.057 1.00 97.88 345 ASN A CA 1
ATOM 2628 C C . ASN A 1 345 ? -6.774 -4.011 1.099 1.00 97.88 345 ASN A C 1
ATOM 2630 O O . ASN A 1 345 ? -7.631 -3.828 0.239 1.00 97.88 345 ASN A O 1
ATOM 2634 N N . ASN A 1 346 ? -6.249 -5.214 1.334 1.00 97.75 346 ASN A N 1
ATOM 2635 C CA . ASN A 1 346 ? -6.563 -6.399 0.535 1.00 97.75 346 ASN A CA 1
ATOM 2636 C C . ASN A 1 346 ? -8.052 -6.736 0.546 1.00 97.75 346 ASN A C 1
ATOM 2638 O O . ASN A 1 346 ? -8.620 -7.088 -0.484 1.00 97.75 346 ASN A O 1
ATOM 2642 N N . SER A 1 347 ? -8.701 -6.628 1.707 1.00 97.00 347 SER A N 1
ATOM 2643 C CA . SER A 1 347 ? -10.140 -6.874 1.804 1.00 97.00 347 SER A CA 1
ATOM 2644 C C . SER A 1 347 ? -10.955 -5.877 0.977 1.00 97.00 347 SER A C 1
ATOM 2646 O O . SER A 1 347 ? -11.972 -6.259 0.402 1.00 97.00 347 SER A O 1
ATOM 2648 N N . LEU A 1 348 ? -10.495 -4.623 0.872 1.00 96.50 348 LEU A N 1
ATOM 2649 C CA . LEU A 1 348 ? -11.125 -3.610 0.027 1.00 96.50 348 LEU A CA 1
ATOM 2650 C C . LEU A 1 348 ? -10.897 -3.914 -1.452 1.00 96.50 348 LEU A C 1
ATOM 2652 O O . LEU A 1 348 ? -11.858 -3.862 -2.212 1.00 96.50 348 LEU A O 1
ATOM 2656 N N . LEU A 1 349 ? -9.664 -4.253 -1.846 1.00 97.81 349 LEU A N 1
ATOM 2657 C CA . LEU A 1 349 ? -9.333 -4.609 -3.228 1.00 97.81 349 LEU A CA 1
ATOM 2658 C C . LEU A 1 349 ? -10.173 -5.802 -3.692 1.00 97.81 349 LEU A C 1
ATOM 2660 O O . LEU A 1 349 ? -10.917 -5.673 -4.656 1.00 97.81 349 LEU A O 1
ATOM 2664 N N . ILE A 1 350 ? -10.166 -6.915 -2.955 1.00 97.81 350 ILE A N 1
ATOM 2665 C CA . ILE A 1 350 ? -10.945 -8.114 -3.308 1.00 97.81 350 ILE A CA 1
ATOM 2666 C C . ILE A 1 350 ? -12.443 -7.801 -3.393 1.00 97.81 350 ILE A C 1
ATOM 2668 O O . ILE A 1 350 ? -13.120 -8.237 -4.317 1.00 97.81 350 ILE A O 1
ATOM 2672 N N . LYS A 1 351 ? -12.980 -7.014 -2.453 1.00 95.88 351 LYS A N 1
ATOM 2673 C CA . LYS A 1 351 ? -14.404 -6.647 -2.453 1.00 95.88 351 LYS A CA 1
ATOM 2674 C C . LYS A 1 351 ? -14.806 -5.786 -3.658 1.00 95.88 351 LYS A C 1
ATOM 2676 O O . LYS A 1 351 ? -15.974 -5.803 -4.031 1.00 95.88 351 LYS A O 1
ATOM 2681 N N . ARG A 1 352 ? -13.881 -4.995 -4.205 1.00 95.50 352 ARG A N 1
ATOM 2682 C CA . ARG A 1 352 ? -14.117 -4.072 -5.330 1.00 95.50 352 ARG A CA 1
ATOM 2683 C C . ARG A 1 352 ? -13.840 -4.687 -6.694 1.00 95.50 352 ARG A C 1
ATOM 2685 O O . ARG A 1 352 ? -14.080 -4.028 -7.699 1.00 95.50 352 ARG A O 1
ATOM 2692 N N . GLN A 1 353 ? -13.289 -5.892 -6.723 1.00 97.94 353 GLN A N 1
ATOM 2693 C CA . GLN A 1 353 ? -13.026 -6.584 -7.967 1.00 97.94 353 GLN A CA 1
ATOM 2694 C C . GLN A 1 353 ? -14.351 -7.051 -8.577 1.00 97.94 353 GLN A C 1
ATOM 2696 O O . GLN A 1 353 ? -15.190 -7.632 -7.880 1.00 97.94 353 GLN A O 1
ATOM 2701 N N . VAL A 1 354 ? -14.537 -6.800 -9.872 1.00 98.44 354 VAL A N 1
ATOM 2702 C CA . VAL A 1 354 ? -15.770 -7.134 -10.588 1.00 98.44 354 VAL A CA 1
ATOM 2703 C C . VAL A 1 354 ? -15.993 -8.639 -10.546 1.00 98.44 354 VAL A C 1
ATOM 2705 O O . VAL A 1 354 ? -15.228 -9.430 -11.107 1.00 98.44 354 VAL A O 1
ATOM 2708 N N . SER A 1 355 ? -17.078 -9.031 -9.885 1.00 97.88 355 SER A N 1
ATOM 2709 C CA . SER A 1 355 ? -17.460 -10.435 -9.736 1.00 97.88 355 SER A CA 1
ATOM 2710 C C . SER A 1 355 ? -18.088 -11.010 -11.010 1.00 97.88 355 SER A C 1
ATOM 2712 O O . SER A 1 355 ? -18.529 -10.279 -11.895 1.00 97.88 355 SER A O 1
ATOM 2714 N N . GLN A 1 356 ? -18.239 -12.339 -11.069 1.00 97.38 356 GLN A N 1
ATOM 2715 C CA . GLN A 1 356 ? -18.969 -12.999 -12.159 1.00 97.38 356 GLN A CA 1
ATOM 2716 C C . GLN A 1 356 ? -20.377 -12.424 -12.337 1.00 97.38 356 GLN A C 1
ATOM 2718 O O . GLN A 1 356 ? -20.765 -12.122 -13.459 1.00 97.38 356 GLN A O 1
ATOM 2723 N N . ASN A 1 357 ? -21.134 -12.247 -11.252 1.00 97.88 357 ASN A N 1
ATOM 2724 C CA . ASN A 1 357 ? -22.507 -11.747 -11.331 1.00 97.88 357 ASN A CA 1
ATOM 2725 C C . ASN A 1 357 ? -22.562 -10.286 -11.785 1.00 97.88 357 ASN A C 1
ATOM 2727 O O . ASN A 1 357 ? -23.420 -9.931 -12.585 1.00 97.88 357 ASN A O 1
ATOM 2731 N N . GLU A 1 358 ? -21.644 -9.458 -11.290 1.00 97.62 358 GLU A N 1
ATOM 2732 C CA . GLU A 1 358 ? -21.542 -8.050 -11.675 1.00 97.62 358 GLU A CA 1
ATOM 2733 C C . GLU A 1 358 ? -21.112 -7.897 -13.136 1.00 97.62 358 GLU A C 1
ATOM 2735 O O . GLU A 1 358 ? -21.691 -7.103 -13.863 1.00 97.62 358 GLU A O 1
ATOM 2740 N N . SER A 1 359 ? -20.186 -8.728 -13.624 1.00 98.19 359 SER A N 1
ATOM 2741 C CA . SER A 1 359 ? -19.756 -8.683 -15.027 1.00 98.19 359 SER A CA 1
ATOM 2742 C C . SER A 1 359 ? -20.921 -8.834 -16.015 1.00 98.19 359 SER A C 1
ATOM 2744 O O . SER A 1 359 ? -20.909 -8.215 -17.073 1.00 98.19 359 SER A O 1
ATOM 2746 N N . GLN A 1 360 ? -21.961 -9.601 -15.655 1.00 98.19 360 GLN A N 1
ATOM 2747 C CA . GLN A 1 360 ? -23.132 -9.832 -16.508 1.00 98.19 360 GLN A CA 1
ATOM 2748 C C . GLN A 1 360 ? -24.007 -8.587 -16.703 1.00 98.19 360 GLN A C 1
ATOM 2750 O O . GLN A 1 360 ? -24.892 -8.605 -17.556 1.00 98.19 360 GLN A O 1
ATOM 2755 N N . THR A 1 361 ? -23.802 -7.521 -15.922 1.00 97.62 361 THR A N 1
ATOM 2756 C CA . THR A 1 361 ? -24.547 -6.266 -16.092 1.00 97.62 361 THR A CA 1
ATOM 2757 C C . THR A 1 361 ? -23.924 -5.338 -17.131 1.00 97.62 361 THR A C 1
ATOM 2759 O O . THR A 1 361 ? -24.550 -4.344 -17.491 1.00 97.62 361 THR A O 1
ATOM 2762 N N . TYR A 1 362 ? -22.713 -5.639 -17.606 1.00 98.06 362 TYR A N 1
ATOM 2763 C CA . TYR A 1 362 ? -22.003 -4.856 -18.616 1.00 98.06 362 TYR A CA 1
ATOM 2764 C C . TYR A 1 362 ? -22.188 -5.438 -20.019 1.00 98.06 362 TYR A C 1
ATOM 2766 O O . TYR A 1 362 ? -22.493 -6.619 -20.184 1.00 98.06 362 TYR A O 1
ATOM 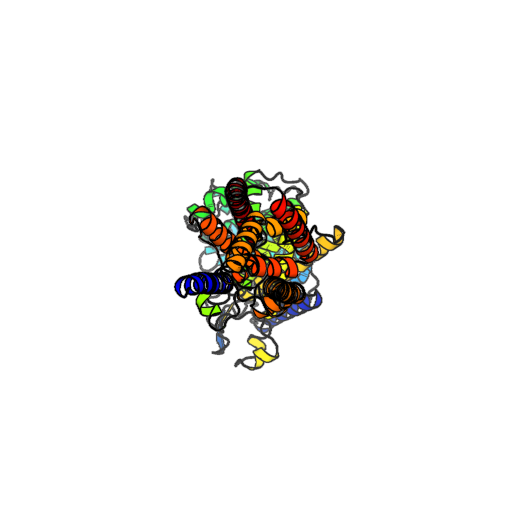2774 N N . LEU A 1 363 ? -21.968 -4.606 -21.041 1.00 97.56 363 LEU A N 1
ATOM 2775 C CA . LEU A 1 363 ? -22.134 -4.992 -22.448 1.00 97.56 363 LEU A CA 1
ATOM 2776 C C . LEU A 1 363 ? -21.193 -6.134 -22.865 1.00 97.56 363 LEU A C 1
ATOM 2778 O O . LEU A 1 363 ? -21.596 -7.007 -23.630 1.00 97.56 363 LEU A O 1
ATOM 2782 N N . GLN A 1 364 ? -19.969 -6.155 -22.324 1.00 97.62 364 GLN A N 1
ATOM 2783 C CA . GLN A 1 364 ? -18.972 -7.207 -22.552 1.00 97.62 364 GLN A CA 1
ATOM 2784 C C . GLN A 1 364 ? -18.499 -7.805 -21.221 1.00 97.62 364 GLN A C 1
ATOM 2786 O O . GLN A 1 364 ? -17.469 -7.379 -20.686 1.00 97.62 364 GLN A O 1
ATOM 2791 N N . PRO A 1 365 ? -19.199 -8.817 -20.675 1.00 97.81 365 PRO A N 1
ATOM 2792 C CA . PRO A 1 365 ? -18.858 -9.394 -19.374 1.00 97.81 365 PRO A CA 1
ATOM 2793 C C . PRO A 1 365 ? -17.412 -9.899 -19.275 1.00 97.81 365 PRO A C 1
ATOM 2795 O O . PRO A 1 365 ? -16.745 -9.705 -18.260 1.00 97.81 365 PRO A O 1
ATOM 2798 N N . SER A 1 366 ? -16.884 -10.498 -20.346 1.00 96.62 366 SER A N 1
ATOM 2799 C CA . SER A 1 366 ? -15.508 -11.008 -20.373 1.00 96.62 366 SER A CA 1
ATOM 2800 C C . SER A 1 366 ? -14.444 -9.909 -20.309 1.00 96.62 366 SER A C 1
ATOM 2802 O O . SER A 1 366 ? -13.346 -10.177 -19.838 1.00 96.62 366 SER A O 1
ATOM 2804 N N . ARG A 1 367 ? -14.754 -8.679 -20.743 1.00 96.81 367 ARG A N 1
ATOM 2805 C CA . ARG A 1 367 ? -13.818 -7.540 -20.715 1.00 96.81 367 ARG A CA 1
ATOM 2806 C C . ARG A 1 367 ? -13.751 -6.839 -19.360 1.00 96.81 367 ARG A C 1
ATOM 2808 O O . ARG A 1 367 ? -12.926 -5.951 -19.185 1.00 96.81 367 ARG A O 1
ATOM 2815 N N . VAL A 1 368 ? -14.597 -7.212 -18.401 1.00 98.12 368 VAL A N 1
ATOM 2816 C CA . VAL A 1 368 ? -14.663 -6.561 -17.079 1.00 98.12 368 VAL A CA 1
ATOM 2817 C C . VAL A 1 368 ? -14.506 -7.530 -15.919 1.00 98.12 368 VAL A C 1
ATOM 2819 O O . VAL A 1 368 ? -14.167 -7.096 -14.827 1.00 98.12 368 VAL A O 1
ATOM 2822 N N . LEU A 1 369 ? -14.742 -8.829 -16.124 1.00 98.38 369 LEU A N 1
ATOM 2823 C CA . LEU A 1 369 ? -14.577 -9.838 -15.082 1.00 98.38 369 LEU A CA 1
ATOM 2824 C C . LEU A 1 369 ? -13.160 -9.789 -14.497 1.00 98.38 369 LEU A C 1
ATOM 2826 O O . LEU A 1 369 ? -12.187 -9.904 -15.236 1.00 98.38 369 LEU A O 1
ATOM 2830 N N . GLY A 1 370 ? -13.053 -9.644 -13.176 1.00 97.94 370 GLY A N 1
ATOM 2831 C CA . GLY A 1 370 ? -11.760 -9.548 -12.498 1.00 97.94 370 GLY A CA 1
ATOM 2832 C C . GLY A 1 370 ? -11.123 -8.156 -12.518 1.00 97.94 370 GLY A C 1
ATOM 2833 O O . GLY A 1 370 ? -10.072 -7.991 -11.905 1.00 97.94 370 GLY A O 1
ATOM 2834 N N . ALA A 1 371 ? -11.747 -7.165 -13.163 1.00 98.19 371 ALA A N 1
ATOM 2835 C CA . ALA A 1 371 ? -11.247 -5.796 -13.200 1.00 98.19 371 ALA A CA 1
ATOM 2836 C C . ALA A 1 371 ? -11.521 -5.033 -11.897 1.00 98.19 371 ALA A C 1
ATOM 2838 O O . ALA A 1 371 ? -12.434 -5.356 -11.135 1.00 98.19 371 ALA A O 1
ATOM 2839 N N . TRP A 1 372 ? -10.800 -3.932 -11.709 1.00 98.12 372 TRP A N 1
ATOM 2840 C CA . TRP A 1 372 ? -11.153 -2.866 -10.768 1.00 98.12 372 TRP A CA 1
ATOM 2841 C C . TRP A 1 372 ? -11.679 -1.667 -11.547 1.00 98.12 372 TRP A C 1
ATOM 2843 O O . TRP A 1 372 ? -10.927 -1.037 -12.290 1.00 98.12 372 TRP A O 1
ATOM 2853 N N . LEU A 1 373 ? -12.966 -1.362 -11.379 1.00 96.44 373 LEU A N 1
ATOM 2854 C CA . LEU A 1 373 ? -13.622 -0.230 -12.031 1.00 96.44 373 LEU A CA 1
ATOM 2855 C C . LEU A 1 373 ? -13.716 0.972 -11.080 1.00 96.44 373 LEU A C 1
ATOM 2857 O O . LEU A 1 373 ? -13.943 0.830 -9.877 1.00 96.44 373 LEU A O 1
ATOM 2861 N N . SER A 1 374 ? -13.633 2.174 -11.638 1.00 93.56 374 SER A N 1
ATOM 2862 C CA . SER A 1 374 ? -14.005 3.426 -10.986 1.00 93.56 374 SER A CA 1
ATOM 2863 C C . SER A 1 374 ? -14.881 4.232 -11.933 1.00 93.56 374 SER A C 1
ATOM 2865 O O . SER A 1 374 ? -14.453 4.600 -13.025 1.00 93.56 374 SER A O 1
ATOM 2867 N N . ASN A 1 375 ? -16.128 4.482 -11.523 1.00 91.94 375 ASN A N 1
ATOM 2868 C CA . ASN A 1 375 ? -17.144 5.144 -12.351 1.00 91.94 375 ASN A CA 1
ATOM 2869 C C . ASN A 1 375 ? -17.284 4.494 -13.744 1.00 91.94 375 ASN A C 1
ATOM 2871 O O . ASN A 1 375 ? -17.227 5.184 -14.756 1.00 91.94 375 ASN A O 1
ATOM 2875 N N . GLY A 1 376 ? -17.371 3.159 -13.787 1.00 94.94 376 GLY A N 1
ATOM 2876 C CA . GLY A 1 376 ? -17.499 2.395 -15.034 1.00 94.94 376 GLY A CA 1
ATOM 2877 C C . GLY A 1 376 ? -16.212 2.273 -15.858 1.00 94.94 376 GLY A C 1
ATOM 2878 O O . GLY A 1 376 ? -16.200 1.538 -16.838 1.00 94.94 376 GLY A O 1
ATOM 2879 N N . VAL A 1 377 ? -15.115 2.926 -15.465 1.00 97.31 377 VAL A N 1
ATOM 2880 C CA . VAL A 1 377 ? -13.847 2.903 -16.207 1.00 97.31 377 VAL A CA 1
ATOM 2881 C C . VAL A 1 377 ? -12.805 2.066 -15.477 1.00 97.31 377 VAL A C 1
ATOM 2883 O O . VAL A 1 377 ? -12.682 2.153 -14.258 1.00 97.31 377 VAL A O 1
ATOM 2886 N N . THR A 1 378 ? -12.014 1.295 -16.215 1.00 97.44 378 THR A N 1
ATOM 2887 C CA . THR A 1 378 ? -10.806 0.637 -15.697 1.00 97.44 378 THR A CA 1
ATOM 2888 C C . THR A 1 378 ? -9.599 0.943 -16.560 1.00 97.44 378 THR A C 1
ATOM 2890 O O . THR A 1 378 ? -9.730 1.305 -17.734 1.00 97.44 378 THR A O 1
ATOM 2893 N N . GLN A 1 379 ? -8.422 0.834 -15.960 1.00 96.31 379 GLN A N 1
ATOM 2894 C CA . GLN A 1 379 ? -7.139 1.033 -16.608 1.00 96.31 379 GLN A CA 1
ATOM 2895 C C . GLN A 1 379 ? -6.200 -0.134 -16.297 1.00 96.31 379 GLN A C 1
ATOM 2897 O O . GLN A 1 379 ? -6.355 -0.826 -15.289 1.00 96.31 379 GLN A O 1
ATOM 2902 N N . VAL A 1 380 ? -5.198 -0.352 -17.147 1.00 97.56 380 VAL A N 1
ATOM 2903 C CA . VAL A 1 380 ? -4.244 -1.458 -16.956 1.00 97.56 380 VAL A CA 1
ATOM 2904 C C . VAL A 1 380 ? -3.491 -1.359 -15.617 1.00 97.56 380 VAL A C 1
ATOM 2906 O O . VAL A 1 380 ? -3.279 -2.365 -14.942 1.00 97.56 380 VAL A O 1
ATOM 2909 N N . ASP A 1 381 ? -3.174 -0.143 -15.165 1.00 96.25 381 ASP A N 1
ATOM 2910 C CA . ASP A 1 381 ? -2.504 0.103 -13.884 1.00 96.25 381 ASP A CA 1
ATOM 2911 C C . ASP A 1 381 ? -3.419 -0.132 -12.673 1.00 96.25 381 ASP A C 1
ATOM 2913 O O . ASP A 1 381 ? -2.922 -0.416 -11.580 1.00 96.25 381 ASP A O 1
ATOM 2917 N N . ASP A 1 382 ? -4.746 -0.098 -12.860 1.00 98.19 382 ASP A N 1
ATOM 2918 C CA . ASP A 1 382 ? -5.677 -0.549 -11.825 1.00 98.19 382 ASP A CA 1
ATOM 2919 C C . ASP A 1 382 ? -5.482 -2.038 -11.524 1.00 98.19 382 ASP A C 1
ATOM 2921 O O . ASP A 1 382 ? -5.606 -2.442 -10.368 1.00 98.19 382 ASP A O 1
ATOM 2925 N N . GLN A 1 383 ? -5.134 -2.835 -12.540 1.00 98.12 383 GLN A N 1
ATOM 2926 C CA . GLN A 1 383 ? -4.870 -4.267 -12.389 1.00 98.12 383 GLN A CA 1
ATOM 2927 C C . GLN A 1 383 ? -3.484 -4.507 -11.816 1.00 98.12 383 GLN A C 1
ATOM 2929 O O . GLN A 1 383 ? -3.340 -5.270 -10.863 1.00 98.12 383 GLN A O 1
ATOM 2934 N N . GLN A 1 384 ? -2.483 -3.819 -12.370 1.00 97.94 384 GLN A N 1
ATOM 2935 C CA . GLN A 1 384 ? -1.092 -3.906 -11.942 1.00 97.94 384 GLN A CA 1
ATOM 2936 C C . GLN A 1 384 ? -0.966 -3.721 -10.426 1.00 97.94 384 GLN A C 1
ATOM 2938 O O . GLN A 1 384 ? -0.586 -4.646 -9.711 1.00 97.94 384 GLN A O 1
ATOM 2943 N N . HIS A 1 385 ? -1.310 -2.536 -9.921 1.00 98.56 385 HIS A N 1
ATOM 2944 C CA . HIS A 1 385 ? -1.026 -2.182 -8.533 1.00 98.56 385 HIS A CA 1
ATOM 2945 C C . HIS A 1 385 ? -1.898 -2.957 -7.544 1.00 98.56 385 HIS A C 1
ATOM 2947 O O . HIS A 1 385 ? -1.434 -3.318 -6.462 1.00 98.56 385 HIS A O 1
ATOM 2953 N N . ALA A 1 386 ? -3.160 -3.229 -7.891 1.00 98.62 386 ALA A N 1
ATOM 2954 C CA . ALA A 1 386 ? -4.036 -4.026 -7.039 1.00 98.62 386 ALA A CA 1
ATOM 2955 C C . ALA A 1 386 ? -3.537 -5.474 -6.923 1.00 98.62 386 ALA A C 1
ATOM 2957 O O . ALA A 1 386 ? -3.466 -6.011 -5.816 1.00 98.62 386 ALA A O 1
ATOM 2958 N N . MET A 1 387 ? -3.130 -6.085 -8.040 1.00 98.44 387 MET A N 1
ATOM 2959 C CA . MET A 1 387 ? -2.558 -7.430 -8.058 1.00 98.44 387 MET A CA 1
ATOM 2960 C C . MET A 1 387 ? -1.239 -7.485 -7.279 1.00 98.44 387 MET A C 1
ATOM 2962 O O . MET A 1 387 ? -1.092 -8.337 -6.401 1.00 98.44 387 MET A O 1
ATOM 2966 N N . SER A 1 388 ? -0.316 -6.551 -7.526 1.00 98.75 388 SER A N 1
ATOM 2967 C CA . SER A 1 388 ? 0.964 -6.471 -6.813 1.00 98.75 388 SER A CA 1
ATOM 2968 C C . SER A 1 388 ? 0.777 -6.287 -5.305 1.00 98.75 388 SER A C 1
ATOM 2970 O O . SER A 1 388 ? 1.403 -7.000 -4.522 1.00 98.75 388 SER A O 1
ATOM 2972 N N . ALA A 1 389 ? -0.151 -5.434 -4.860 1.00 98.62 389 ALA A N 1
ATOM 2973 C CA . ALA A 1 389 ? -0.478 -5.290 -3.438 1.00 98.62 389 ALA A CA 1
ATOM 2974 C C . ALA A 1 389 ? -0.931 -6.612 -2.793 1.00 98.62 389 ALA A C 1
ATOM 2976 O O . ALA A 1 389 ? -0.510 -6.952 -1.677 1.00 98.62 389 ALA A O 1
ATOM 2977 N N . ILE A 1 390 ? -1.774 -7.373 -3.498 1.00 98.62 390 ILE A N 1
ATOM 2978 C CA . ILE A 1 390 ? -2.277 -8.668 -3.030 1.00 98.62 390 ILE A CA 1
ATOM 2979 C C . ILE A 1 390 ? -1.144 -9.699 -2.960 1.00 98.62 390 ILE A C 1
ATOM 2981 O O . ILE A 1 390 ? -0.975 -10.364 -1.933 1.00 98.62 390 ILE A O 1
ATOM 2985 N N . LEU A 1 391 ? -0.314 -9.769 -3.998 1.00 98.44 391 LEU A N 1
ATOM 2986 C CA . LEU A 1 391 ? 0.866 -10.633 -4.071 1.00 98.44 391 LEU A CA 1
ATOM 2987 C C . LEU A 1 391 ? 1.873 -10.333 -2.954 1.00 98.44 391 LEU A C 1
ATOM 2989 O O . LEU A 1 391 ? 2.343 -11.244 -2.271 1.00 98.44 391 LEU A O 1
ATOM 2993 N N . GLN A 1 392 ? 2.187 -9.064 -2.696 1.00 97.88 392 GLN A N 1
ATOM 2994 C CA . GLN A 1 392 ? 3.124 -8.701 -1.627 1.00 97.88 392 GLN A CA 1
ATOM 2995 C C . GLN A 1 392 ? 2.588 -9.028 -0.228 1.00 97.88 392 GLN A C 1
ATOM 2997 O O . GLN A 1 392 ? 3.356 -9.253 0.709 1.00 97.88 392 GLN A O 1
ATOM 3002 N N . THR A 1 393 ? 1.268 -9.112 -0.073 1.00 97.12 393 THR A N 1
ATOM 3003 C CA . THR A 1 393 ? 0.640 -9.500 1.195 1.00 97.12 393 THR A CA 1
ATOM 3004 C C . THR A 1 393 ? 0.869 -10.967 1.531 1.00 97.12 393 THR A C 1
ATOM 3006 O O . THR A 1 393 ? 1.019 -11.300 2.709 1.00 97.12 393 THR A O 1
ATOM 3009 N N . ASN A 1 394 ? 0.934 -11.845 0.527 1.00 94.81 394 ASN A N 1
ATOM 3010 C CA . ASN A 1 394 ? 1.328 -13.239 0.737 1.00 94.81 394 ASN A CA 1
ATOM 3011 C C . ASN A 1 394 ? 2.761 -13.306 1.289 1.00 94.81 394 ASN A C 1
ATOM 3013 O O . ASN A 1 394 ? 2.966 -13.869 2.361 1.00 94.81 394 ASN A O 1
ATOM 3017 N N . ILE A 1 395 ? 3.701 -12.584 0.669 1.00 94.62 395 ILE A N 1
ATOM 3018 C CA . ILE A 1 395 ? 5.105 -12.515 1.114 1.00 94.62 395 ILE A CA 1
ATOM 3019 C C . ILE A 1 395 ? 5.220 -12.030 2.568 1.00 94.62 395 ILE A C 1
ATOM 3021 O O . ILE A 1 395 ? 5.957 -12.609 3.368 1.00 94.62 395 ILE A O 1
ATOM 3025 N N . VAL A 1 396 ? 4.503 -10.963 2.933 1.00 96.06 396 VAL A N 1
ATOM 3026 C CA . VAL A 1 396 ? 4.523 -10.426 4.305 1.00 96.06 396 VAL A CA 1
ATOM 3027 C C . VAL A 1 396 ? 3.966 -11.438 5.307 1.00 96.06 396 VAL A C 1
ATOM 3029 O O . VAL A 1 396 ? 4.580 -11.659 6.352 1.00 96.06 396 VAL A O 1
ATOM 3032 N N . ASN A 1 397 ? 2.834 -12.074 4.997 1.00 94.00 397 ASN A N 1
ATOM 3033 C CA . ASN A 1 397 ? 2.224 -13.069 5.879 1.00 94.00 397 ASN A CA 1
ATOM 3034 C C . ASN A 1 397 ? 3.120 -14.297 6.071 1.00 94.00 397 ASN A C 1
ATOM 3036 O O . ASN A 1 397 ? 3.246 -14.773 7.200 1.00 94.00 397 ASN A O 1
ATOM 3040 N N . ASP A 1 398 ? 3.784 -14.762 5.015 1.00 92.50 398 ASP A N 1
ATOM 3041 C CA . ASP A 1 398 ? 4.710 -15.892 5.090 1.00 92.50 398 ASP A CA 1
ATOM 3042 C C . ASP A 1 398 ? 5.916 -15.563 5.974 1.00 92.50 398 ASP A C 1
ATOM 3044 O O . ASP A 1 398 ? 6.290 -16.361 6.835 1.00 92.50 398 ASP A O 1
ATOM 3048 N N . ARG A 1 399 ? 6.483 -14.354 5.849 1.00 92.31 399 ARG A N 1
ATOM 3049 C CA . ARG A 1 399 ? 7.577 -13.895 6.723 1.00 92.31 399 ARG A CA 1
ATOM 3050 C C . ARG A 1 399 ? 7.146 -13.796 8.189 1.00 92.31 399 ARG A C 1
ATOM 3052 O O . ARG A 1 399 ? 7.893 -14.216 9.068 1.00 92.31 399 ARG A O 1
ATOM 3059 N N . ILE A 1 400 ? 5.940 -13.293 8.463 1.00 91.06 400 ILE A N 1
ATOM 3060 C CA . ILE A 1 400 ? 5.376 -13.256 9.826 1.00 91.06 400 ILE A CA 1
ATOM 3061 C C . ILE A 1 400 ? 5.185 -14.676 10.378 1.00 91.06 400 ILE A C 1
ATOM 3063 O O . ILE A 1 400 ? 5.474 -14.937 11.548 1.00 91.06 400 ILE A O 1
ATOM 3067 N N . ALA A 1 401 ? 4.701 -15.607 9.553 1.00 88.56 401 ALA A N 1
ATOM 3068 C CA . ALA A 1 401 ? 4.543 -17.002 9.951 1.00 88.56 401 ALA A CA 1
ATOM 3069 C C . ALA A 1 401 ? 5.902 -17.644 10.281 1.00 88.56 401 ALA A C 1
ATOM 3071 O O . ALA A 1 401 ? 6.033 -18.313 11.307 1.00 88.56 401 ALA A O 1
ATOM 3072 N N . GLN A 1 402 ? 6.929 -17.375 9.470 1.00 87.06 402 GLN A N 1
ATOM 3073 C CA . GLN A 1 402 ? 8.304 -17.831 9.701 1.00 87.06 402 GLN A CA 1
ATOM 3074 C C . GLN A 1 402 ? 8.931 -17.218 10.963 1.00 87.06 402 GLN A C 1
ATOM 3076 O O . GLN A 1 402 ? 9.715 -17.885 11.635 1.00 87.06 402 GLN A O 1
ATOM 3081 N N . SER A 1 403 ? 8.553 -15.992 11.341 1.00 82.31 403 SER A N 1
ATOM 3082 C CA . SER A 1 403 ? 9.032 -15.325 12.560 1.00 82.31 403 SER A CA 1
ATOM 3083 C C . SER A 1 403 ? 8.278 -15.729 13.839 1.00 82.31 403 SER A C 1
ATOM 3085 O O . SER A 1 403 ? 8.379 -15.039 14.852 1.00 82.31 403 SER A O 1
ATOM 3087 N N . GLY A 1 404 ? 7.495 -16.815 13.815 1.00 77.62 404 GLY A N 1
ATOM 3088 C CA . GLY A 1 404 ? 6.781 -17.336 14.988 1.00 77.62 404 GLY A CA 1
ATOM 3089 C C . GLY A 1 404 ? 5.347 -16.825 15.170 1.00 77.62 404 GLY A C 1
ATOM 3090 O O . GLY A 1 404 ? 4.728 -17.136 16.185 1.00 77.62 404 GLY A O 1
ATOM 3091 N N . GLY A 1 405 ? 4.795 -16.075 14.209 1.00 71.25 405 GLY A N 1
ATOM 3092 C CA . GLY A 1 405 ? 3.358 -15.784 14.069 1.00 71.25 405 GLY A CA 1
ATOM 3093 C C . GLY A 1 405 ? 2.708 -14.862 15.113 1.00 71.25 405 GLY A C 1
ATOM 3094 O O . GLY A 1 405 ? 1.657 -14.279 14.835 1.00 71.25 405 GLY A O 1
ATOM 3095 N N . GLU A 1 406 ? 3.298 -14.686 16.295 1.00 67.38 406 GLU A N 1
ATOM 3096 C CA . GLU A 1 406 ? 2.764 -13.800 17.331 1.00 67.38 406 GLU A CA 1
ATOM 3097 C C . GLU A 1 406 ? 3.277 -12.370 17.157 1.00 67.38 406 GLU A C 1
ATOM 3099 O O . GLU A 1 406 ? 4.371 -12.006 17.583 1.00 67.38 406 GLU A O 1
ATOM 3104 N N . LEU A 1 407 ? 2.445 -11.524 16.551 1.00 65.44 407 LEU A N 1
ATOM 3105 C CA . LEU A 1 407 ? 2.693 -10.089 16.519 1.00 65.44 407 LEU A CA 1
ATOM 3106 C C . LEU A 1 407 ? 2.136 -9.431 17.791 1.00 65.44 407 LEU A C 1
ATOM 3108 O O . LEU A 1 407 ? 0.960 -9.647 18.116 1.00 65.44 407 LEU A O 1
ATOM 3112 N N . PRO A 1 408 ? 2.918 -8.594 18.502 1.00 57.44 408 PRO A N 1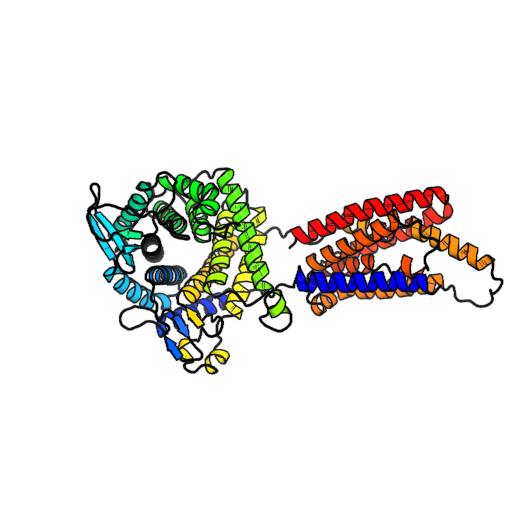
ATOM 3113 C CA . PRO A 1 408 ? 2.420 -7.859 19.656 1.00 57.44 408 PRO A CA 1
ATOM 3114 C C . PRO A 1 408 ? 1.245 -6.968 19.236 1.00 57.44 408 PRO A C 1
ATOM 3116 O O . PRO A 1 408 ? 1.422 -5.979 18.522 1.00 57.44 408 PRO A O 1
ATOM 3119 N N . ARG A 1 409 ? 0.024 -7.293 19.678 1.00 57.25 409 ARG A N 1
ATOM 3120 C CA . ARG A 1 409 ? -1.129 -6.415 19.449 1.00 57.25 409 ARG A CA 1
ATOM 3121 C C . ARG A 1 409 ? -1.091 -5.268 20.441 1.00 57.25 409 ARG A C 1
ATOM 3123 O O . ARG A 1 409 ? -1.145 -5.476 21.653 1.00 57.25 409 ARG A O 1
ATOM 3130 N N . ARG A 1 410 ? -1.081 -4.038 19.932 1.00 59.28 410 ARG A N 1
ATOM 3131 C CA . ARG A 1 410 ? -1.335 -2.863 20.763 1.00 59.28 410 ARG A CA 1
ATOM 3132 C C . ARG A 1 410 ? -2.788 -2.909 21.236 1.00 59.28 410 ARG A C 1
ATOM 3134 O O . ARG A 1 410 ? -3.714 -2.844 20.432 1.00 59.28 410 ARG A O 1
ATOM 3141 N N . GLU A 1 411 ? -3.003 -3.030 22.543 1.00 60.84 411 GLU A N 1
ATOM 3142 C CA . GLU A 1 411 ? -4.353 -2.972 23.105 1.00 60.84 411 GLU A CA 1
ATOM 3143 C C . GLU A 1 411 ? -4.950 -1.572 22.871 1.00 60.84 411 GLU A C 1
ATOM 3145 O O . GLU A 1 411 ? -4.394 -0.562 23.301 1.00 60.84 411 GLU A O 1
ATOM 3150 N N . SER A 1 412 ? -6.103 -1.501 22.200 1.00 58.88 412 SER A N 1
ATOM 3151 C CA . SER A 1 412 ? -6.787 -0.238 21.872 1.00 58.88 412 SER A CA 1
ATOM 3152 C C . SER A 1 412 ? -7.403 0.461 23.090 1.00 58.88 412 SER A C 1
ATOM 3154 O O . SER A 1 412 ? -7.731 1.648 23.045 1.00 58.88 412 SER A O 1
ATOM 3156 N N . VAL A 1 413 ? -7.548 -0.258 24.206 1.00 60.72 413 VAL A N 1
ATOM 3157 C CA . VAL A 1 413 ? -8.094 0.270 25.459 1.00 60.72 413 VAL A CA 1
ATOM 3158 C C . VAL A 1 413 ? -6.952 0.545 26.434 1.00 60.72 413 VAL A C 1
ATOM 3160 O O . VAL A 1 413 ? -6.130 -0.354 26.644 1.00 60.72 413 VAL A O 1
ATOM 3163 N N . PRO A 1 414 ? -6.930 1.721 27.100 1.00 69.75 414 PRO A N 1
ATOM 3164 C CA . PRO A 1 414 ? -5.965 2.002 28.155 1.00 69.75 414 PRO A CA 1
ATOM 3165 C C . PRO A 1 414 ? -5.920 0.900 29.213 1.00 69.75 414 PRO A C 1
ATOM 3167 O O . PRO A 1 414 ? -6.885 0.151 29.376 1.00 69.75 414 PRO A O 1
ATOM 3170 N N . SER A 1 415 ? -4.831 0.845 29.982 1.00 77.44 415 SER A N 1
ATOM 3171 C CA . SER A 1 415 ? -4.687 -0.140 31.054 1.00 77.44 415 SER A CA 1
ATOM 3172 C C . SER A 1 415 ? -5.930 -0.191 31.954 1.00 77.44 415 SER A C 1
ATOM 3174 O O . SER A 1 415 ? -6.566 0.826 32.251 1.00 77.44 415 SER A O 1
ATOM 3176 N N . SER A 1 416 ? -6.264 -1.394 32.425 1.00 80.94 416 SER A N 1
ATOM 3177 C CA . SER A 1 416 ? -7.384 -1.655 33.340 1.00 80.94 416 SER A CA 1
ATOM 3178 C C . SER A 1 416 ? -7.430 -0.681 34.532 1.00 80.94 416 SER A C 1
ATOM 3180 O O . SER A 1 416 ? -8.509 -0.315 34.999 1.00 80.94 416 SER A O 1
ATOM 3182 N N . LEU A 1 417 ? -6.262 -0.227 35.001 1.00 83.00 417 LEU A N 1
ATOM 3183 C CA . LEU A 1 417 ? -6.122 0.771 36.060 1.00 83.00 417 LEU A CA 1
ATOM 3184 C C . LEU A 1 417 ? -6.604 2.162 35.625 1.00 83.00 417 LEU A C 1
ATOM 3186 O O . LEU A 1 417 ? -7.387 2.784 36.342 1.00 83.00 417 LEU A O 1
ATOM 3190 N N . LEU A 1 418 ? -6.173 2.647 34.457 1.00 82.75 418 LEU A N 1
ATOM 3191 C CA . LEU A 1 418 ? -6.584 3.956 33.946 1.00 82.75 418 LEU A CA 1
ATOM 3192 C C . LEU A 1 418 ? -8.098 3.995 33.705 1.00 82.75 418 LEU A C 1
ATOM 3194 O O . LEU A 1 418 ? -8.758 4.973 34.053 1.00 82.75 418 LEU A O 1
ATOM 3198 N N . VAL A 1 419 ? -8.659 2.891 33.207 1.00 83.56 419 VAL A N 1
ATOM 3199 C CA . VAL A 1 419 ? -10.106 2.722 33.036 1.00 83.56 419 VAL A CA 1
ATOM 3200 C C . VAL A 1 419 ? -10.859 2.814 34.368 1.00 83.56 419 VAL A C 1
ATOM 3202 O O . VAL A 1 419 ? -11.864 3.527 34.476 1.00 83.56 419 VAL A O 1
ATOM 3205 N N . ALA A 1 420 ? -10.375 2.120 35.401 1.00 84.88 420 ALA A N 1
ATOM 3206 C CA . ALA A 1 420 ? -10.982 2.165 36.728 1.00 84.88 420 ALA A CA 1
ATOM 3207 C C . ALA A 1 420 ? -10.903 3.576 37.341 1.00 84.88 420 ALA A C 1
ATOM 3209 O O . ALA A 1 420 ? -11.904 4.080 37.856 1.00 84.88 420 ALA A O 1
ATOM 3210 N N . LEU A 1 421 ? -9.750 4.247 37.228 1.00 86.50 421 LEU A N 1
ATOM 3211 C CA . LEU A 1 421 ? -9.542 5.617 37.711 1.00 86.50 421 LEU A CA 1
ATOM 3212 C C . LEU A 1 421 ? -10.472 6.622 37.023 1.00 86.50 421 LEU A C 1
ATOM 3214 O O . LEU A 1 421 ? -11.131 7.411 37.703 1.00 86.50 421 LEU A O 1
ATOM 3218 N N . LEU A 1 422 ? -10.581 6.563 35.694 1.00 85.00 422 LEU A N 1
ATOM 3219 C CA . LEU A 1 422 ? -11.522 7.376 34.920 1.00 85.00 422 LEU A CA 1
ATOM 3220 C C . LEU A 1 422 ? -12.959 7.168 35.385 1.00 85.00 422 LEU A C 1
ATOM 3222 O O . LEU A 1 422 ? -13.670 8.139 35.623 1.00 85.00 422 LEU A O 1
ATOM 3226 N N . THR A 1 423 ? -13.372 5.918 35.588 1.00 86.25 423 THR A N 1
ATOM 3227 C CA . THR A 1 423 ? -14.724 5.603 36.072 1.00 86.25 423 THR A CA 1
ATOM 3228 C C . THR A 1 423 ? -15.007 6.269 37.419 1.00 86.25 423 THR A C 1
ATOM 3230 O O . THR A 1 423 ? -16.054 6.898 37.598 1.00 86.25 423 THR A O 1
ATOM 3233 N N . ILE A 1 424 ? -14.056 6.184 38.357 1.00 87.12 424 ILE A N 1
ATOM 3234 C CA . ILE A 1 424 ? -14.167 6.817 39.678 1.00 87.12 424 ILE A CA 1
ATOM 3235 C C . ILE A 1 424 ? -14.296 8.337 39.532 1.00 87.12 424 ILE A C 1
ATOM 3237 O O . ILE A 1 424 ? -15.174 8.953 40.140 1.00 87.12 424 ILE A O 1
ATOM 3241 N N . LEU A 1 425 ? -13.444 8.953 38.715 1.00 87.56 425 LEU A N 1
ATOM 3242 C CA . LEU A 1 425 ? -13.385 10.406 38.558 1.00 87.56 425 LEU A CA 1
ATOM 3243 C C . LEU A 1 425 ? -14.602 10.973 37.818 1.00 87.56 425 LEU A C 1
ATOM 3245 O O . LEU A 1 425 ? -15.126 12.014 38.226 1.00 87.56 425 LEU A O 1
ATOM 3249 N N . LEU A 1 426 ? -15.105 10.267 36.802 1.00 84.12 426 LEU A N 1
ATOM 3250 C CA . LEU A 1 426 ? -16.324 10.632 36.077 1.00 84.12 426 LEU A CA 1
ATOM 3251 C C . LEU A 1 426 ? -17.560 10.539 36.985 1.00 84.12 426 LEU A C 1
ATOM 3253 O O . LEU A 1 426 ? -18.426 11.419 36.925 1.00 84.12 426 LEU A O 1
ATOM 3257 N N . LEU A 1 427 ? -17.630 9.547 37.886 1.00 85.12 427 LEU A N 1
ATOM 3258 C CA . LEU A 1 427 ? -18.714 9.465 38.875 1.00 85.12 427 LEU A CA 1
ATOM 3259 C C . LEU A 1 427 ? -18.654 10.620 39.888 1.00 85.12 427 LEU A C 1
ATOM 3261 O O . LEU A 1 427 ? -19.692 11.101 40.342 1.00 85.12 427 LEU A O 1
ATOM 3265 N N . ASN A 1 428 ? -17.447 11.102 40.198 1.00 89.00 428 ASN A N 1
ATOM 3266 C CA . ASN A 1 428 ? -17.176 12.201 41.127 1.00 89.00 428 ASN A CA 1
ATOM 3267 C C . ASN A 1 428 ? -17.852 11.991 42.508 1.00 89.00 428 ASN A C 1
ATOM 3269 O O . ASN A 1 428 ? -18.827 12.675 42.847 1.00 89.00 428 ASN A O 1
ATOM 3273 N N . PRO A 1 429 ? -17.337 11.058 43.338 1.00 89.62 429 PRO A N 1
ATOM 3274 C CA . PRO A 1 429 ? -17.878 10.725 44.660 1.00 89.62 429 PRO A CA 1
ATOM 3275 C C . PRO A 1 429 ? -18.171 11.929 45.571 1.00 89.62 429 PRO A C 1
ATOM 3277 O O . PRO A 1 429 ? -19.253 11.966 46.164 1.00 89.62 429 PRO A O 1
ATOM 3280 N N . PRO A 1 430 ? -17.307 12.966 45.657 1.00 89.06 430 PRO A N 1
ATOM 3281 C CA . PRO A 1 430 ? -17.611 14.156 46.451 1.00 89.06 430 PRO A CA 1
ATOM 3282 C C . PRO A 1 430 ? -18.895 14.872 46.009 1.00 89.06 430 PRO A C 1
ATOM 3284 O O . PRO A 1 430 ? -19.696 15.309 46.843 1.00 89.06 430 PRO A O 1
ATOM 3287 N N . ARG A 1 431 ? -19.134 14.962 44.696 1.00 85.62 431 ARG A N 1
ATOM 3288 C CA . ARG A 1 431 ? -20.345 15.572 44.131 1.00 85.62 431 ARG A CA 1
ATOM 3289 C C . ARG A 1 431 ? -21.591 14.743 44.429 1.00 85.62 431 ARG A C 1
ATOM 3291 O O . ARG A 1 431 ? -22.638 15.314 44.758 1.00 85.62 431 ARG A O 1
ATOM 3298 N N . LEU A 1 432 ? -21.482 13.417 44.342 1.00 86.19 432 LEU A N 1
ATOM 3299 C CA . LEU A 1 432 ? -22.561 12.500 44.712 1.00 86.19 432 LEU A CA 1
ATOM 3300 C C . LEU A 1 432 ? -22.957 12.687 46.179 1.00 86.19 432 LEU A C 1
ATOM 3302 O O . LEU A 1 432 ? -24.136 12.884 46.476 1.00 86.19 432 LEU A O 1
ATOM 3306 N N . VAL A 1 433 ? -21.976 12.747 47.080 1.00 87.88 433 VAL A N 1
ATOM 3307 C CA . VAL A 1 433 ? -22.194 12.982 48.515 1.00 87.88 433 VAL A CA 1
ATOM 3308 C C . VAL A 1 433 ? -22.900 14.307 48.785 1.00 87.88 433 VAL A C 1
ATOM 3310 O O . VAL A 1 433 ? -23.890 14.327 49.516 1.00 87.88 433 VAL A O 1
ATOM 3313 N N . ARG A 1 434 ? -22.453 15.408 48.170 1.00 87.69 434 ARG A N 1
ATOM 3314 C CA . ARG A 1 434 ? -23.117 16.717 48.326 1.00 87.69 434 ARG A CA 1
ATOM 3315 C C . ARG A 1 434 ? -24.572 16.682 47.874 1.00 87.69 434 ARG A C 1
ATOM 3317 O O . ARG A 1 434 ? -25.435 17.265 48.526 1.00 87.69 434 ARG A O 1
ATOM 3324 N N . THR A 1 435 ? -24.847 15.986 46.775 1.00 84.12 435 THR A N 1
ATOM 3325 C CA . THR A 1 435 ? -26.207 15.848 46.241 1.00 84.12 435 THR A CA 1
ATOM 3326 C C . THR A 1 435 ? -27.088 15.042 47.193 1.00 84.12 435 THR A C 1
ATOM 3328 O O . THR A 1 435 ? -28.208 15.454 47.486 1.00 84.12 435 THR A O 1
ATOM 3331 N N . LEU A 1 436 ? -26.571 13.936 47.736 1.00 84.75 436 LEU A N 1
ATOM 3332 C CA . LEU A 1 436 ? -27.280 13.120 48.724 1.00 84.75 436 LEU A CA 1
ATOM 3333 C C . LEU A 1 436 ? -27.576 13.905 50.009 1.00 84.75 436 LEU A C 1
ATOM 3335 O O . LEU A 1 436 ? -28.710 13.869 50.481 1.00 84.75 436 LEU A O 1
ATOM 3339 N N . ARG A 1 437 ? -26.603 14.667 50.532 1.00 87.44 437 ARG A N 1
ATOM 3340 C CA . ARG A 1 437 ? -26.807 15.541 51.702 1.00 87.44 437 ARG A CA 1
ATOM 3341 C C . ARG A 1 437 ? -27.883 16.589 51.449 1.00 87.44 437 ARG A C 1
ATOM 3343 O O . ARG A 1 437 ? -28.773 16.758 52.275 1.00 87.44 437 ARG A O 1
ATOM 3350 N N . HIS A 1 438 ? -27.843 17.246 50.292 1.00 83.81 438 HIS A N 1
ATOM 3351 C CA . HIS A 1 438 ? -28.836 18.255 49.933 1.00 83.81 438 HIS A CA 1
ATOM 3352 C C . HIS A 1 438 ? -30.247 17.662 49.810 1.00 83.81 438 HIS A C 1
ATOM 3354 O O . HIS A 1 438 ? -31.221 18.282 50.229 1.00 83.81 438 HIS A O 1
ATOM 3360 N N . LEU A 1 439 ? -30.386 16.467 49.231 1.00 79.25 439 LEU A N 1
ATOM 3361 C CA . LEU A 1 439 ? -31.684 15.793 49.133 1.00 79.25 439 LEU A CA 1
ATOM 3362 C C . LEU A 1 439 ? -32.214 15.388 50.507 1.00 79.25 439 LEU A C 1
ATOM 3364 O O . LEU A 1 439 ? -33.399 15.573 50.770 1.00 79.25 439 LEU A O 1
ATOM 3368 N N . HIS A 1 440 ? -31.339 14.895 51.386 1.00 82.00 440 HIS A N 1
ATOM 3369 C CA . HIS A 1 440 ? -31.707 14.548 52.755 1.00 82.00 440 HIS A CA 1
ATOM 3370 C C . HIS A 1 440 ? -32.173 15.782 53.544 1.00 82.00 440 HIS A C 1
ATOM 3372 O O . HIS A 1 440 ? -33.237 15.750 54.154 1.00 82.00 440 HIS A O 1
ATOM 3378 N N . ALA A 1 441 ? -31.444 16.898 53.433 1.00 81.81 441 ALA A N 1
ATOM 3379 C CA . ALA A 1 441 ? -31.817 18.173 54.048 1.00 81.81 441 ALA A CA 1
ATOM 3380 C C . ALA A 1 441 ? -33.113 18.768 53.464 1.00 81.81 441 ALA A C 1
ATOM 3382 O O . ALA A 1 441 ? -33.879 19.407 54.172 1.00 81.81 441 ALA A O 1
ATOM 3383 N N . SER A 1 442 ? -33.394 18.555 52.175 1.00 74.94 442 SER A N 1
ATOM 3384 C CA . SER A 1 442 ? -34.641 19.017 51.552 1.00 74.94 442 SER A CA 1
ATOM 3385 C C . SER A 1 442 ? -35.854 18.175 51.960 1.00 74.94 442 SER A C 1
ATOM 3387 O O . SER A 1 442 ? -36.965 18.701 51.989 1.00 74.94 442 SER A O 1
ATOM 3389 N N . GLN A 1 443 ? -35.670 16.884 52.252 1.00 67.31 443 GLN A N 1
ATOM 3390 C CA . GLN A 1 443 ? -36.754 15.989 52.670 1.00 67.31 443 GLN A CA 1
ATOM 3391 C C . GLN A 1 443 ? -37.212 16.241 54.110 1.00 67.31 443 GLN A C 1
ATOM 3393 O O . GLN A 1 443 ? -38.380 16.013 54.408 1.00 67.31 443 GLN A O 1
ATOM 3398 N N . SER A 1 444 ? -36.354 16.770 54.987 1.00 56.69 444 SER A N 1
ATOM 3399 C CA . SER A 1 444 ? -36.758 17.150 56.348 1.00 56.69 444 SER A CA 1
ATOM 3400 C C . SER A 1 444 ? -37.627 18.414 56.406 1.00 56.69 444 SER A C 1
ATOM 3402 O O . SER A 1 444 ? -38.222 18.688 57.442 1.00 56.69 444 SER A O 1
ATOM 3404 N N . VAL A 1 445 ? -37.725 19.183 55.314 1.00 53.19 445 VAL A N 1
ATOM 3405 C CA . VAL A 1 445 ? -38.447 20.472 55.271 1.00 53.19 445 VAL A CA 1
ATOM 3406 C C . VAL A 1 445 ? -39.888 20.331 54.765 1.00 53.19 445 VAL A C 1
ATOM 3408 O O . VAL A 1 445 ? -40.692 21.243 54.928 1.00 53.19 445 VAL A O 1
ATOM 3411 N N . HIS A 1 446 ? -40.264 19.207 54.155 1.00 51.28 446 HIS A N 1
ATOM 3412 C CA . HIS A 1 446 ? -41.644 18.955 53.726 1.00 51.28 446 HIS A CA 1
ATOM 3413 C C . HIS A 1 446 ? -42.149 17.703 54.437 1.00 51.28 446 HIS A C 1
ATOM 3415 O O . HIS A 1 446 ? -41.819 16.591 54.034 1.00 51.28 446 HIS A O 1
ATOM 3421 N N . GLY A 1 447 ? -42.934 17.897 55.504 1.00 47.47 447 GLY A N 1
ATOM 3422 C CA . GLY A 1 447 ? -43.516 16.870 56.383 1.00 47.47 447 GLY A CA 1
ATOM 3423 C C . GLY A 1 447 ? -44.528 15.925 55.722 1.00 47.47 447 GLY A C 1
ATOM 3424 O O . GLY A 1 447 ? -45.556 15.604 56.307 1.00 47.47 447 GLY A O 1
ATOM 3425 N N . LEU A 1 448 ? -44.245 15.455 54.510 1.00 44.78 448 LEU A N 1
ATOM 3426 C CA . LEU A 1 448 ? -45.042 14.494 53.764 1.00 44.78 448 LEU A CA 1
ATOM 3427 C C . LEU A 1 448 ? -44.285 13.158 53.674 1.00 44.78 448 LEU A C 1
ATOM 3429 O O . LEU A 1 448 ? -43.902 12.697 52.601 1.00 44.78 448 LEU A O 1
ATOM 3433 N N . VAL A 1 449 ? -44.041 12.526 54.825 1.00 48.16 449 VAL A N 1
ATOM 3434 C CA . VAL A 1 449 ? -43.522 11.152 54.897 1.00 48.16 449 VAL A CA 1
ATOM 3435 C C . VAL A 1 449 ? -44.591 10.250 55.493 1.00 48.16 449 VAL A C 1
ATOM 3437 O O . VAL A 1 449 ? -44.659 10.044 56.701 1.00 48.16 449 VAL A O 1
ATOM 3440 N N . ARG A 1 450 ? -45.408 9.650 54.623 1.00 51.12 450 ARG A N 1
ATOM 3441 C CA . ARG A 1 450 ? -46.026 8.350 54.914 1.00 51.12 450 ARG A CA 1
ATOM 3442 C C . ARG A 1 450 ? -46.356 7.590 53.626 1.00 51.12 450 ARG A C 1
ATOM 3444 O O . ARG A 1 450 ? -47.507 7.519 53.222 1.00 51.12 450 ARG A O 1
ATOM 3451 N N . ARG A 1 451 ? -45.321 7.021 52.987 1.00 45.56 451 ARG A N 1
ATOM 3452 C CA . ARG A 1 451 ? -45.332 5.679 52.352 1.00 45.56 451 ARG A CA 1
ATOM 3453 C C . ARG A 1 451 ? -43.990 5.354 51.675 1.00 45.56 451 ARG A C 1
ATOM 3455 O O . ARG A 1 451 ? -43.729 5.751 50.550 1.00 45.56 451 ARG A O 1
ATOM 3462 N N . GLY A 1 452 ? -43.157 4.598 52.390 1.00 46.00 452 GLY A N 1
ATOM 3463 C CA . GLY A 1 452 ? -42.538 3.337 51.943 1.00 46.00 452 GLY A CA 1
ATOM 3464 C C . GLY A 1 452 ? -41.547 3.265 50.773 1.00 46.00 452 GLY A C 1
ATOM 3465 O O . GLY A 1 452 ? -40.743 2.341 50.772 1.00 46.00 452 GLY A O 1
ATOM 3466 N N . SER A 1 453 ? -41.531 4.167 49.795 1.00 48.97 453 SER A N 1
ATOM 3467 C CA . SER A 1 453 ? -40.613 4.042 48.653 1.00 48.97 453 SER A CA 1
ATOM 3468 C C . SER A 1 453 ? -39.463 5.031 48.787 1.00 48.97 453 SER A C 1
ATOM 3470 O O . SER A 1 453 ? -39.670 6.223 48.580 1.00 48.97 453 SER A O 1
ATOM 3472 N N . GLN A 1 454 ? -38.256 4.559 49.118 1.00 58.78 454 GLN A N 1
ATOM 3473 C CA . GLN A 1 454 ? -37.034 5.367 49.030 1.00 58.78 454 GLN A CA 1
ATOM 3474 C C . GLN A 1 454 ? -36.731 5.655 47.547 1.00 58.78 454 GLN A C 1
ATOM 3476 O O . GLN A 1 454 ? -36.198 4.783 46.855 1.00 58.78 454 GLN A O 1
ATOM 3481 N N . PRO A 1 455 ? -37.038 6.854 47.014 1.00 61.69 455 PRO A N 1
ATOM 3482 C CA . PRO A 1 455 ? -36.938 7.111 45.575 1.00 61.69 455 PRO A CA 1
ATOM 3483 C C . PRO A 1 455 ? -35.478 7.073 45.105 1.00 61.69 455 PRO A C 1
ATOM 3485 O O . PRO A 1 455 ? -35.183 6.728 43.966 1.00 61.69 455 PRO A O 1
ATOM 3488 N N . THR A 1 456 ? -34.550 7.394 46.007 1.00 63.56 456 THR A N 1
ATOM 3489 C CA . THR A 1 456 ? -33.103 7.445 45.778 1.00 63.56 456 THR A CA 1
ATOM 3490 C C . THR A 1 456 ? -32.514 6.083 45.410 1.00 63.56 456 THR A C 1
ATOM 3492 O O . THR A 1 456 ? -31.730 6.000 44.465 1.00 63.56 456 THR A O 1
ATOM 3495 N N . LEU A 1 457 ? -32.929 5.014 46.095 1.00 65.50 457 LEU A N 1
ATOM 3496 C CA . LEU A 1 457 ? -32.518 3.644 45.773 1.00 65.50 457 LEU A CA 1
ATOM 3497 C C . LEU A 1 457 ? -33.096 3.177 44.435 1.00 65.50 457 LEU A C 1
ATOM 3499 O O . LEU A 1 457 ? -32.393 2.520 43.670 1.00 65.50 457 LEU A O 1
ATOM 3503 N N . GLY A 1 458 ? -34.324 3.588 44.107 1.00 71.62 458 GLY A N 1
ATOM 3504 C CA . GLY A 1 458 ? -34.950 3.280 42.820 1.00 71.62 458 GLY A CA 1
ATOM 3505 C C . GLY A 1 458 ? -34.182 3.845 41.619 1.00 71.62 458 GLY A C 1
ATOM 3506 O O . GLY A 1 458 ? -34.008 3.144 40.623 1.00 71.62 458 GLY A O 1
ATOM 3507 N N . TYR A 1 459 ? -33.672 5.080 41.705 1.00 70.00 459 TYR A N 1
ATOM 3508 C CA . TYR A 1 459 ? -32.887 5.687 40.618 1.00 70.00 459 TYR A CA 1
ATOM 3509 C C . TYR A 1 459 ? -31.510 5.045 40.440 1.00 70.00 459 TYR A C 1
ATOM 3511 O O . TYR A 1 459 ? -31.101 4.802 39.307 1.00 70.00 459 TYR A O 1
ATOM 3519 N N . LEU A 1 460 ? -30.812 4.747 41.541 1.00 71.50 460 LEU A N 1
ATOM 3520 C CA . LEU A 1 460 ? -29.534 4.032 41.500 1.00 71.50 460 LEU A CA 1
ATOM 3521 C C . LEU A 1 460 ? -29.707 2.639 40.896 1.00 71.50 460 LEU A C 1
ATOM 3523 O O . LEU A 1 460 ? -28.961 2.276 39.998 1.00 71.50 460 LEU A O 1
ATOM 3527 N N . TYR A 1 461 ? -30.733 1.900 41.321 1.00 72.38 461 TYR A N 1
ATOM 3528 C CA . TYR A 1 461 ? -31.025 0.569 40.797 1.00 72.38 461 TYR A CA 1
ATOM 3529 C C . TYR A 1 461 ? -31.328 0.583 39.291 1.00 72.38 461 TYR A C 1
ATOM 3531 O O . TYR A 1 461 ? -30.726 -0.174 38.533 1.00 72.38 461 TYR A O 1
ATOM 3539 N N . ARG A 1 462 ? -32.198 1.496 38.832 1.00 76.19 462 ARG A N 1
ATOM 3540 C CA . ARG A 1 462 ? -32.515 1.654 37.399 1.00 76.19 462 ARG A CA 1
ATOM 3541 C C . ARG A 1 462 ? -31.293 2.047 36.573 1.00 76.19 462 ARG A C 1
ATOM 3543 O O . ARG A 1 462 ? -31.126 1.531 35.472 1.00 76.19 462 ARG A O 1
ATOM 3550 N N . PHE A 1 463 ? -30.441 2.930 37.095 1.00 79.56 463 PHE A N 1
ATOM 3551 C CA . PHE A 1 463 ? -29.189 3.270 36.427 1.00 79.56 463 PHE A CA 1
ATOM 3552 C C . PHE A 1 463 ? -28.256 2.066 36.343 1.00 79.56 463 PHE A C 1
ATOM 3554 O O . PHE A 1 463 ? -27.750 1.796 35.265 1.00 79.56 463 PHE A O 1
ATOM 3561 N N . THR A 1 464 ? -28.062 1.314 37.429 1.00 77.62 464 THR A N 1
ATOM 3562 C CA . THR A 1 464 ? -27.204 0.122 37.421 1.00 77.62 464 THR A CA 1
ATOM 3563 C C . THR A 1 464 ? -27.685 -0.913 36.407 1.00 77.62 464 THR A C 1
ATOM 3565 O O . THR A 1 464 ? -26.859 -1.486 35.706 1.00 77.62 464 THR A O 1
ATOM 3568 N N . ILE A 1 465 ? -29.002 -1.115 36.271 1.00 80.38 465 ILE A N 1
ATOM 3569 C CA . ILE A 1 465 ? -29.564 -1.995 35.234 1.00 80.38 465 ILE A CA 1
ATOM 3570 C C . ILE A 1 465 ? -29.248 -1.458 33.839 1.00 80.38 465 ILE A C 1
ATOM 3572 O O . ILE A 1 465 ? -28.697 -2.190 33.023 1.00 80.38 465 ILE A O 1
ATOM 3576 N N . LEU A 1 466 ? -29.567 -0.190 33.561 1.00 81.19 466 LEU A N 1
ATOM 3577 C CA . LEU A 1 466 ? -29.320 0.414 32.248 1.00 81.19 466 LEU A CA 1
ATOM 3578 C C . LEU A 1 466 ? -27.829 0.374 31.883 1.00 81.19 466 LEU A C 1
ATOM 3580 O O . LEU A 1 466 ? -27.463 0.011 30.769 1.00 81.19 466 LEU A O 1
ATOM 3584 N N . PHE A 1 467 ? -26.974 0.713 32.842 1.00 81.12 467 PHE A N 1
ATOM 3585 C CA . PHE A 1 467 ? -25.527 0.696 32.706 1.00 81.12 467 PHE A CA 1
ATOM 3586 C C . PHE A 1 467 ? -24.999 -0.726 32.492 1.00 81.12 467 PHE A C 1
ATOM 3588 O O . PHE A 1 467 ? -24.146 -0.936 31.637 1.00 81.12 467 PHE A O 1
ATOM 3595 N N . GLY A 1 468 ? -25.550 -1.712 33.204 1.00 82.44 468 GLY A N 1
ATOM 3596 C CA . GLY A 1 468 ? -25.252 -3.128 33.006 1.00 82.44 468 GLY A CA 1
ATOM 3597 C C . GLY A 1 468 ? -25.649 -3.618 31.614 1.00 82.44 468 GLY A C 1
ATOM 3598 O O . GLY A 1 468 ? -24.846 -4.264 30.955 1.00 82.44 468 GLY A O 1
ATOM 3599 N N . ILE A 1 469 ? -26.837 -3.252 31.119 1.00 84.88 469 ILE A N 1
ATOM 3600 C CA . ILE A 1 469 ? -27.279 -3.581 29.752 1.00 84.88 469 ILE A CA 1
ATOM 3601 C C . ILE A 1 469 ? -26.309 -2.995 28.725 1.00 84.88 469 ILE A C 1
ATOM 3603 O O . ILE A 1 469 ? -25.881 -3.703 27.816 1.00 84.88 469 ILE A O 1
ATOM 3607 N N . ILE A 1 470 ? -25.937 -1.725 28.889 1.00 82.56 470 ILE A N 1
ATOM 3608 C CA . ILE A 1 470 ? -24.986 -1.036 28.014 1.00 82.56 470 ILE A CA 1
ATOM 3609 C C . ILE A 1 470 ? -23.619 -1.726 28.029 1.00 82.56 470 ILE A C 1
ATOM 3611 O O . ILE A 1 470 ? -23.060 -1.999 26.970 1.00 82.56 470 ILE A O 1
ATOM 3615 N N . ILE A 1 471 ? -23.109 -2.065 29.212 1.00 82.62 471 ILE A N 1
ATOM 3616 C CA . ILE A 1 471 ? -21.835 -2.767 29.362 1.00 82.62 471 ILE A CA 1
ATOM 3617 C C . ILE A 1 471 ? -21.882 -4.176 28.769 1.00 82.62 471 ILE A C 1
ATOM 3619 O O . ILE A 1 471 ? -20.890 -4.636 28.222 1.00 82.62 471 ILE A O 1
ATOM 3623 N N . LEU A 1 472 ? -22.997 -4.888 28.857 1.00 84.69 472 LEU A N 1
ATOM 3624 C CA . LEU A 1 472 ? -23.085 -6.245 28.315 1.00 84.69 472 LEU A CA 1
ATOM 3625 C C . LEU A 1 472 ? -23.297 -6.262 26.795 1.00 84.69 472 LEU A C 1
ATOM 3627 O O . LEU A 1 472 ? -23.056 -7.282 26.158 1.00 84.69 472 LEU A O 1
ATOM 3631 N N . ASN A 1 473 ? -23.729 -5.143 26.206 1.00 85.56 473 ASN A N 1
ATOM 3632 C CA . ASN A 1 473 ? -24.063 -5.042 24.783 1.00 85.56 473 ASN A CA 1
ATOM 3633 C C . ASN A 1 473 ? -23.202 -4.024 24.020 1.00 85.56 473 ASN A C 1
ATOM 3635 O O . ASN A 1 473 ? -23.549 -3.675 22.893 1.00 85.56 473 ASN A O 1
ATOM 3639 N N . GLY A 1 474 ? -22.094 -3.546 24.594 1.00 82.38 474 GLY A N 1
ATOM 3640 C CA . GLY A 1 474 ? -21.304 -2.449 24.025 1.00 82.38 474 GLY A CA 1
ATOM 3641 C C . GLY A 1 474 ? -20.872 -2.684 22.578 1.00 82.38 474 GLY A C 1
ATOM 3642 O O . GLY A 1 474 ? -21.101 -1.823 21.734 1.00 82.38 474 GLY A O 1
ATOM 3643 N N . SER A 1 475 ? -20.344 -3.869 22.258 1.00 78.69 475 SER A N 1
ATOM 3644 C CA . SER A 1 475 ? -19.933 -4.222 20.890 1.00 78.69 475 SER A CA 1
ATOM 3645 C C . SER A 1 475 ? -21.096 -4.216 19.893 1.00 78.69 475 SER A C 1
ATOM 3647 O O . SER A 1 475 ? -20.961 -3.689 18.793 1.00 78.69 475 SER A O 1
ATOM 3649 N N . ARG A 1 476 ? -22.265 -4.737 20.287 1.00 83.88 476 ARG A N 1
ATOM 3650 C CA . ARG A 1 476 ? -23.476 -4.750 19.450 1.00 83.88 476 ARG A CA 1
ATOM 3651 C C . ARG A 1 476 ? -24.020 -3.346 19.213 1.00 83.88 476 ARG A C 1
ATOM 3653 O O . ARG A 1 476 ? -24.410 -3.027 18.097 1.00 83.88 476 ARG A O 1
ATOM 3660 N N . ILE A 1 477 ? -24.042 -2.513 20.256 1.00 81.38 477 ILE A N 1
ATOM 3661 C CA . ILE A 1 477 ? -24.516 -1.127 20.162 1.00 81.38 477 ILE A CA 1
ATOM 3662 C C . ILE A 1 477 ? -23.585 -0.316 19.261 1.00 81.38 477 ILE A C 1
ATOM 3664 O O . ILE A 1 477 ? -24.069 0.410 18.399 1.00 81.38 477 ILE A O 1
ATOM 3668 N N . LEU A 1 478 ? -22.266 -0.454 19.424 1.00 76.94 478 LEU A N 1
ATOM 3669 C CA . LEU A 1 478 ? -21.300 0.210 18.549 1.00 76.94 478 LEU A CA 1
ATOM 3670 C C . LEU A 1 478 ? -21.405 -0.283 17.102 1.00 76.94 478 LEU A C 1
ATOM 3672 O O . LEU A 1 478 ? -21.405 0.544 16.200 1.00 76.94 478 LEU A O 1
ATOM 3676 N N . GLY A 1 479 ? -21.597 -1.587 16.879 1.00 73.56 479 GLY A N 1
ATOM 3677 C CA . GLY A 1 479 ? -21.858 -2.129 15.543 1.00 73.56 479 GLY A CA 1
ATOM 3678 C C . GLY A 1 479 ? -23.127 -1.557 14.901 1.00 73.56 479 GLY A C 1
ATOM 3679 O O . GLY A 1 479 ? -23.109 -1.197 13.733 1.00 73.56 479 GLY A O 1
ATOM 3680 N N . TRP A 1 480 ? -24.212 -1.389 15.667 1.00 76.56 480 TRP A N 1
ATOM 3681 C CA . TRP A 1 480 ? -25.438 -0.743 15.174 1.00 76.56 480 TRP A CA 1
ATOM 3682 C C . TRP A 1 480 ? -25.249 0.748 14.863 1.00 76.56 480 TRP A C 1
ATOM 3684 O O . TRP A 1 480 ? -25.859 1.275 13.935 1.00 76.56 480 TRP A O 1
ATOM 3694 N N . LEU A 1 481 ? -24.409 1.431 15.643 1.00 69.88 481 LEU A N 1
ATOM 3695 C CA . LEU A 1 481 ? -24.051 2.832 15.421 1.00 69.88 481 LEU A CA 1
ATOM 3696 C C . LEU A 1 481 ? -23.014 3.022 14.315 1.00 69.88 481 LEU A C 1
ATOM 3698 O O . LEU A 1 481 ? -22.702 4.174 14.010 1.00 69.88 481 LEU A O 1
ATOM 3702 N N . ASP A 1 482 ? -22.497 1.929 13.749 1.00 69.69 482 ASP A N 1
ATOM 3703 C CA . ASP A 1 482 ? -21.400 1.949 12.792 1.00 69.69 482 ASP A CA 1
ATOM 3704 C C . ASP A 1 482 ? -20.209 2.727 13.404 1.00 69.69 482 ASP A C 1
ATOM 3706 O O . ASP A 1 482 ? -19.740 3.749 12.913 1.00 69.69 482 ASP A O 1
ATOM 3710 N N . ALA A 1 483 ? -19.779 2.312 14.597 1.00 73.06 483 ALA A N 1
ATOM 3711 C CA . ALA A 1 483 ? -18.696 2.941 15.346 1.00 73.06 483 ALA A CA 1
ATOM 3712 C C . ALA A 1 483 ? -17.718 1.885 15.873 1.00 73.06 483 ALA A C 1
ATOM 3714 O O . ALA A 1 483 ? -18.110 0.784 16.253 1.00 73.06 483 ALA A O 1
ATOM 3715 N N . ASN A 1 484 ? -16.431 2.228 15.944 1.00 75.06 484 ASN A N 1
ATOM 3716 C CA . ASN A 1 484 ? -15.404 1.369 16.541 1.00 75.06 484 ASN A CA 1
ATOM 3717 C C . ASN A 1 484 ? -14.997 1.843 17.952 1.00 75.06 484 ASN A C 1
ATOM 3719 O O . ASN A 1 484 ? -15.378 2.926 18.406 1.00 75.06 484 ASN A O 1
ATOM 3723 N N . VAL A 1 485 ? -14.217 1.020 18.665 1.00 82.25 485 VAL A N 1
ATOM 3724 C CA . VAL A 1 485 ? -13.766 1.313 20.040 1.00 82.25 485 VAL A CA 1
ATOM 3725 C C . VAL A 1 485 ? -12.998 2.643 20.133 1.00 82.25 485 VAL A C 1
ATOM 3727 O O . VAL A 1 485 ? -13.378 3.459 20.975 1.00 82.25 485 VAL A O 1
ATOM 3730 N N . PRO A 1 486 ? -11.993 2.935 19.280 1.00 79.12 486 PRO A N 1
ATOM 3731 C CA . PRO A 1 486 ? -11.302 4.228 19.306 1.00 79.12 486 PRO A CA 1
ATOM 3732 C C . PRO A 1 486 ? -12.234 5.435 19.140 1.00 79.12 486 PRO A C 1
ATOM 3734 O O . PRO A 1 486 ? -12.123 6.409 19.883 1.00 79.12 486 PRO A O 1
ATOM 3737 N N . THR A 1 487 ? -13.213 5.352 18.236 1.00 75.38 487 THR A N 1
ATOM 3738 C CA . THR A 1 487 ? -14.230 6.399 18.030 1.00 75.38 487 THR A CA 1
ATOM 3739 C C . THR A 1 487 ? -15.042 6.640 19.293 1.00 75.38 487 THR A C 1
ATOM 3741 O O . THR A 1 487 ? -15.232 7.782 19.716 1.00 75.38 487 THR A O 1
ATOM 3744 N N . ALA A 1 488 ? -15.480 5.559 19.937 1.00 80.06 488 ALA A N 1
ATOM 3745 C CA . ALA A 1 488 ? -16.211 5.637 21.191 1.00 80.06 488 ALA A CA 1
ATOM 3746 C C . ALA A 1 488 ? -15.348 6.233 22.322 1.00 80.06 488 ALA A C 1
ATOM 3748 O O . ALA A 1 488 ? -15.865 7.002 23.133 1.00 80.06 488 ALA A O 1
ATOM 3749 N N . LEU A 1 489 ? -14.039 5.947 22.357 1.00 82.69 489 LEU A N 1
ATOM 3750 C CA . LEU A 1 489 ? -13.095 6.542 23.315 1.00 82.69 489 LEU A CA 1
ATOM 3751 C C . LEU A 1 489 ? -12.895 8.045 23.077 1.00 82.69 489 LEU A C 1
ATOM 3753 O O . LEU A 1 489 ? -12.923 8.812 24.041 1.00 82.69 489 LEU A O 1
ATOM 3757 N N . ILE A 1 490 ? -12.757 8.483 21.821 1.00 80.69 490 ILE A N 1
ATOM 3758 C CA . ILE A 1 490 ? -12.680 9.911 21.472 1.00 80.69 490 ILE A CA 1
ATOM 3759 C C . ILE A 1 490 ? -13.963 10.618 21.894 1.00 80.69 490 ILE A C 1
ATOM 3761 O O . ILE A 1 490 ? -13.903 11.640 22.577 1.00 80.69 490 ILE A O 1
ATOM 3765 N N . ALA A 1 491 ? -15.125 10.059 21.552 1.00 80.25 491 ALA A N 1
ATOM 3766 C CA . ALA A 1 491 ? -16.407 10.636 21.931 1.00 80.25 491 ALA A CA 1
ATOM 3767 C C . ALA A 1 491 ? -16.567 10.702 23.462 1.00 80.25 491 ALA A C 1
ATOM 3769 O O . ALA A 1 491 ? -16.963 11.743 23.992 1.00 80.25 491 ALA A O 1
ATOM 3770 N N . ALA A 1 492 ? -16.190 9.641 24.188 1.00 82.88 492 ALA A N 1
ATOM 3771 C CA . ALA A 1 492 ? -16.170 9.631 25.653 1.00 82.88 492 ALA A CA 1
ATOM 3772 C C . ALA A 1 492 ? -15.263 10.737 26.211 1.00 82.88 492 ALA A C 1
ATOM 3774 O O . ALA A 1 492 ? -15.661 11.458 27.128 1.00 82.88 492 ALA A O 1
ATOM 3775 N N . GLY A 1 493 ? -14.070 10.898 25.636 1.00 84.69 493 GLY A N 1
ATOM 3776 C CA . GLY A 1 493 ? -13.116 11.931 26.011 1.00 84.69 493 GLY A CA 1
ATOM 3777 C C . GLY A 1 493 ? -13.646 13.345 25.758 1.00 84.69 493 GLY A C 1
ATOM 3778 O O . GLY A 1 493 ? -13.601 14.179 26.658 1.00 84.69 493 GLY A O 1
ATOM 3779 N N . VAL A 1 494 ? -14.243 13.623 24.595 1.00 82.75 494 VAL A N 1
ATOM 3780 C CA . VAL A 1 494 ? -14.830 14.942 24.289 1.00 82.75 494 VAL A CA 1
ATOM 3781 C C . VAL A 1 494 ? -15.968 15.279 25.255 1.00 82.75 494 VAL A C 1
ATOM 3783 O O . VAL A 1 494 ? -15.989 16.366 25.838 1.00 82.75 494 VAL A O 1
ATOM 3786 N N . VAL A 1 495 ? -16.894 14.344 25.493 1.00 82.00 495 VAL A N 1
ATOM 3787 C CA . VAL A 1 495 ? -17.991 14.558 26.453 1.00 82.00 495 VAL A CA 1
ATOM 3788 C C . VAL A 1 495 ? -17.440 14.726 27.877 1.00 82.00 495 VAL A C 1
ATOM 3790 O O . VAL A 1 495 ? -17.910 15.593 28.618 1.00 82.00 495 VAL A O 1
ATOM 3793 N N . GLY A 1 496 ? -16.397 13.975 28.241 1.00 84.56 496 GLY A N 1
ATOM 3794 C CA . GLY A 1 496 ? -15.678 14.106 29.510 1.00 84.56 496 GLY A CA 1
ATOM 3795 C C . GLY A 1 496 ? -15.040 15.485 29.707 1.00 84.56 496 GLY A C 1
ATOM 3796 O O . GLY A 1 496 ? -15.224 16.094 30.765 1.00 84.56 496 GLY A O 1
ATOM 3797 N N . VAL A 1 497 ? -14.376 16.029 28.680 1.00 85.25 497 VAL A N 1
ATOM 3798 C CA . VAL A 1 497 ? -13.807 17.391 28.673 1.00 85.25 497 VAL A CA 1
ATOM 3799 C C . VAL A 1 497 ? -14.899 18.429 28.931 1.00 85.25 497 VAL A C 1
ATOM 3801 O O . VAL A 1 497 ? -14.781 19.240 29.854 1.00 85.25 497 VAL A O 1
ATOM 3804 N N . LEU A 1 498 ? -15.999 18.375 28.174 1.00 83.19 498 LEU A N 1
ATOM 3805 C CA . LEU A 1 498 ? -17.113 19.319 28.312 1.00 83.19 498 LEU A CA 1
ATOM 3806 C C . LEU A 1 498 ? -17.749 19.249 29.710 1.00 83.19 498 LEU A C 1
ATOM 3808 O O . LEU A 1 498 ? -18.032 20.281 30.331 1.00 83.19 498 LEU A O 1
ATOM 3812 N N . ALA A 1 499 ? -17.934 18.042 30.246 1.00 82.81 499 ALA A N 1
ATOM 3813 C CA . ALA A 1 499 ? -18.500 17.829 31.574 1.00 82.81 499 ALA A CA 1
ATOM 3814 C C . ALA A 1 499 ? -17.576 18.317 32.705 1.00 82.81 499 ALA A C 1
ATOM 3816 O O . ALA A 1 499 ? -18.046 18.890 33.703 1.00 82.81 499 ALA A O 1
ATOM 3817 N N . ALA A 1 500 ? -16.267 18.110 32.563 1.00 86.31 500 ALA A N 1
ATOM 3818 C CA . ALA A 1 500 ? -15.264 18.580 33.508 1.00 86.31 500 ALA A CA 1
ATOM 3819 C C . ALA A 1 500 ? -15.182 20.114 33.519 1.00 86.31 500 ALA A C 1
ATOM 3821 O O . ALA A 1 500 ? -15.301 20.717 34.589 1.00 86.31 500 ALA A O 1
ATOM 3822 N N . LEU A 1 501 ? -15.100 20.750 32.345 1.00 85.88 501 LEU A N 1
ATOM 3823 C CA . LEU A 1 501 ? -15.106 22.212 32.202 1.00 85.88 501 LEU A CA 1
ATOM 3824 C C . LEU A 1 501 ? -16.380 22.832 32.781 1.00 85.88 501 LEU A C 1
ATOM 3826 O O . LEU A 1 501 ? -16.309 23.784 33.558 1.00 85.88 501 LEU A O 1
ATOM 3830 N N . SER A 1 502 ? -17.544 22.242 32.496 1.00 82.88 502 SER A N 1
ATOM 3831 C CA . SER A 1 502 ? -18.813 22.678 33.088 1.00 82.88 502 SER A CA 1
ATOM 3832 C C . SER A 1 502 ? -18.766 22.656 34.621 1.00 82.88 502 SER A C 1
ATOM 3834 O O . SER A 1 502 ? -19.229 23.589 35.276 1.00 82.88 502 SER A O 1
ATOM 3836 N N . THR A 1 503 ? -18.153 21.623 35.206 1.00 84.19 503 THR A N 1
ATOM 3837 C CA . THR A 1 503 ? -18.025 21.476 36.665 1.00 84.19 503 THR A CA 1
ATOM 3838 C C . THR A 1 503 ? -17.036 22.476 37.277 1.00 84.19 503 THR A C 1
ATOM 3840 O O . THR A 1 503 ? -17.244 22.924 38.406 1.00 84.19 503 THR A O 1
ATOM 3843 N N . LEU A 1 504 ? -15.973 22.837 36.555 1.00 86.69 504 LEU A N 1
ATOM 3844 C CA . LEU A 1 504 ? -14.970 23.806 37.008 1.00 86.69 504 LEU A CA 1
ATOM 3845 C C . LEU A 1 504 ? -15.493 25.248 36.948 1.00 86.69 504 LEU A C 1
ATOM 3847 O O . LEU A 1 504 ? -15.305 26.006 37.903 1.00 86.69 504 LEU A O 1
ATOM 3851 N N . VAL A 1 505 ? -16.184 25.602 35.862 1.00 84.88 505 VAL A N 1
ATOM 3852 C CA . VAL A 1 505 ? -16.684 26.961 35.600 1.00 84.88 505 VAL A CA 1
ATOM 3853 C C . VAL A 1 505 ? -17.950 27.259 36.403 1.00 84.88 505 VAL A C 1
ATOM 3855 O O . VAL A 1 505 ? -18.057 28.304 37.046 1.00 84.88 505 VAL A O 1
ATOM 3858 N N . TYR A 1 506 ? -18.919 26.340 36.417 1.00 79.19 506 TYR A N 1
ATOM 3859 C CA . TYR A 1 506 ? -20.205 26.597 37.057 1.00 79.19 506 TYR A CA 1
ATOM 3860 C C . TYR A 1 506 ? -20.220 26.128 38.514 1.00 79.19 506 TYR A C 1
ATOM 3862 O O . TYR A 1 506 ? -20.176 24.934 38.817 1.00 79.19 506 TYR A O 1
ATOM 3870 N N . ARG A 1 507 ? -20.421 27.071 39.447 1.00 71.44 507 ARG A N 1
ATOM 3871 C CA . ARG A 1 507 ? -20.844 26.767 40.826 1.00 71.44 507 ARG A CA 1
ATOM 3872 C C . ARG A 1 507 ? -22.290 26.253 40.806 1.00 71.44 507 ARG A C 1
ATOM 3874 O O . ARG A 1 507 ? -23.234 26.991 41.062 1.00 71.44 507 ARG A O 1
ATOM 3881 N N . SER A 1 508 ? -22.484 24.991 40.434 1.00 60.44 508 SER A N 1
ATOM 3882 C CA . SER A 1 508 ? -23.814 24.377 40.368 1.00 60.44 508 SER A CA 1
ATOM 3883 C C . SER A 1 508 ? -24.500 24.381 41.740 1.00 60.44 508 SER A C 1
ATOM 3885 O O . SER A 1 508 ? -24.030 23.738 42.678 1.00 60.44 508 SER A O 1
ATOM 3887 N N . THR A 1 509 ? -25.675 25.007 41.823 1.00 54.81 509 THR A N 1
ATOM 3888 C CA . THR A 1 509 ? -26.659 24.785 42.889 1.00 54.81 509 THR A CA 1
ATOM 3889 C C . THR A 1 509 ? -27.425 23.482 42.608 1.00 54.81 509 THR A C 1
ATOM 3891 O O . THR A 1 509 ? -28.064 23.350 41.568 1.00 54.81 509 THR A O 1
ATOM 3894 N N . ALA A 1 510 ? -27.292 22.506 43.515 1.00 54.25 510 ALA A N 1
ATOM 3895 C CA . ALA A 1 510 ? -27.993 21.213 43.619 1.00 54.25 510 ALA A CA 1
ATOM 3896 C C . ALA A 1 510 ? -28.580 20.600 42.317 1.00 54.25 510 ALA A C 1
ATOM 3898 O O . ALA A 1 510 ? -29.718 20.915 41.941 1.00 54.25 510 ALA A O 1
ATOM 3899 N N . PRO A 1 511 ? -27.854 19.691 41.634 1.00 55.09 511 PRO A N 1
ATOM 3900 C CA . PRO A 1 511 ? -28.417 18.903 40.536 1.00 55.09 511 PRO A CA 1
ATOM 3901 C C . PRO A 1 511 ? -29.460 17.890 41.046 1.00 55.09 511 PRO A C 1
ATOM 3903 O O . PRO A 1 511 ? -29.404 17.450 42.193 1.00 55.09 511 PRO A O 1
ATOM 3906 N N . SER A 1 512 ? -30.406 17.486 40.191 1.00 61.88 512 SER A N 1
ATOM 3907 C CA . SER A 1 512 ? -31.266 16.332 40.484 1.00 61.88 512 SER A CA 1
ATOM 3908 C C . SER A 1 512 ? -30.441 15.042 40.454 1.00 61.88 512 SER A C 1
ATOM 3910 O O . SER A 1 512 ? -29.555 14.895 39.613 1.00 61.88 512 SER A O 1
ATOM 3912 N N . LEU A 1 513 ? -30.756 14.095 41.348 1.00 63.81 513 LEU A N 1
ATOM 3913 C CA . LEU A 1 513 ? -30.017 12.835 41.531 1.00 63.81 513 LEU A CA 1
ATOM 3914 C C . LEU A 1 513 ? -29.793 12.074 40.212 1.00 63.81 513 LEU A C 1
ATOM 3916 O O . LEU A 1 513 ? -28.712 11.543 39.985 1.00 63.81 513 LEU A O 1
ATOM 3920 N N . PHE A 1 514 ? -30.787 12.092 39.318 1.00 61.41 514 PHE A N 1
ATOM 3921 C CA . PHE A 1 514 ? -30.708 11.455 38.004 1.00 61.41 514 PHE A CA 1
ATOM 3922 C C . PHE A 1 514 ? -29.496 11.923 37.183 1.00 61.41 514 PHE A C 1
ATOM 3924 O O . PHE A 1 514 ? -28.798 11.091 36.626 1.00 61.41 514 PHE A O 1
ATOM 3931 N N . PHE A 1 515 ? -29.165 13.220 37.177 1.00 64.25 515 PHE A N 1
ATOM 3932 C CA . PHE A 1 515 ? -28.031 13.746 36.399 1.00 64.25 515 PHE A CA 1
ATOM 3933 C C . PHE A 1 515 ? -26.673 13.557 37.072 1.00 64.25 515 PHE A C 1
ATOM 3935 O O . PHE A 1 515 ? -25.643 13.793 36.450 1.00 64.25 515 PHE A O 1
ATOM 3942 N N . VAL A 1 516 ? -26.657 13.161 38.344 1.00 66.69 516 VAL A N 1
ATOM 3943 C CA . VAL A 1 516 ? -25.416 12.815 39.045 1.00 66.69 516 VAL A CA 1
ATOM 3944 C C . VAL A 1 516 ? -25.052 11.356 38.802 1.00 66.69 516 VAL A C 1
ATOM 3946 O O . VAL A 1 516 ? -23.874 11.030 38.738 1.00 66.69 516 VAL A O 1
ATOM 3949 N N . VAL A 1 517 ? -26.061 10.500 38.639 1.00 65.56 517 VAL A N 1
ATOM 3950 C CA . VAL A 1 517 ? -25.880 9.059 38.461 1.00 65.56 517 VAL A CA 1
ATOM 3951 C C . VAL A 1 517 ? -25.848 8.686 36.968 1.00 65.56 517 VAL A C 1
ATOM 3953 O O . VAL A 1 517 ? -24.922 8.014 36.539 1.00 65.56 517 VAL A O 1
ATOM 3956 N N . ALA A 1 518 ? -26.773 9.196 36.147 1.00 67.62 518 ALA A N 1
ATOM 3957 C CA . ALA A 1 518 ? -26.857 8.932 34.705 1.00 67.62 518 ALA A CA 1
ATOM 3958 C C . ALA A 1 518 ? -26.075 9.952 33.863 1.00 67.62 518 ALA A C 1
ATOM 3960 O O . ALA A 1 518 ? -26.646 10.686 33.050 1.00 67.62 518 ALA A O 1
ATOM 3961 N N . ARG A 1 519 ? -24.759 10.030 34.089 1.00 76.81 519 ARG A N 1
ATOM 3962 C CA . ARG A 1 519 ? -23.887 10.945 33.341 1.00 76.81 519 ARG A CA 1
ATOM 3963 C C . ARG A 1 519 ? -23.615 10.384 31.931 1.00 76.81 519 ARG A C 1
ATOM 3965 O O . ARG A 1 519 ? -23.156 9.243 31.837 1.00 76.81 519 ARG A O 1
ATOM 3972 N N . PRO A 1 520 ? -23.887 11.135 30.847 1.00 73.81 520 PRO A N 1
ATOM 3973 C CA . PRO A 1 520 ? -23.681 10.659 29.477 1.00 73.81 520 PRO A CA 1
ATOM 3974 C C . PRO A 1 520 ? -22.230 10.240 29.211 1.00 73.81 520 PRO A C 1
ATOM 3976 O O . PRO A 1 520 ? -22.005 9.218 28.572 1.00 73.81 520 PRO A O 1
ATOM 3979 N N . GLU A 1 521 ? -21.249 10.941 29.783 1.00 79.75 521 GLU A N 1
ATOM 3980 C CA . GLU A 1 521 ? -19.828 10.584 29.707 1.00 79.75 521 GLU A CA 1
ATOM 3981 C C . GLU A 1 521 ? -19.535 9.179 30.256 1.00 79.75 521 GLU A C 1
ATOM 3983 O O . GLU A 1 521 ? -18.774 8.436 29.648 1.00 79.75 521 GLU A O 1
ATOM 3988 N N . LEU A 1 522 ? -20.177 8.776 31.359 1.00 83.31 522 LEU A N 1
ATOM 3989 C CA . LEU A 1 522 ? -20.020 7.440 31.943 1.00 83.31 522 LEU A CA 1
ATOM 3990 C C . LEU A 1 522 ? -20.628 6.366 31.041 1.00 83.31 522 LEU A C 1
ATOM 3992 O O . LEU A 1 522 ? -20.049 5.294 30.909 1.00 83.31 522 LEU A O 1
ATOM 3996 N N . LEU A 1 523 ? -21.777 6.646 30.421 1.00 83.56 523 LEU A N 1
ATOM 3997 C CA . LEU A 1 523 ? -22.465 5.707 29.530 1.00 83.56 523 LEU A CA 1
ATOM 3998 C C . LEU A 1 523 ? -21.676 5.491 28.234 1.00 83.56 523 LEU A C 1
ATOM 4000 O O . LEU A 1 523 ? -21.469 4.348 27.836 1.00 83.56 523 LEU A O 1
ATOM 4004 N N . ILE A 1 524 ? -21.183 6.571 27.620 1.00 80.25 524 ILE A N 1
ATOM 4005 C CA . ILE A 1 524 ? -20.349 6.514 26.409 1.00 80.25 524 ILE A CA 1
ATOM 4006 C C . ILE A 1 524 ? -19.010 5.834 26.712 1.00 80.25 524 ILE A C 1
ATOM 4008 O O . ILE A 1 524 ? -18.568 4.966 25.964 1.00 80.25 524 ILE A O 1
ATOM 4012 N N . PHE A 1 525 ? -18.390 6.164 27.846 1.00 83.12 525 PHE A N 1
ATOM 4013 C CA . PHE A 1 525 ? -17.177 5.492 28.298 1.00 83.12 525 PHE A CA 1
ATOM 4014 C C . PHE A 1 525 ? -17.412 3.999 28.569 1.00 83.12 525 PHE A C 1
ATOM 4016 O O . PHE A 1 525 ? -16.629 3.159 28.133 1.00 83.12 525 PHE A O 1
ATOM 4023 N N . GLY A 1 526 ? -18.518 3.654 29.232 1.00 84.38 526 GLY A N 1
ATOM 4024 C CA . GLY A 1 526 ? -18.923 2.273 29.487 1.00 84.38 526 GLY A CA 1
ATOM 4025 C C . GLY A 1 526 ? -19.132 1.471 28.201 1.00 84.38 526 GLY A C 1
ATOM 4026 O O . GLY A 1 526 ? -18.662 0.337 28.130 1.00 84.38 526 GLY A O 1
ATOM 4027 N N . LEU A 1 527 ? -19.755 2.069 27.175 1.00 83.19 527 LEU A N 1
ATOM 4028 C CA . LEU A 1 527 ? -19.872 1.495 25.824 1.00 83.19 527 LEU A CA 1
ATOM 4029 C C . LEU A 1 527 ? -18.494 1.199 25.220 1.00 83.19 527 LEU A C 1
ATOM 4031 O O . LEU A 1 527 ? -18.242 0.073 24.794 1.00 83.19 527 LEU A O 1
ATOM 4035 N N . ALA A 1 528 ? -17.600 2.194 25.216 1.00 79.69 528 ALA A N 1
ATOM 4036 C CA . ALA A 1 528 ? -16.274 2.089 24.609 1.00 79.69 528 ALA A CA 1
ATOM 4037 C C . ALA A 1 528 ? -15.420 0.997 25.272 1.00 79.69 528 ALA A C 1
ATOM 4039 O O . ALA A 1 528 ? -14.842 0.140 24.607 1.00 79.69 528 ALA A O 1
ATOM 4040 N N . VAL A 1 529 ? -15.380 0.997 26.604 1.00 82.81 529 VAL A N 1
ATOM 4041 C CA . VAL A 1 529 ? -14.574 0.060 27.393 1.00 82.81 529 VAL A CA 1
ATOM 4042 C C . VAL A 1 529 ? -15.137 -1.360 27.349 1.00 82.81 529 VAL A C 1
ATOM 4044 O O . VAL A 1 529 ? -14.368 -2.320 27.317 1.00 82.81 529 VAL A O 1
ATOM 4047 N N . SER A 1 530 ? -16.465 -1.500 27.333 1.00 82.88 530 SER A N 1
ATOM 4048 C CA . SER A 1 530 ? -17.133 -2.788 27.135 1.00 82.88 530 SER A CA 1
ATOM 4049 C C . SER A 1 530 ? -16.761 -3.410 25.794 1.00 82.88 530 SER A C 1
ATOM 4051 O O . SER A 1 530 ? -16.345 -4.567 25.749 1.00 82.88 530 SER A O 1
ATOM 4053 N N . ALA A 1 531 ? -16.871 -2.634 24.716 1.00 77.12 531 ALA A N 1
ATOM 4054 C CA . ALA A 1 531 ? -16.572 -3.115 23.377 1.00 77.12 531 ALA A CA 1
ATOM 4055 C C . ALA A 1 531 ? -15.097 -3.512 23.216 1.00 77.12 531 ALA A C 1
ATOM 4057 O O . ALA A 1 531 ? -14.796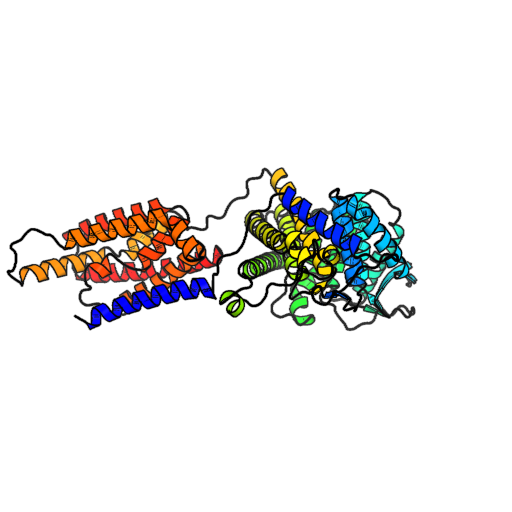 -4.452 22.489 1.00 77.12 531 ALA A O 1
ATOM 4058 N N . GLY A 1 532 ? -14.189 -2.857 23.943 1.00 77.75 532 GLY A N 1
ATOM 4059 C CA . GLY A 1 532 ? -12.785 -3.258 24.030 1.00 77.75 532 GLY A CA 1
ATOM 4060 C C . GLY A 1 532 ? -12.474 -4.287 25.129 1.00 77.75 532 GLY A C 1
ATOM 4061 O O . GLY A 1 532 ? -11.324 -4.426 25.534 1.00 77.75 532 GLY A O 1
ATOM 4062 N N . GLY A 1 533 ? -13.488 -4.978 25.656 1.00 82.44 533 GLY A N 1
ATOM 4063 C CA . GLY A 1 533 ? -13.336 -6.135 26.536 1.00 82.44 533 GLY A CA 1
ATOM 4064 C C . GLY A 1 533 ? -13.026 -5.838 28.003 1.00 82.44 533 GLY A C 1
ATOM 4065 O O . GLY A 1 533 ? -13.078 -6.758 28.802 1.00 82.44 533 GLY A O 1
ATOM 4066 N N . ARG A 1 534 ? -12.778 -4.592 28.426 1.00 84.69 534 ARG A N 1
ATOM 4067 C CA . ARG A 1 534 ? -12.340 -4.269 29.806 1.00 84.69 534 ARG A CA 1
ATOM 4068 C C . ARG A 1 534 ? -13.472 -3.875 30.759 1.00 84.69 534 ARG A C 1
ATOM 4070 O O . ARG A 1 534 ? -13.298 -3.053 31.664 1.00 84.69 534 ARG A O 1
ATOM 4077 N N . TRP A 1 535 ? -14.660 -4.434 30.576 1.00 84.94 535 TRP A N 1
ATOM 4078 C CA . TRP A 1 535 ? -15.845 -4.049 31.348 1.00 84.94 535 TRP A CA 1
ATOM 4079 C C . TRP A 1 535 ? -15.690 -4.243 32.869 1.00 84.94 535 TRP A C 1
ATOM 4081 O O . TRP A 1 535 ? -16.231 -3.454 33.649 1.00 84.94 535 TRP A O 1
ATOM 4091 N N . TRP A 1 536 ? -14.905 -5.231 33.312 1.00 85.44 536 TRP A N 1
ATOM 4092 C CA . TRP A 1 536 ? -14.630 -5.474 34.735 1.00 85.44 536 TRP A CA 1
ATOM 4093 C C . TRP A 1 536 ? -13.944 -4.287 35.422 1.00 85.44 536 TRP A C 1
ATOM 4095 O O . TRP A 1 536 ? -14.217 -4.012 36.590 1.00 85.44 536 TRP A O 1
ATOM 4105 N N . SER A 1 537 ? -13.104 -3.533 34.709 1.00 86.06 537 SER A N 1
ATOM 4106 C CA . SER A 1 537 ? -12.432 -2.344 35.246 1.00 86.06 537 SER A CA 1
ATOM 4107 C C . SER A 1 537 ? -13.409 -1.208 35.525 1.00 86.06 537 SER A C 1
ATOM 4109 O O . SER A 1 537 ? -13.250 -0.486 36.510 1.00 86.06 537 SER A O 1
ATOM 4111 N N . VAL A 1 538 ? -14.456 -1.083 34.706 1.00 85.00 538 VAL A N 1
ATOM 4112 C CA . VAL A 1 538 ? -15.544 -0.126 34.947 1.00 85.00 538 VAL A CA 1
ATOM 4113 C C . VAL A 1 538 ? -16.325 -0.530 36.192 1.00 85.00 538 VAL A C 1
ATOM 4115 O O . VAL A 1 538 ? -16.577 0.300 37.062 1.00 85.00 538 VAL A O 1
ATOM 4118 N N . ILE A 1 539 ? -16.659 -1.816 36.333 1.00 86.00 539 ILE A N 1
ATOM 4119 C CA . ILE A 1 539 ? -17.355 -2.320 37.526 1.00 86.00 539 ILE A CA 1
ATOM 4120 C C . ILE A 1 539 ? -16.511 -2.085 38.782 1.00 86.00 539 ILE A C 1
ATOM 4122 O O . ILE A 1 539 ? -17.019 -1.541 39.763 1.00 86.00 539 ILE A O 1
ATOM 4126 N N . GLY A 1 540 ? -15.220 -2.425 38.742 1.00 85.88 540 GLY A N 1
ATOM 4127 C CA . GLY A 1 540 ? -14.290 -2.177 39.844 1.00 85.88 540 GLY A CA 1
ATOM 4128 C C . GLY A 1 540 ? -14.233 -0.697 40.226 1.00 85.88 540 GLY A C 1
ATOM 4129 O O . GLY A 1 540 ? -14.393 -0.352 41.398 1.00 85.88 540 GLY A O 1
ATOM 4130 N N . GLY A 1 541 ? -14.107 0.193 39.236 1.00 86.62 541 GLY A N 1
ATOM 4131 C CA . GLY A 1 541 ? -14.135 1.639 39.450 1.00 86.62 541 GLY A CA 1
ATOM 4132 C C . GLY A 1 541 ? -15.445 2.131 40.076 1.00 86.62 541 GLY A C 1
ATOM 4133 O O . GLY A 1 541 ? -15.418 2.906 41.033 1.00 86.62 541 GLY A O 1
ATOM 4134 N N . LEU A 1 542 ? -16.600 1.645 39.610 1.00 85.62 542 LEU A N 1
ATOM 4135 C CA . LEU A 1 542 ? -17.903 1.984 40.193 1.00 85.62 542 LEU A CA 1
ATOM 4136 C C . LEU A 1 542 ? -18.018 1.546 41.656 1.00 85.62 542 LEU A C 1
ATOM 4138 O O . LEU A 1 542 ? -18.466 2.332 42.495 1.00 85.62 542 LEU A O 1
ATOM 4142 N N . VAL A 1 543 ? -17.599 0.319 41.980 1.00 86.56 543 VAL A N 1
ATOM 4143 C CA . VAL A 1 543 ? -17.622 -0.202 43.356 1.00 86.56 543 VAL A CA 1
ATOM 4144 C C . VAL A 1 543 ? -16.768 0.677 44.267 1.00 86.56 543 VAL A C 1
ATOM 4146 O O . VAL A 1 543 ? -17.253 1.139 45.305 1.00 86.56 543 VAL A O 1
ATOM 4149 N N . VAL A 1 544 ? -15.535 0.987 43.857 1.00 87.88 544 VAL A N 1
ATOM 4150 C CA . VAL A 1 544 ? -14.631 1.866 44.614 1.00 87.88 544 VAL A CA 1
ATOM 4151 C C . VAL A 1 544 ? -15.248 3.251 44.807 1.00 87.88 544 VAL A C 1
ATOM 4153 O O . VAL A 1 544 ? -15.244 3.782 45.917 1.00 87.88 544 VAL A O 1
ATOM 4156 N N . ALA A 1 545 ? -15.845 3.826 43.765 1.00 86.19 545 ALA A N 1
ATOM 4157 C CA . ALA A 1 545 ? -16.459 5.146 43.828 1.00 86.19 545 ALA A CA 1
ATOM 4158 C C . ALA A 1 545 ? -17.670 5.195 44.785 1.00 86.19 545 ALA A C 1
ATOM 4160 O O . ALA A 1 545 ? -17.850 6.175 45.520 1.00 86.19 545 ALA A O 1
ATOM 4161 N N . VAL A 1 546 ? -18.476 4.129 44.842 1.00 84.44 546 VAL A N 1
ATOM 4162 C CA . VAL A 1 546 ? -19.587 3.990 45.801 1.00 84.44 546 VAL A CA 1
ATOM 4163 C C . VAL A 1 546 ? -19.068 3.861 47.233 1.00 84.44 546 VAL A C 1
ATOM 4165 O O . VAL A 1 546 ? -19.568 4.548 48.131 1.00 84.44 546 VAL A O 1
ATOM 4168 N N . LEU A 1 547 ? -18.057 3.021 47.464 1.00 86.00 547 LEU A N 1
ATOM 4169 C CA . LEU A 1 547 ? -17.438 2.859 48.784 1.00 86.00 547 LEU A CA 1
ATOM 4170 C C . LEU A 1 547 ? -16.810 4.170 49.268 1.00 86.00 547 LEU A C 1
ATOM 4172 O O . LEU A 1 547 ? -17.034 4.586 50.408 1.00 86.00 547 LEU A O 1
ATOM 4176 N N . TRP A 1 548 ? -16.113 4.878 48.380 1.00 89.75 548 TRP A N 1
ATOM 4177 C CA . TRP A 1 548 ? -15.529 6.179 48.681 1.00 89.75 548 TRP A CA 1
ATOM 4178 C C . TRP A 1 548 ? -16.605 7.226 48.992 1.00 89.75 548 TRP A C 1
ATOM 4180 O O . TRP A 1 548 ? -16.484 7.961 49.972 1.00 89.75 548 TRP A O 1
ATOM 4190 N N . SER A 1 549 ? -17.716 7.235 48.250 1.00 85.50 549 SER A N 1
ATOM 4191 C CA . SER A 1 549 ? -18.867 8.100 48.547 1.00 85.50 549 SER A CA 1
ATOM 4192 C C . SER A 1 549 ? -19.430 7.835 49.947 1.00 85.50 549 SER A C 1
ATOM 4194 O O . SER A 1 549 ? -19.684 8.774 50.702 1.00 85.50 549 SER A O 1
ATOM 4196 N N . ARG A 1 550 ? -19.588 6.560 50.337 1.00 86.62 550 ARG A N 1
ATOM 4197 C CA . ARG A 1 550 ? -20.052 6.182 51.687 1.00 86.62 550 ARG A CA 1
ATOM 4198 C C . ARG A 1 550 ? -19.098 6.664 52.779 1.00 86.62 550 ARG A C 1
ATOM 4200 O O . ARG A 1 550 ? -19.559 7.130 53.820 1.00 86.62 550 ARG A O 1
ATOM 4207 N N . TYR A 1 551 ? -17.792 6.571 52.539 1.00 90.56 551 TYR A N 1
ATOM 4208 C CA . TYR A 1 551 ? -16.767 7.073 53.452 1.00 90.56 551 TYR A CA 1
ATOM 4209 C C . TYR A 1 551 ? -16.844 8.602 53.612 1.00 90.56 551 TYR A C 1
ATOM 4211 O O . TYR A 1 551 ? -16.950 9.113 54.730 1.00 90.56 551 TYR A O 1
ATOM 4219 N N . LEU A 1 552 ? -16.868 9.331 52.492 1.00 89.00 552 LEU A N 1
ATOM 4220 C CA . LEU A 1 552 ? -16.927 10.796 52.452 1.00 89.00 552 LEU A CA 1
ATOM 4221 C C . LEU A 1 552 ? -18.194 11.353 53.118 1.00 89.00 552 LEU A C 1
ATOM 4223 O O . LEU A 1 552 ? -18.121 12.357 53.831 1.00 89.00 552 LEU A O 1
ATOM 4227 N N . LEU A 1 553 ? -19.337 10.678 52.940 1.00 87.56 553 LEU A N 1
ATOM 4228 C CA . LEU A 1 553 ? -20.627 11.074 53.512 1.00 87.56 553 LEU A CA 1
ATOM 4229 C C . LEU A 1 553 ? -20.569 11.261 55.033 1.00 87.56 553 LEU A C 1
ATOM 4231 O O . LEU A 1 553 ? -21.236 12.159 55.547 1.00 87.56 553 LEU A O 1
ATOM 4235 N N . LYS A 1 554 ? -19.750 10.470 55.739 1.00 87.50 554 LYS A N 1
ATOM 4236 C CA . LYS A 1 554 ? -19.652 10.492 57.206 1.00 87.50 554 LYS A CA 1
ATOM 4237 C C . LYS A 1 554 ? -18.583 11.433 57.762 1.00 87.50 554 LYS A C 1
ATOM 4239 O O . LYS A 1 554 ? -18.693 11.826 58.915 1.00 87.50 554 LYS A O 1
ATOM 4244 N N . ARG A 1 555 ? -17.530 11.743 56.998 1.00 90.19 555 ARG A N 1
ATOM 4245 C CA . ARG A 1 555 ? -16.279 12.282 57.573 1.00 90.19 555 ARG A CA 1
ATOM 4246 C C . ARG A 1 555 ? -15.830 13.638 57.046 1.00 90.19 555 ARG A C 1
ATOM 4248 O O . ARG A 1 555 ? -14.911 14.216 57.610 1.00 90.19 555 ARG A O 1
ATOM 4255 N N . VAL A 1 556 ? -16.427 14.142 55.967 1.00 91.31 556 VAL A N 1
ATOM 4256 C CA . VAL A 1 556 ? -15.877 15.307 55.257 1.00 91.31 556 VAL A CA 1
ATOM 4257 C C . VAL A 1 556 ? -16.834 16.493 55.306 1.00 91.31 556 VAL A C 1
ATOM 4259 O O . VAL A 1 556 ? -18.038 16.334 55.096 1.00 91.31 556 VAL A O 1
ATOM 4262 N N . SER A 1 557 ? -16.303 17.684 55.588 1.00 92.12 557 SER A N 1
ATOM 4263 C CA . SER A 1 557 ? -17.060 18.940 55.587 1.00 92.12 557 SER A CA 1
ATOM 4264 C C . SER A 1 557 ? -17.465 19.354 54.168 1.00 92.12 557 SER A C 1
ATOM 4266 O O . SER A 1 557 ? -16.853 18.944 53.179 1.00 92.12 557 SER A O 1
ATOM 4268 N N . ASP A 1 558 ? -18.490 20.196 54.043 1.00 87.31 558 ASP A N 1
ATOM 4269 C CA . ASP A 1 558 ? -18.964 20.640 52.728 1.00 87.31 558 ASP A CA 1
ATOM 4270 C C . ASP A 1 558 ? -17.913 21.460 51.967 1.00 87.31 558 ASP A C 1
ATOM 4272 O O . ASP A 1 558 ? -17.784 21.306 50.751 1.00 87.31 558 ASP A O 1
ATOM 4276 N N . THR A 1 559 ? -17.104 22.259 52.668 1.00 89.06 559 THR A N 1
ATOM 4277 C CA . THR A 1 559 ? -15.988 23.011 52.074 1.00 89.06 559 THR A CA 1
ATOM 4278 C C . THR A 1 559 ? -14.955 22.074 51.453 1.00 89.06 559 THR A C 1
ATOM 4280 O O . THR A 1 559 ? -14.568 22.257 50.298 1.00 89.06 559 THR A O 1
ATOM 4283 N N . SER A 1 560 ? -14.562 21.018 52.169 1.00 90.81 560 SER A N 1
ATOM 4284 C CA . SER A 1 560 ? -13.629 20.017 51.645 1.00 90.81 560 SER A CA 1
ATOM 4285 C C . SER A 1 560 ? -14.230 19.239 50.471 1.00 90.81 560 SER A C 1
ATOM 4287 O O . SER A 1 560 ? -13.527 18.949 49.504 1.00 90.81 560 SER A O 1
ATOM 4289 N N . LEU A 1 561 ? -15.542 18.971 50.480 1.00 88.81 561 LEU A N 1
ATOM 4290 C CA . LEU A 1 561 ? -16.228 18.355 49.338 1.00 88.81 561 LEU A CA 1
ATOM 4291 C C . LEU A 1 561 ? -16.249 19.265 48.099 1.00 88.81 561 LEU A C 1
ATOM 4293 O O . LEU A 1 561 ? -16.200 18.751 46.981 1.00 88.81 561 LEU A O 1
ATOM 4297 N N . VAL A 1 562 ? -16.316 20.595 48.252 1.00 88.12 562 VAL A N 1
ATOM 4298 C CA . VAL A 1 562 ? -16.208 21.547 47.125 1.00 88.12 562 VAL A CA 1
ATOM 4299 C C . VAL A 1 562 ? -14.847 21.418 46.452 1.00 88.12 562 VAL A C 1
ATOM 4301 O O . VAL A 1 562 ? -14.789 21.254 45.232 1.00 88.12 562 VAL A O 1
ATOM 4304 N N . TRP A 1 563 ? -13.773 21.463 47.239 1.00 89.94 563 TRP A N 1
ATOM 4305 C CA . TRP A 1 563 ? -12.413 21.321 46.726 1.00 89.94 563 TRP A CA 1
ATOM 4306 C C . TRP A 1 563 ? -12.201 19.952 46.088 1.00 89.94 563 TRP A C 1
ATOM 4308 O O . TRP A 1 563 ? -11.821 19.891 44.924 1.00 89.94 563 TRP A O 1
ATOM 4318 N N . ALA A 1 564 ? -12.587 18.870 46.768 1.00 88.94 564 ALA A N 1
ATOM 4319 C CA . ALA A 1 564 ? -12.481 17.519 46.224 1.00 88.94 564 ALA A CA 1
ATOM 4320 C C . ALA A 1 564 ? -13.269 17.343 44.911 1.00 88.94 564 ALA A C 1
ATOM 4322 O O . ALA A 1 564 ? -12.785 16.689 43.989 1.00 88.94 564 ALA A O 1
ATOM 4323 N N . THR A 1 565 ? -14.448 17.969 44.781 1.00 88.88 565 THR A N 1
ATOM 4324 C CA . THR A 1 565 ? -15.230 17.962 43.528 1.00 88.88 565 THR A CA 1
ATOM 4325 C C . THR A 1 565 ? -14.453 18.610 42.382 1.00 88.88 565 THR A C 1
ATOM 4327 O O . THR A 1 565 ? -14.449 18.076 41.271 1.00 88.88 565 THR A O 1
ATOM 4330 N N . ARG A 1 566 ? -13.809 19.757 42.643 1.00 89.06 566 ARG A N 1
ATOM 4331 C CA . ARG A 1 566 ? -13.012 20.499 41.654 1.00 89.06 566 ARG A CA 1
ATOM 4332 C C . ARG A 1 566 ? -11.748 19.746 41.274 1.00 89.06 566 ARG A C 1
ATOM 4334 O O . ARG A 1 566 ? -11.462 19.642 40.088 1.00 89.06 566 ARG A O 1
ATOM 4341 N N . THR A 1 567 ? -11.055 19.162 42.247 1.00 90.69 567 THR A N 1
ATOM 4342 C CA . THR A 1 567 ? -9.889 18.311 41.994 1.00 90.69 567 THR A CA 1
ATOM 4343 C C . THR A 1 567 ? -10.274 17.111 41.132 1.00 90.69 567 THR A C 1
ATOM 4345 O O . THR A 1 567 ? -9.644 16.882 40.107 1.00 90.69 567 THR A O 1
ATOM 4348 N N . CYS A 1 568 ? -11.366 16.404 41.457 1.00 89.44 568 CYS A N 1
ATOM 4349 C CA . CYS A 1 568 ? -11.851 15.297 40.624 1.00 89.44 568 CYS A CA 1
ATOM 4350 C C . CYS A 1 568 ? -12.183 15.757 39.197 1.00 89.44 568 CYS A C 1
ATOM 4352 O O . CYS A 1 568 ? -11.869 15.053 38.245 1.00 89.44 568 CYS A O 1
ATOM 4354 N N . ALA A 1 569 ? -12.788 16.939 39.033 1.00 88.12 569 ALA A N 1
ATOM 4355 C CA . ALA A 1 569 ? -13.085 17.492 37.713 1.00 88.12 569 ALA A CA 1
ATOM 4356 C C . ALA A 1 569 ? -11.811 17.846 36.927 1.00 88.12 569 ALA A C 1
ATOM 4358 O O . ALA A 1 569 ? -11.731 17.521 35.748 1.00 88.12 569 ALA A O 1
ATOM 4359 N N . ALA A 1 570 ? -10.805 18.449 37.564 1.00 90.69 570 ALA A N 1
ATOM 4360 C CA . ALA A 1 570 ? -9.530 18.772 36.924 1.00 90.69 570 ALA A CA 1
ATOM 4361 C C . ALA A 1 570 ? -8.769 17.510 36.479 1.00 90.69 570 ALA A C 1
ATOM 4363 O O . ALA A 1 570 ? -8.297 17.440 35.348 1.00 90.69 570 ALA A O 1
ATOM 4364 N N . VAL A 1 571 ? -8.717 16.474 37.323 1.00 90.44 571 VAL A N 1
ATOM 4365 C CA . VAL A 1 571 ? -8.089 15.194 36.952 1.00 90.44 571 VAL A CA 1
ATOM 4366 C C . VAL A 1 571 ? -8.905 14.482 35.867 1.00 90.44 571 VAL A C 1
ATOM 4368 O O . VAL A 1 571 ? -8.337 13.960 34.912 1.00 90.44 571 VAL A O 1
ATOM 4371 N N . SER A 1 572 ? -10.240 14.515 35.953 1.00 88.62 572 SER A N 1
ATOM 4372 C CA . SER A 1 572 ? -11.120 13.983 34.906 1.00 88.62 572 SER A CA 1
ATOM 4373 C C . SER A 1 572 ? -10.897 14.679 33.564 1.00 88.62 572 SER A C 1
ATOM 4375 O O . SER A 1 572 ? -10.961 14.007 32.541 1.00 88.62 572 SER A O 1
ATOM 4377 N N . LEU A 1 573 ? -10.637 15.991 33.549 1.00 90.00 573 LEU A N 1
ATOM 4378 C CA . LEU A 1 573 ? -10.312 16.736 32.332 1.00 90.00 573 LEU A CA 1
ATOM 4379 C C . LEU A 1 573 ? -9.023 16.202 31.699 1.00 90.00 573 LEU A C 1
ATOM 4381 O O . LEU A 1 573 ? -9.037 15.831 30.529 1.00 90.00 573 LEU A O 1
ATOM 4385 N N . ALA A 1 574 ? -7.946 16.099 32.483 1.00 89.94 574 ALA A N 1
ATOM 4386 C CA . ALA A 1 574 ? -6.661 15.587 32.009 1.00 89.94 574 ALA A CA 1
ATOM 4387 C C . ALA A 1 574 ? -6.780 14.159 31.452 1.00 89.94 574 ALA A C 1
ATOM 4389 O O . ALA A 1 574 ? -6.329 13.885 30.342 1.00 89.94 574 ALA A O 1
ATOM 4390 N N . LEU A 1 575 ? -7.463 13.261 32.169 1.00 87.62 575 LEU A N 1
ATOM 4391 C CA . LEU A 1 575 ? -7.663 11.887 31.704 1.00 87.62 575 LEU A CA 1
ATOM 4392 C C . LEU A 1 575 ? -8.602 11.796 30.493 1.00 87.62 575 LEU A C 1
ATOM 4394 O O . LEU A 1 575 ? -8.433 10.913 29.661 1.00 87.62 575 LEU A O 1
ATOM 4398 N N . SER A 1 576 ? -9.572 12.705 30.361 1.00 87.00 576 SER A N 1
ATOM 4399 C CA . SER A 1 576 ? -10.434 12.764 29.172 1.00 87.00 576 SER A CA 1
ATOM 4400 C C . SER A 1 576 ? -9.653 13.218 27.939 1.00 87.00 576 SER A C 1
ATOM 4402 O O . SER A 1 576 ? -9.851 12.666 26.863 1.00 87.00 576 SER A O 1
ATOM 4404 N N . ILE A 1 577 ? -8.715 14.157 28.095 1.00 87.00 577 ILE A N 1
ATOM 4405 C CA . ILE A 1 577 ? -7.769 14.525 27.031 1.00 87.00 577 ILE A CA 1
ATOM 4406 C C . ILE A 1 577 ? -6.893 13.321 26.674 1.00 87.00 577 ILE A C 1
ATOM 4408 O O . ILE A 1 577 ? -6.756 13.006 25.497 1.00 87.00 577 ILE A O 1
ATOM 4412 N N . MET A 1 578 ? -6.374 12.589 27.665 1.00 85.25 578 MET A N 1
ATOM 4413 C CA . MET A 1 578 ? -5.621 11.353 27.412 1.00 85.25 578 MET A CA 1
ATOM 4414 C C . MET A 1 578 ? -6.453 10.292 26.682 1.00 85.25 578 MET A C 1
ATOM 4416 O O . MET A 1 578 ? -5.907 9.592 25.839 1.00 85.25 578 MET A O 1
ATOM 4420 N N . LEU A 1 579 ? -7.759 10.175 26.953 1.00 83.44 579 LEU A N 1
ATOM 4421 C CA . LEU A 1 579 ? -8.651 9.288 26.194 1.00 83.44 579 LEU A CA 1
ATOM 4422 C C . LEU A 1 579 ? -8.791 9.714 24.735 1.00 83.44 579 LEU A C 1
ATOM 4424 O O . LEU A 1 579 ? -8.768 8.848 23.866 1.00 83.44 579 LEU A O 1
ATOM 4428 N N . ILE A 1 580 ? -8.917 11.018 24.464 1.00 82.00 580 ILE A N 1
ATOM 4429 C CA . ILE A 1 580 ? -8.941 11.541 23.091 1.00 82.00 580 ILE A CA 1
ATOM 4430 C C . ILE A 1 580 ? -7.624 11.195 22.404 1.00 82.00 580 ILE A C 1
ATOM 4432 O O . ILE A 1 580 ? -7.640 10.591 21.342 1.00 82.00 580 ILE A O 1
ATOM 4436 N N . VAL A 1 581 ? -6.495 11.514 23.037 1.00 78.81 581 VAL A N 1
ATOM 4437 C CA . VAL A 1 581 ? -5.154 11.247 22.503 1.00 78.81 581 VAL A CA 1
ATOM 4438 C C . VAL A 1 581 ? -4.956 9.753 22.245 1.00 78.81 581 VAL A C 1
ATOM 4440 O O . VAL A 1 581 ? -4.541 9.371 21.158 1.00 78.81 581 VAL A O 1
ATOM 4443 N N . ASN A 1 582 ? -5.315 8.889 23.197 1.00 78.31 582 ASN A N 1
ATOM 4444 C CA . ASN A 1 582 ? -5.191 7.445 23.024 1.00 78.31 582 ASN A CA 1
ATOM 4445 C C . ASN A 1 582 ? -6.139 6.913 21.945 1.00 78.31 582 ASN A C 1
ATOM 4447 O O . ASN A 1 582 ? -5.744 6.062 21.164 1.00 78.31 582 ASN A O 1
ATOM 4451 N N . GLY A 1 583 ? -7.367 7.428 21.867 1.00 75.06 583 GLY A N 1
ATOM 4452 C CA . GLY A 1 583 ? -8.296 7.088 20.794 1.00 75.06 583 GLY A CA 1
ATOM 4453 C C . GLY A 1 583 ? -7.791 7.535 19.420 1.00 75.06 583 GLY A C 1
ATOM 4454 O O . GLY A 1 583 ? -7.946 6.795 18.460 1.00 75.06 583 GLY A O 1
ATOM 4455 N N . VAL A 1 584 ? -7.133 8.695 19.330 1.00 72.25 584 VAL A N 1
ATOM 4456 C CA . VAL A 1 584 ? -6.495 9.197 18.101 1.00 72.25 584 VAL A CA 1
ATOM 4457 C C . VAL A 1 584 ? -5.273 8.364 17.714 1.00 72.25 584 VAL A C 1
ATOM 4459 O O . VAL A 1 584 ? -5.065 8.144 16.534 1.00 72.25 584 VAL A O 1
ATOM 4462 N N . PHE A 1 585 ? -4.491 7.872 18.678 1.00 68.56 585 PHE A N 1
ATOM 4463 C CA . PHE A 1 585 ? -3.333 7.005 18.410 1.00 68.56 585 PHE A CA 1
ATOM 4464 C C . PHE A 1 585 ? -3.674 5.518 18.240 1.00 68.56 585 PHE A C 1
ATOM 4466 O O . PHE A 1 585 ? -2.813 4.749 17.814 1.00 68.56 585 PHE A O 1
ATOM 4473 N N . ALA A 1 586 ? -4.865 5.096 18.665 1.00 66.81 586 ALA A N 1
ATOM 4474 C CA . ALA A 1 586 ? -5.412 3.760 18.416 1.00 66.81 586 ALA A CA 1
ATOM 4475 C C . ALA A 1 586 ? -6.173 3.683 17.082 1.00 66.81 586 ALA A C 1
ATOM 4477 O O . ALA A 1 586 ? -6.524 2.594 16.632 1.00 66.81 586 ALA A O 1
ATOM 4478 N N . ILE A 1 587 ? -6.470 4.848 16.507 1.00 61.69 587 ILE A N 1
ATOM 4479 C CA . ILE A 1 587 ? -6.892 5.060 15.125 1.00 61.69 587 ILE A CA 1
ATOM 4480 C C . ILE A 1 587 ? -5.673 4.934 14.217 1.00 61.69 587 ILE A C 1
ATOM 4482 O O . ILE A 1 587 ? -5.853 4.318 13.139 1.00 61.69 587 ILE A O 1
#

Foldseek 3Di:
DVVQVVVLVVLVVVLVCLLLCCCQFPNFFFLFDFDDLVLLLVLLLQLLLLQVLQADPQLRGLFKAQQAVRDRPDPDWLLLLLLLLLLLLLCLLVPVVSSVVSSVSSLNNQVVQKDWADDPVGIAIFGDTDQWGFLSSLLSNLSSVLSNCVSPVDCPCVVVSVRSLVVNVLQQVVDQQQFGDGTAGPPRPSPRDDPDTDLQSLLSNLLSLLSCCLSPPPPCSNVSNVSSLSCLQPPSCPSVVPPPDDQHLSNLNNLLSQLNGPPRDDDDPSSVVSLVVNLVRLLVVLSLLSSQPQDDVSCVSNNFHDFLLVLLSSLSSLLSSLSNLLSDPSNLLVNVVSLSSSSRSLSVLSVQFQDQVNLVVTPHSSNRRSFRDDPSMGGSSSSSSSSNSSSSSVVSCVSCVVVVVDRDDDQLDPPLQLLLLLLLLLLLLLLLLVLVVVVVVVVVVDPPDDDDDPVLVVLLVVLVVVLVVLLQCLQVVCVVSSHALLSLLLSLLVSLLVVLVCLQPDPDDHDDSNCSRVPVSLSSSSSSCSSSPSNVSSVNSVVVSVVVSVVCNPDPDNVVSSVSSNVSSVVSNVSSVVSNVSSVVSD

Secondary structure (DSSP, 8-state):
-HHHHHHHHHHHHHHHHHHHHHHHHTSPPP------HHHHHHHHHHHHHHHHHTB-TTS-B--EEETTTTEE-----HHHHHHHHHHHHHHHHTT-GGGHHHHHHHHHHHHTTEEEEE-SS-EEEEEEETTEEEHHHHHHHHHHHHHHHHHH--GGGHHHHHHHHHHHHHHHHT-TTS--BSEEESSSS-------B-TTHHHHHHHHHHHHHHHSTTS-TTTTHHHHHHHHHHTHHHHTT-SS----HHHHHHHHHHTT-SS-----HHHHHHHHHHHHHHHHHHHHHHT--SSHHHHHHH-SPPPHHHHHHHHHHHHHHHHHHHH-GGGGGGHHHHHHHHHHHHHHHHHHB--HHHHTTSS-GGGTTT-B-BTTEEEHHHHHHHHHHHHHHHHHHHHHHHTTS------SSPPHHHHHHHHHHHH-HHHHHHHHHHHHHHHTTS----S---HHHHHHHHHHHHHHHHHHSHHHHHHHTT--HHHHHHHHHHHHHHHHHHHHH-------HHHHHS-HHHHHHHHHHHHTT-HHHHHHHHHHHHHHHHHHHHH--HHHHHHHHHHHHHHHHHHHHHHHHHHHHH-

Sequence (587 aa):
MIFRHRRALLIWLIGLLVLGGTARAIALPQLCGSTTQNARDTAVSQAISWLSVNQNSDGTFLYRYDAEQDTDLGGYNWVRHAGTILALEQARGQGFDTAIASSEAAIDVAFKHVIRMSTEDAEVAGLIDGVSISTGGTALFVLALMERRDATGSAEFDEDIHAMLRFLESSLKTRDDGSMIVRADANLNGEFASDAVGLFATSQTLFALARAERLFPGEHWGDHSHQILEYLTMYKANEEGFVPDMSDHWAAYAMAEMTQWLTPIVFTDTELAWARKQMGMASIMVRYESQISGSGVNQLLRGHTAIGAAAGTHGEALAGWARLALAKDDFAGSVSALNERLSCNNSLLIKRQVSQNESQTYLQPSRVLGAWLSNGVTQVDDQQHAMSAILQTNIVNDRIAQSGGELPRRESVPSSLLVALLTILLLNPPRLVRTLRHLHASQSVHGLVRRGSQPTLGYLYRFTILFGIIILNGSRILGWLDANVPTALIAAGVVGVLAALSTLVYRSTAPSLFFVVARPELLIFGLAVSAGGRWWSVIGGLVVAVLWSRYLLKRVSDTSLVWATRTCAAVSLALSIMLIVNGVFAI

Radius of gyration: 30.75 Å; chains: 1; bounding box: 78×47×88 Å